Protein AF-A0A2H3I3V7-F1 (afdb_monomer_lite)

Sequence (535 aa):
MTSTDTYDDGWFGPVVASVLTIAPTVWFLLMVPIRIFQLSRRSPKVQSSSAIRVAILVIAAFLAAVHIVLLALVAAEHTAGRLVSLAGTILELVAALSVARCNQNRKNALLLAVVNCLQWEIVGIAFPRLCVVGFSIAQPFLVGRIVNVLQQTDMLSLDIGYGWIGATIIVFIGIAVSRSSSQHLGYRATTMPRGGLMVLVYQHMMNLPLGSTEESSAMPLMGSNIEMLAEYFQLTVCETWANIIQLGLATWLLKTQVGAVCITPVVVIVFAVISFGMGNAVTTRQKTWVQATEKRINFTTTVLGFIRNVKLLGLTEAMTTIINALRVDELNISKKFRQVQTSSPTGNLVAIVGPVGSGKSTFLKGLAGETPVLQGELFIKYRDLAFCEQTPWLASRTIRDNIIGETSLSEFDAKWYSTVVTACELDLDLKRMPAGHKTLVGSNGAKAIARAVYARKYIACFDDVLSGLDNATARLVFNNVFGPAGLLRRLGCTIFLATHGSMYIAHRTAPIILKLKVRVNEIIHPSIQMGQYNK

Secondary structure (DSSP, 8-state):
----------THHHHHHHHHHHHHHHHHHHHHHHHHHHHHTPPPSS---HHHHHHHHHHHHHHHHHHHHHHHHHHHHHHHHHHHHHHHHHHHHHHHHHHHTS-TTSTTHHHHHHHHHHHHHHHHHHHHHHHHHHHHHHHHHHHHHHHHHHH--S---HHHHHHHHHHHHHHHHHHHHHHHHHHHHHHHHHHHHHHHHHHHHHHHHHTSPTTSS-HHHHHHIIIIIHHHHHHHHHIIIIIHHHHHHHHHHHHHHHHHHHGGGGHHHHHHHHHHHHHHHHHHHHHHHHHHHHHHHHHHHHHHHHHHHTHHHHHHTTTHHHHHHHHHHHHHHHHHHHHHHHHHH--PPTT-EEEEE--TTSSHHHHHHHHHT-S--SSS----S-S--EEE-SS----SSBHHHHHH-GGGTT---HHHHHHHHHHTT-HHHHHHSTTGGG-B----THHHHHHHHHTT-SEEEEESTTTTS-HHHHHHHIIIIISTTSHHHHTT-EEEEEES-TTTTSSS---EEEEPPP-TTS-------------

Radius of gyration: 33.6 Å; chains: 1; bounding box: 72×88×80 Å

Foldseek 3Di:
DDDDDDPDPDPCPVVVVVCVVCVVVVVCLVCLVVVLVVLVPDDDPDCDDPVVNVVVSVVSVVVSVVSVVVVVVVVVCVVVVVVVVVVLVVLLVVLLVQLVPFDPPDPCRNVVSLCVSCVVLLVVLQVLLVLLLVLVLCVVVLVVVVVVVVPDPDDDDPVVVVVSVVSVVCSVVSNVVSVVSSVVSLVSQLVSQLSSVLVVLVVVVVVDPPPPDDPVVSVCVNPPVSSVVSNVCSCVRRPPVSVVVSLVSVLVVCCVPPNPCSVVVVVVVVVVVVVVVVVVVLVVLVVVLVVLVVVLVVLVVVCVVCVVVCVVVVVPVVSVVVSVVSVVVSVVSCVSNVVVVPPDQFLFEAEEEEDPPLCLQVVVCVVLVNHDDPDDDDDDPDNDAQEADPFGDADQFFLLCRQCDPVRPVPDDPVLLVLLCVLLVVVVVQVPDPNRRRDGDDTDLSSSSSNRLNVLDQEYEEAQSLVRDDPVSSQSNCCQDVNCVHSSSVSSHYYYYYHHDPVNVPDHDQHQYQYRDDDPDDDDDRDRDRDRPDD

Structure (mmCIF, N/CA/C/O backbone):
data_AF-A0A2H3I3V7-F1
#
_entry.id   AF-A0A2H3I3V7-F1
#
loop_
_atom_site.group_PDB
_atom_site.id
_atom_site.type_symbol
_atom_site.label_atom_id
_atom_site.label_alt_id
_atom_site.label_comp_id
_atom_site.label_asym_id
_atom_site.label_entity_id
_atom_site.label_seq_id
_atom_site.pdbx_PDB_ins_code
_atom_site.Cartn_x
_atom_site.Cartn_y
_atom_site.Cartn_z
_atom_site.occupancy
_atom_site.B_iso_or_equiv
_atom_site.auth_seq_id
_atom_site.auth_comp_id
_atom_site.auth_asym_id
_atom_site.auth_atom_id
_atom_site.pdbx_PDB_model_num
ATOM 1 N N . MET A 1 1 ? 13.898 36.096 28.375 1.00 33.56 1 MET A N 1
ATOM 2 C CA . MET A 1 1 ? 14.414 35.509 29.634 1.00 33.56 1 MET A CA 1
ATOM 3 C C . MET A 1 1 ? 13.402 34.449 30.027 1.00 33.56 1 MET A C 1
ATOM 5 O O . MET A 1 1 ? 12.279 34.837 30.291 1.00 33.56 1 MET A O 1
ATOM 9 N N . THR A 1 2 ? 13.610 33.143 29.884 1.00 26.86 2 THR A N 1
ATOM 10 C CA . THR A 1 2 ? 14.765 32.250 30.129 1.00 26.86 2 THR A CA 1
ATOM 11 C C . THR A 1 2 ? 14.703 31.079 29.123 1.00 26.86 2 THR A C 1
ATOM 13 O O . THR A 1 2 ? 13.635 30.506 28.945 1.00 26.86 2 THR A O 1
ATOM 16 N N . SER A 1 3 ? 15.699 30.932 28.239 1.00 27.38 3 SER A N 1
ATOM 17 C CA . SER A 1 3 ? 16.717 29.850 28.213 1.00 27.38 3 SER A CA 1
ATOM 18 C C . SER A 1 3 ? 16.139 28.427 28.112 1.00 27.38 3 SER A C 1
ATOM 20 O O . SER A 1 3 ? 15.554 27.926 29.064 1.00 27.38 3 SER A O 1
ATOM 22 N N . THR A 1 4 ? 16.203 27.840 26.911 1.00 33.09 4 THR A N 1
ATOM 23 C CA . THR A 1 4 ? 17.111 26.734 26.502 1.00 33.09 4 THR A CA 1
ATOM 24 C C . THR A 1 4 ? 16.412 25.381 26.552 1.00 33.09 4 THR A C 1
ATOM 26 O O . THR A 1 4 ? 16.177 24.874 27.636 1.00 33.09 4 THR A O 1
ATOM 29 N N . ASP A 1 5 ? 16.091 24.844 25.372 1.00 27.30 5 ASP A N 1
ATOM 30 C CA . ASP A 1 5 ? 16.396 23.457 24.993 1.00 27.30 5 ASP A CA 1
ATOM 31 C C . ASP A 1 5 ? 16.259 23.319 23.470 1.00 27.30 5 ASP A C 1
ATOM 33 O O . ASP A 1 5 ? 15.230 22.963 22.898 1.00 27.30 5 ASP A O 1
ATOM 37 N N . THR A 1 6 ? 17.348 23.694 22.808 1.00 30.72 6 THR A N 1
ATOM 38 C CA . THR A 1 6 ? 17.714 23.273 21.461 1.00 30.72 6 THR A CA 1
ATOM 39 C C . THR A 1 6 ? 18.119 21.804 21.527 1.00 30.72 6 THR A C 1
ATOM 41 O O . THR A 1 6 ? 19.217 21.492 21.986 1.00 30.72 6 THR A O 1
ATOM 44 N N . TYR A 1 7 ? 17.259 20.896 21.068 1.00 29.94 7 TYR A N 1
ATOM 45 C CA . TYR A 1 7 ? 17.743 19.594 20.623 1.00 29.94 7 TYR A CA 1
ATOM 46 C C . TYR A 1 7 ? 18.325 19.774 19.225 1.00 29.94 7 TYR A C 1
ATOM 48 O O . TYR A 1 7 ? 17.606 19.924 18.240 1.00 29.94 7 TYR A O 1
ATOM 56 N N . ASP A 1 8 ? 19.654 19.824 19.199 1.00 33.12 8 ASP A N 1
ATOM 57 C CA . ASP A 1 8 ? 20.486 19.683 18.017 1.00 33.12 8 ASP A CA 1
ATOM 58 C C . ASP A 1 8 ? 20.090 18.414 17.246 1.00 33.12 8 ASP A C 1
ATOM 60 O O . ASP A 1 8 ? 20.496 17.302 17.600 1.00 33.12 8 ASP A O 1
ATOM 64 N N . ASP A 1 9 ? 19.385 18.579 16.126 1.00 35.75 9 ASP A N 1
ATOM 65 C CA . ASP A 1 9 ? 19.526 17.675 14.985 1.00 35.75 9 ASP A CA 1
ATOM 66 C C . ASP A 1 9 ? 20.927 17.902 14.412 1.00 35.75 9 ASP A C 1
ATOM 68 O O . ASP A 1 9 ? 21.155 18.620 13.435 1.00 35.75 9 ASP A O 1
ATOM 72 N N . GLY A 1 10 ? 21.902 17.335 15.122 1.00 34.62 10 GLY A N 1
ATOM 73 C CA . GLY A 1 10 ? 23.305 17.418 14.788 1.00 34.62 10 GLY A CA 1
ATOM 74 C C . GLY A 1 10 ? 23.558 16.930 13.366 1.00 34.62 10 GLY A C 1
ATOM 75 O O . GLY A 1 10 ? 22.830 16.099 12.821 1.00 34.62 10 GLY A O 1
ATOM 76 N N . TRP A 1 11 ? 24.657 17.435 12.812 1.00 42.91 11 TRP A N 1
ATOM 77 C CA . TRP A 1 11 ? 25.394 17.098 11.585 1.00 42.91 11 TRP A CA 1
ATOM 78 C C . TRP A 1 11 ? 25.288 15.671 10.991 1.00 42.91 11 TRP A C 1
ATOM 80 O O . TRP A 1 11 ? 25.743 15.437 9.875 1.00 42.91 11 TRP A O 1
ATOM 90 N N . PHE A 1 12 ? 24.710 14.705 11.694 1.00 37.38 12 PHE A N 1
ATOM 91 C CA . PHE A 1 12 ? 24.532 13.324 11.284 1.00 37.38 12 PHE A CA 1
ATOM 92 C C . PHE A 1 12 ? 23.396 13.088 10.283 1.00 37.38 12 PHE A C 1
ATOM 94 O O . PHE A 1 12 ? 23.532 12.175 9.484 1.00 37.38 12 PHE A O 1
ATOM 101 N N . GLY A 1 13 ? 22.317 13.873 10.230 1.00 41.06 13 GLY A N 1
ATOM 102 C CA . GLY A 1 13 ? 21.197 13.612 9.298 1.00 41.06 13 GLY A CA 1
ATOM 103 C C . GLY A 1 13 ? 21.597 13.484 7.808 1.00 41.06 13 GLY A C 1
ATOM 104 O O . GLY A 1 13 ? 21.380 12.432 7.195 1.00 41.06 13 GLY A O 1
ATOM 105 N N . PRO A 1 14 ? 22.238 14.507 7.210 1.00 41.19 14 PRO A N 1
ATOM 106 C CA . PRO A 1 14 ? 22.688 14.458 5.815 1.00 41.19 14 PRO A CA 1
ATOM 107 C C . PRO A 1 14 ? 23.919 13.560 5.610 1.00 41.19 14 PRO A C 1
ATOM 109 O O . PRO A 1 14 ? 24.068 12.943 4.552 1.00 41.19 14 PRO A O 1
ATOM 112 N N . VAL A 1 15 ? 24.777 13.419 6.627 1.00 45.50 15 VAL A N 1
ATOM 113 C CA . VAL A 1 15 ? 25.949 12.531 6.579 1.00 45.50 15 VAL A CA 1
ATOM 114 C C . VAL A 1 15 ? 25.517 11.066 6.596 1.00 45.50 15 VAL A C 1
ATOM 116 O O . VAL A 1 15 ? 26.047 10.276 5.830 1.00 45.50 15 VAL A O 1
ATOM 119 N N . VAL A 1 16 ? 24.507 10.693 7.382 1.00 41.03 16 VAL A N 1
ATOM 120 C CA . VAL A 1 16 ? 23.983 9.321 7.465 1.00 41.03 16 VAL A CA 1
ATOM 121 C C . VAL A 1 16 ? 23.252 8.937 6.178 1.00 41.03 16 VAL A C 1
ATOM 123 O O . VAL A 1 16 ? 23.441 7.822 5.697 1.00 41.03 16 VAL A O 1
ATOM 126 N N . ALA A 1 17 ? 22.509 9.859 5.554 1.00 40.91 17 ALA A N 1
ATOM 127 C CA . ALA A 1 17 ? 21.919 9.642 4.229 1.00 40.91 17 ALA A CA 1
ATOM 128 C C . ALA A 1 17 ? 22.988 9.465 3.128 1.00 40.91 17 ALA A C 1
ATOM 130 O O . ALA A 1 17 ? 22.852 8.599 2.258 1.00 40.91 17 ALA A O 1
ATOM 131 N N . SER A 1 18 ? 24.088 10.222 3.207 1.00 45.38 18 SER A N 1
ATOM 132 C CA . SER A 1 18 ? 25.248 10.085 2.310 1.00 45.38 18 SER A CA 1
ATOM 133 C C . SER A 1 18 ? 26.016 8.781 2.565 1.00 45.38 18 SER A C 1
ATOM 135 O O . SER A 1 18 ? 26.400 8.079 1.636 1.00 45.38 18 SER A O 1
ATOM 137 N N . VAL A 1 19 ? 26.179 8.381 3.827 1.00 47.50 19 VAL A N 1
ATOM 138 C CA . VAL A 1 19 ? 26.823 7.120 4.212 1.00 47.50 19 VAL A CA 1
ATOM 139 C C . VAL A 1 19 ? 25.981 5.923 3.773 1.00 47.50 19 VAL A C 1
ATOM 141 O O . VAL A 1 19 ? 26.542 4.968 3.261 1.00 47.50 19 VAL A O 1
ATOM 144 N N . LEU A 1 20 ? 24.650 5.960 3.873 1.00 44.81 20 LEU A N 1
ATOM 145 C CA . LEU A 1 20 ? 23.778 4.868 3.412 1.00 44.81 20 LEU A CA 1
ATOM 146 C C . LEU A 1 20 ? 23.713 4.726 1.883 1.00 44.81 20 LEU A C 1
ATOM 148 O O . LEU A 1 20 ? 23.475 3.624 1.391 1.00 44.81 20 LEU A O 1
ATOM 152 N N . THR A 1 21 ? 23.949 5.803 1.132 1.00 49.19 21 THR A N 1
ATOM 153 C CA . THR A 1 21 ? 24.014 5.778 -0.341 1.00 49.19 21 THR A CA 1
ATOM 154 C C . THR A 1 21 ? 25.406 5.417 -0.866 1.00 49.19 21 THR A C 1
ATOM 156 O O . THR A 1 21 ? 25.510 4.734 -1.884 1.00 49.19 21 THR A O 1
ATOM 159 N N . ILE A 1 22 ? 26.472 5.802 -0.154 1.00 52.31 22 ILE A N 1
ATOM 160 C CA . ILE A 1 22 ? 27.874 5.547 -0.528 1.00 52.31 22 ILE A CA 1
ATOM 161 C C . ILE A 1 22 ? 28.401 4.217 0.051 1.00 52.31 22 ILE A C 1
ATOM 163 O O . ILE A 1 22 ? 29.274 3.579 -0.534 1.00 52.31 22 ILE A O 1
ATOM 167 N N . ALA A 1 23 ? 27.870 3.731 1.176 1.00 48.84 23 ALA A N 1
ATOM 168 C CA . ALA A 1 23 ? 28.322 2.481 1.796 1.00 48.84 23 ALA A CA 1
ATOM 169 C C . ALA A 1 23 ? 28.159 1.245 0.893 1.00 48.84 23 ALA A C 1
ATOM 171 O O . ALA A 1 23 ? 29.089 0.436 0.859 1.00 48.84 23 ALA A O 1
ATOM 172 N N . PRO A 1 24 ? 27.066 1.069 0.121 1.00 50.72 24 PRO A N 1
ATOM 173 C CA . PRO A 1 24 ? 26.947 -0.060 -0.798 1.00 50.72 24 PRO A CA 1
ATOM 174 C C . PRO A 1 24 ? 28.003 -0.022 -1.908 1.00 50.72 24 PRO A C 1
ATOM 176 O O . PRO A 1 24 ? 28.585 -1.057 -2.224 1.00 50.72 24 PRO A O 1
ATOM 179 N N . THR A 1 25 ? 28.295 1.157 -2.469 1.00 52.03 25 THR A N 1
ATOM 180 C CA . THR A 1 25 ? 29.304 1.346 -3.525 1.00 52.03 25 THR A CA 1
ATOM 181 C C . THR A 1 25 ? 30.728 1.182 -2.997 1.00 52.03 25 THR A C 1
ATOM 183 O O . THR A 1 25 ? 31.537 0.521 -3.647 1.00 52.03 25 THR A O 1
ATOM 186 N N . VAL A 1 26 ? 31.025 1.680 -1.794 1.00 57.41 26 VAL A N 1
ATOM 187 C CA . VAL A 1 26 ? 32.318 1.485 -1.110 1.00 57.41 26 VAL A CA 1
ATOM 188 C C . VAL A 1 26 ? 32.536 0.021 -0.728 1.00 57.41 26 VAL A C 1
ATOM 190 O O . VAL A 1 26 ? 33.619 -0.516 -0.956 1.00 57.41 26 VAL A O 1
ATOM 193 N N . TRP A 1 27 ? 31.509 -0.663 -0.217 1.00 59.66 27 TRP A N 1
ATOM 194 C CA . TRP A 1 27 ? 31.583 -2.092 0.097 1.00 59.66 27 TRP A CA 1
ATOM 195 C C . TRP A 1 27 ? 31.801 -2.939 -1.161 1.00 59.66 27 TRP A C 1
ATOM 197 O O . TRP A 1 27 ? 32.593 -3.882 -1.151 1.00 59.66 27 TRP A O 1
ATOM 207 N N . PHE A 1 28 ? 31.152 -2.583 -2.274 1.00 56.22 28 PHE A N 1
ATOM 208 C CA . PHE A 1 28 ? 31.364 -3.249 -3.559 1.00 56.22 28 PHE A CA 1
ATOM 209 C C . PHE A 1 28 ? 32.788 -3.017 -4.085 1.00 56.22 28 PHE A C 1
ATOM 211 O O . PHE A 1 28 ? 33.451 -3.977 -4.473 1.00 56.22 28 PHE A O 1
ATOM 218 N N . LEU A 1 29 ? 33.297 -1.781 -4.025 1.00 57.12 29 LEU A N 1
ATOM 219 C CA . LEU A 1 29 ? 34.674 -1.435 -4.405 1.00 57.12 29 LEU A CA 1
ATOM 220 C C . LEU A 1 29 ? 35.729 -2.146 -3.546 1.00 57.12 29 LEU A C 1
ATOM 222 O O . LEU A 1 29 ? 36.747 -2.570 -4.081 1.00 57.12 29 LEU A O 1
ATOM 226 N N . LEU A 1 30 ? 35.474 -2.343 -2.250 1.00 65.12 30 LEU A N 1
ATOM 227 C CA . LEU A 1 30 ? 36.340 -3.125 -1.358 1.00 65.12 30 LEU A CA 1
ATOM 228 C C . LEU A 1 30 ? 36.307 -4.629 -1.667 1.00 65.12 30 LEU A C 1
ATOM 230 O O . LEU A 1 30 ? 37.327 -5.312 -1.576 1.00 65.12 30 LEU A O 1
ATOM 234 N N . MET A 1 31 ? 35.146 -5.157 -2.058 1.00 56.56 31 MET A N 1
ATOM 235 C CA . MET A 1 31 ? 34.959 -6.584 -2.338 1.00 56.56 31 MET A CA 1
ATOM 236 C C . MET A 1 31 ? 35.422 -6.998 -3.742 1.00 56.56 31 MET A C 1
ATOM 238 O O . MET A 1 31 ? 35.760 -8.164 -3.950 1.00 56.56 31 MET A O 1
ATOM 242 N N . VAL A 1 32 ? 35.465 -6.080 -4.713 1.00 59.50 32 VAL A N 1
ATOM 243 C CA . VAL A 1 32 ? 35.863 -6.364 -6.105 1.00 59.50 32 VAL A CA 1
ATOM 244 C C . VAL A 1 32 ? 37.314 -6.868 -6.229 1.00 59.50 32 VAL A C 1
ATOM 246 O O . VAL A 1 32 ? 37.492 -7.928 -6.832 1.00 59.50 32 VAL A O 1
ATOM 249 N N . PRO A 1 33 ? 38.342 -6.235 -5.629 1.00 58.38 33 PRO A N 1
ATOM 250 C CA . PRO A 1 33 ? 39.719 -6.735 -5.652 1.00 58.38 33 PRO A CA 1
ATOM 251 C C . PRO A 1 33 ? 39.844 -8.116 -5.007 1.00 58.38 33 PRO A C 1
ATOM 253 O O . PRO A 1 33 ? 40.516 -8.996 -5.541 1.00 58.38 33 PRO A O 1
ATOM 256 N N . ILE A 1 34 ? 39.132 -8.337 -3.896 1.00 64.25 34 ILE A N 1
ATOM 257 C CA . ILE A 1 34 ? 39.113 -9.614 -3.171 1.00 64.25 34 ILE A CA 1
ATOM 258 C C . ILE A 1 34 ? 38.491 -10.707 -4.047 1.00 64.25 34 ILE A C 1
ATOM 260 O O . ILE A 1 34 ? 39.027 -11.810 -4.149 1.00 64.25 34 ILE A O 1
ATOM 264 N N . ARG A 1 35 ? 37.390 -10.402 -4.738 1.00 57.78 35 ARG A N 1
ATOM 265 C CA . ARG A 1 35 ? 36.691 -11.340 -5.622 1.00 57.78 35 ARG A CA 1
ATOM 266 C C . ARG A 1 35 ? 37.479 -11.626 -6.905 1.00 57.78 35 ARG A C 1
ATOM 268 O O . ARG A 1 35 ? 37.522 -12.777 -7.329 1.00 57.78 35 ARG A O 1
ATOM 275 N N . ILE A 1 36 ? 38.147 -10.621 -7.476 1.00 57.12 36 ILE A N 1
ATOM 276 C CA . ILE A 1 36 ? 39.080 -10.744 -8.612 1.00 57.12 36 ILE A CA 1
ATOM 277 C C . ILE A 1 36 ? 40.278 -11.628 -8.234 1.00 57.12 36 ILE A C 1
ATOM 279 O O . ILE A 1 36 ? 40.632 -12.547 -8.973 1.00 57.12 36 ILE A O 1
ATOM 283 N N . PHE A 1 37 ? 40.848 -11.421 -7.047 1.00 62.66 37 PHE A N 1
ATOM 284 C CA . PHE A 1 37 ? 41.945 -12.230 -6.518 1.00 62.66 37 PHE A CA 1
ATOM 285 C C . PHE A 1 37 ? 41.515 -13.680 -6.231 1.00 62.66 37 PHE A C 1
ATOM 287 O O . PHE A 1 37 ? 42.233 -14.627 -6.559 1.00 62.66 37 PHE A O 1
ATOM 294 N N . GLN A 1 38 ? 40.308 -13.883 -5.694 1.00 61.00 38 GLN A N 1
ATOM 295 C CA . GLN A 1 38 ? 39.732 -15.216 -5.477 1.00 61.00 38 GLN A CA 1
ATOM 296 C C . GLN A 1 38 ? 39.412 -15.950 -6.789 1.00 61.00 38 GLN A C 1
ATOM 298 O O . GLN A 1 38 ? 39.605 -17.163 -6.870 1.00 61.00 38 GLN A O 1
ATOM 303 N N . LEU A 1 39 ? 38.944 -15.238 -7.819 1.00 55.91 39 LEU A N 1
ATOM 304 C CA . LEU A 1 39 ? 38.689 -15.790 -9.155 1.00 55.91 39 LEU A CA 1
ATOM 305 C C . LEU A 1 39 ? 39.990 -16.136 -9.896 1.00 55.91 39 LEU A C 1
ATOM 307 O O . LEU A 1 39 ? 40.026 -17.142 -10.600 1.00 55.91 39 LEU A O 1
ATOM 311 N N . SER A 1 40 ? 41.057 -15.359 -9.686 1.00 57.47 40 SER A N 1
ATOM 312 C CA . SER A 1 40 ? 42.403 -15.611 -10.222 1.00 57.47 40 SER A CA 1
ATOM 313 C C . SER A 1 40 ? 43.047 -16.889 -9.653 1.00 57.47 40 SER A C 1
ATOM 315 O O . SER A 1 40 ? 43.735 -17.612 -10.370 1.00 57.47 40 SER A O 1
ATOM 317 N N . ARG A 1 41 ? 42.769 -17.235 -8.385 1.00 58.81 41 ARG A N 1
ATOM 318 C CA . ARG A 1 41 ? 43.361 -18.406 -7.703 1.00 58.81 41 ARG A CA 1
ATOM 319 C C . ARG A 1 41 ? 42.579 -19.722 -7.814 1.00 58.81 41 ARG A C 1
ATOM 321 O O . ARG A 1 41 ? 43.065 -20.742 -7.331 1.00 58.81 41 ARG A O 1
ATOM 328 N N . ARG A 1 42 ? 41.380 -19.750 -8.407 1.00 53.91 42 ARG A N 1
ATOM 329 C CA . ARG A 1 42 ? 40.599 -20.998 -8.530 1.00 53.91 42 ARG A CA 1
ATOM 330 C C . ARG A 1 42 ? 41.003 -21.800 -9.770 1.00 53.91 42 ARG A C 1
ATOM 332 O O . ARG A 1 42 ? 40.798 -21.365 -10.903 1.00 53.91 42 ARG A O 1
ATOM 339 N N . SER A 1 43 ? 41.501 -23.015 -9.547 1.00 50.91 43 SER A N 1
ATOM 340 C CA . SER A 1 43 ? 41.785 -23.998 -10.597 1.00 50.91 43 SER A CA 1
ATOM 341 C C . SER A 1 43 ? 40.498 -24.371 -11.359 1.00 50.91 43 SER A C 1
ATOM 343 O O . SER A 1 43 ? 39.452 -24.562 -10.728 1.00 50.91 43 SER A O 1
ATOM 345 N N . PRO A 1 44 ? 40.531 -24.479 -12.702 1.00 50.72 44 PRO A N 1
ATOM 346 C CA . PRO A 1 44 ? 39.351 -24.807 -13.499 1.00 50.72 44 PRO A CA 1
ATOM 347 C C . PRO A 1 44 ? 38.768 -26.166 -13.120 1.00 50.72 44 PRO A C 1
ATOM 349 O O . PRO A 1 44 ? 39.487 -27.158 -13.142 1.00 50.72 44 PRO A O 1
ATOM 352 N N . LYS A 1 45 ? 37.457 -26.235 -12.864 1.00 47.56 45 LYS A N 1
ATOM 353 C CA . LYS A 1 45 ? 36.735 -27.520 -12.822 1.00 47.56 45 LYS A CA 1
ATOM 354 C C . LYS A 1 45 ? 36.128 -27.928 -14.169 1.00 47.56 45 LYS A C 1
ATOM 356 O O . LYS A 1 45 ? 35.718 -29.069 -14.311 1.00 47.56 45 LYS A O 1
ATOM 361 N N . VAL A 1 46 ? 36.102 -27.031 -15.159 1.00 48.38 46 VAL A N 1
ATOM 362 C CA . VAL A 1 46 ? 35.652 -27.308 -16.534 1.00 48.38 46 VAL A CA 1
ATOM 363 C C . VAL A 1 46 ? 36.529 -26.510 -17.501 1.00 48.38 46 VAL A C 1
ATOM 365 O O . VAL A 1 46 ? 36.954 -25.397 -17.173 1.00 48.38 46 VAL A O 1
ATOM 368 N N . GLN A 1 47 ? 36.818 -27.090 -18.666 1.00 47.75 47 GLN A N 1
ATOM 369 C CA . GLN A 1 47 ? 37.650 -26.576 -19.761 1.00 47.75 47 GLN A CA 1
ATOM 370 C C . GLN A 1 47 ? 37.022 -25.328 -20.433 1.00 47.75 47 GLN A C 1
ATOM 372 O O . GLN A 1 47 ? 36.765 -25.296 -21.626 1.00 47.75 47 GLN A O 1
ATOM 377 N N . SER A 1 48 ? 36.724 -24.281 -19.660 1.00 46.72 48 SER A N 1
ATOM 378 C CA . SER A 1 48 ? 36.308 -22.976 -20.180 1.00 46.72 48 SER A CA 1
ATOM 379 C C . SER A 1 48 ? 37.549 -22.237 -20.667 1.00 46.72 48 SER A C 1
ATOM 381 O O . SER A 1 48 ? 38.483 -22.032 -19.876 1.00 46.72 48 SER A O 1
ATOM 383 N N . SER A 1 49 ? 37.536 -21.844 -21.947 1.00 56.75 49 SER A N 1
ATOM 384 C CA . SER A 1 49 ? 38.638 -21.173 -22.641 1.00 56.75 49 SER A CA 1
ATOM 385 C C . SER A 1 49 ? 39.207 -20.018 -21.810 1.00 56.75 49 SER A C 1
ATOM 387 O O . SER A 1 49 ? 38.478 -19.275 -21.142 1.00 56.75 49 SER A O 1
ATOM 389 N N . SER A 1 50 ? 40.532 -19.878 -21.829 1.00 57.12 50 SER A N 1
ATOM 390 C CA . SER A 1 50 ? 41.266 -18.786 -21.173 1.00 57.12 50 SER A CA 1
ATOM 391 C C . SER A 1 50 ? 40.702 -17.404 -21.537 1.00 57.12 50 SER A C 1
ATOM 393 O O . SER A 1 50 ? 40.697 -16.508 -20.695 1.00 57.12 50 SER A O 1
ATOM 395 N N . ALA A 1 51 ? 40.124 -17.267 -22.734 1.00 54.84 51 ALA A N 1
ATOM 396 C CA . ALA A 1 51 ? 39.487 -16.053 -23.235 1.00 54.84 51 ALA A CA 1
ATOM 397 C C . ALA A 1 51 ? 38.290 -15.577 -22.390 1.00 54.84 51 ALA A C 1
ATOM 399 O O . ALA A 1 51 ? 38.184 -14.387 -22.110 1.00 54.84 51 ALA A O 1
ATOM 400 N N . ILE A 1 52 ? 37.418 -16.478 -21.918 1.00 56.12 52 ILE A N 1
ATOM 401 C CA . ILE A 1 52 ? 36.216 -16.091 -21.152 1.00 56.12 52 ILE A CA 1
ATOM 402 C C . ILE A 1 52 ? 36.600 -15.547 -19.769 1.00 56.12 52 ILE A C 1
ATOM 404 O O . ILE A 1 52 ? 36.002 -14.591 -19.279 1.00 56.12 52 ILE A O 1
ATOM 408 N N . ARG A 1 53 ? 37.642 -16.110 -19.143 1.00 54.94 53 ARG A N 1
ATOM 409 C CA . ARG A 1 53 ? 38.150 -15.620 -17.850 1.00 54.94 53 ARG A CA 1
ATOM 410 C C . ARG A 1 53 ? 38.811 -14.258 -17.970 1.00 54.94 53 ARG A C 1
ATOM 412 O O . ARG A 1 53 ? 38.556 -13.395 -17.134 1.00 54.94 53 ARG A O 1
ATOM 419 N N . VAL A 1 54 ? 39.616 -14.065 -19.014 1.00 62.84 54 VAL A N 1
ATOM 420 C CA . VAL A 1 54 ? 40.227 -12.765 -19.313 1.00 62.84 54 VAL A CA 1
ATOM 421 C C . VAL A 1 54 ? 39.136 -11.732 -19.605 1.00 62.84 54 VAL A C 1
ATOM 423 O O . VAL A 1 54 ? 39.169 -10.656 -19.020 1.00 62.84 54 VAL A O 1
ATOM 426 N N . ALA A 1 55 ? 38.108 -12.076 -20.385 1.00 56.62 55 ALA A N 1
ATOM 427 C CA . ALA A 1 55 ? 36.985 -11.182 -20.668 1.00 56.62 55 ALA A CA 1
ATOM 428 C C . ALA A 1 55 ? 36.211 -10.773 -19.400 1.00 56.62 55 ALA A C 1
ATOM 430 O O . ALA A 1 55 ? 35.951 -9.590 -19.203 1.00 56.62 55 ALA A O 1
ATOM 431 N N . ILE A 1 56 ? 35.893 -11.711 -18.499 1.00 57.72 56 ILE A N 1
ATOM 432 C CA . ILE A 1 56 ? 35.190 -11.403 -17.238 1.00 57.72 56 ILE A CA 1
ATOM 433 C C . ILE A 1 56 ? 36.042 -10.507 -16.325 1.00 57.72 56 ILE A C 1
ATOM 435 O O . ILE A 1 56 ? 35.512 -9.581 -15.712 1.00 57.72 56 ILE A O 1
ATOM 439 N N . LEU A 1 57 ? 37.354 -10.750 -16.247 1.00 60.06 57 LEU A N 1
ATOM 440 C CA . LEU A 1 57 ? 38.285 -9.921 -15.475 1.00 60.06 57 LEU A CA 1
ATOM 441 C C . LEU A 1 57 ? 38.412 -8.508 -16.054 1.00 60.06 57 LEU A C 1
ATOM 443 O O . LEU A 1 57 ? 38.382 -7.540 -15.298 1.00 60.06 57 LEU A O 1
ATOM 447 N N . VAL A 1 58 ? 38.490 -8.385 -17.381 1.00 65.69 58 VAL A N 1
ATOM 448 C CA . VAL A 1 58 ? 38.535 -7.096 -18.085 1.00 65.69 58 VAL A CA 1
ATOM 449 C C . VAL A 1 58 ? 37.229 -6.324 -17.890 1.00 65.69 58 VAL A C 1
ATOM 451 O O . VAL A 1 58 ? 37.271 -5.141 -17.566 1.00 65.69 58 VAL A O 1
ATOM 454 N N . ILE A 1 59 ? 36.072 -6.985 -17.992 1.00 60.25 59 ILE A N 1
ATOM 455 C CA . ILE A 1 59 ? 34.758 -6.363 -17.763 1.00 60.25 59 ILE A CA 1
ATOM 456 C C . ILE A 1 59 ? 34.609 -5.911 -16.303 1.00 60.25 59 ILE A C 1
ATOM 458 O O . ILE A 1 59 ? 34.137 -4.805 -16.050 1.00 60.25 59 ILE A O 1
ATOM 462 N N . ALA A 1 60 ? 35.041 -6.724 -15.334 1.00 55.62 60 ALA A N 1
ATOM 463 C CA . ALA A 1 60 ? 34.999 -6.362 -13.918 1.00 55.62 60 ALA A CA 1
ATOM 464 C C . ALA A 1 60 ? 35.936 -5.185 -13.587 1.00 55.62 60 ALA A C 1
ATOM 466 O O . ALA A 1 60 ? 35.545 -4.286 -12.844 1.00 55.62 60 ALA A O 1
ATOM 467 N N . ALA A 1 61 ? 37.141 -5.161 -14.166 1.00 60.28 61 ALA A N 1
ATOM 468 C CA . ALA A 1 61 ? 38.087 -4.056 -14.021 1.00 60.28 61 ALA A CA 1
ATOM 469 C C . ALA A 1 61 ? 37.568 -2.767 -14.679 1.00 60.28 61 ALA A C 1
ATOM 471 O O . ALA A 1 61 ? 37.667 -1.693 -14.090 1.00 60.28 61 ALA A O 1
ATOM 472 N N . PHE A 1 62 ? 36.948 -2.877 -15.856 1.00 66.56 62 PHE A N 1
ATOM 473 C CA . PHE A 1 62 ? 36.317 -1.757 -16.550 1.00 66.56 62 PHE A CA 1
ATOM 474 C C . PHE A 1 62 ? 35.145 -1.176 -15.748 1.00 66.56 62 PHE A C 1
ATOM 476 O O . PHE A 1 62 ? 35.085 0.031 -15.537 1.00 66.56 62 PHE A O 1
ATOM 483 N N . LEU A 1 63 ? 34.251 -2.020 -15.223 1.00 54.03 63 LEU A N 1
ATOM 484 C CA . LEU A 1 63 ? 33.131 -1.581 -14.381 1.00 54.03 63 LEU A CA 1
ATOM 485 C C . LEU A 1 63 ? 33.605 -0.913 -13.083 1.00 54.03 63 LEU A C 1
ATOM 487 O O . LEU A 1 63 ? 33.023 0.090 -12.668 1.00 54.03 63 LEU A O 1
ATOM 491 N N . ALA A 1 64 ? 34.676 -1.424 -12.467 1.00 55.81 64 ALA A N 1
ATOM 492 C CA . ALA A 1 64 ? 35.293 -0.809 -11.295 1.00 55.81 64 ALA A CA 1
ATOM 493 C C . ALA A 1 64 ? 35.916 0.557 -11.624 1.00 55.81 64 ALA A C 1
ATOM 495 O O . ALA A 1 64 ? 35.704 1.514 -10.883 1.00 55.81 64 ALA A O 1
ATOM 496 N N . ALA A 1 65 ? 36.615 0.675 -12.756 1.00 59.66 65 ALA A N 1
ATOM 497 C CA . ALA A 1 65 ? 37.174 1.940 -13.227 1.00 59.66 65 ALA A CA 1
ATOM 498 C C . ALA A 1 65 ? 36.076 2.973 -13.526 1.00 59.66 65 ALA A C 1
ATOM 500 O O . ALA A 1 65 ? 36.176 4.114 -13.083 1.00 59.66 65 ALA A O 1
ATOM 501 N N . VAL A 1 66 ? 34.988 2.567 -14.190 1.00 56.16 66 VAL A N 1
ATOM 502 C CA . VAL A 1 66 ? 33.821 3.428 -14.443 1.00 56.16 66 VAL A CA 1
ATOM 503 C C . VAL A 1 66 ? 33.179 3.889 -13.134 1.00 56.16 66 VAL A C 1
ATOM 505 O O . VAL A 1 66 ? 32.836 5.060 -13.019 1.00 56.16 66 VAL A O 1
ATOM 508 N N . HIS A 1 67 ? 33.058 3.019 -12.125 1.00 56.56 67 HIS A N 1
ATOM 509 C CA . HIS A 1 67 ? 32.547 3.404 -10.804 1.00 56.56 67 HIS A CA 1
ATOM 510 C C . HIS A 1 67 ? 33.471 4.371 -10.058 1.00 56.56 67 HIS A C 1
ATOM 512 O O . HIS A 1 67 ? 32.974 5.296 -9.427 1.00 56.56 67 HIS A O 1
ATOM 518 N N . ILE A 1 68 ? 34.792 4.199 -10.148 1.00 58.94 68 ILE A N 1
ATOM 519 C CA . ILE A 1 68 ? 35.771 5.128 -9.559 1.00 58.94 68 ILE A CA 1
ATOM 520 C C . ILE A 1 68 ? 35.695 6.492 -10.249 1.00 58.94 68 ILE A C 1
ATOM 522 O O . ILE A 1 68 ? 35.701 7.516 -9.573 1.00 58.94 68 ILE A O 1
ATOM 526 N N . VAL A 1 69 ? 35.558 6.515 -11.578 1.00 60.03 69 VAL A N 1
ATOM 527 C CA . VAL A 1 69 ? 35.366 7.750 -12.351 1.00 60.03 69 VAL A CA 1
ATOM 528 C C . VAL A 1 69 ? 34.032 8.414 -12.004 1.00 60.03 69 VAL A C 1
ATOM 530 O O . VAL A 1 69 ? 34.003 9.624 -11.822 1.00 60.03 69 VAL A O 1
ATOM 533 N N . LEU A 1 70 ? 32.946 7.653 -11.834 1.00 49.41 70 LEU A N 1
ATOM 534 C CA . LEU A 1 70 ? 31.655 8.181 -11.376 1.00 49.41 70 LEU A CA 1
ATOM 535 C C . LEU A 1 70 ? 31.740 8.749 -9.955 1.00 49.41 70 LEU A C 1
ATOM 537 O O . LEU A 1 70 ? 31.204 9.820 -9.701 1.00 49.41 70 LEU A O 1
ATOM 541 N N . LEU A 1 71 ? 32.443 8.075 -9.042 1.00 52.38 71 LEU A N 1
ATOM 542 C CA . LEU A 1 71 ? 32.656 8.548 -7.673 1.00 52.38 71 LEU A CA 1
ATOM 543 C C . LEU A 1 71 ? 33.515 9.823 -7.649 1.00 52.38 71 LEU A C 1
ATOM 545 O O . LEU A 1 71 ? 33.235 10.739 -6.883 1.00 52.38 71 LEU A O 1
ATOM 549 N N . ALA A 1 72 ? 34.533 9.897 -8.512 1.00 54.41 72 ALA A N 1
ATOM 550 C CA . ALA A 1 72 ? 35.379 11.073 -8.688 1.00 54.41 72 ALA A CA 1
ATOM 551 C C . ALA A 1 72 ? 34.620 12.238 -9.341 1.00 54.41 72 ALA A C 1
ATOM 553 O O . ALA A 1 72 ? 34.812 13.381 -8.938 1.00 54.41 72 ALA A O 1
ATOM 554 N N . LEU A 1 73 ? 33.726 11.959 -10.295 1.00 51.25 73 LEU A N 1
ATOM 555 C CA . LEU A 1 73 ? 32.830 12.949 -10.894 1.00 51.25 73 LEU A CA 1
ATOM 556 C C . LEU A 1 73 ? 31.830 13.482 -9.867 1.00 51.25 73 LEU A C 1
ATOM 558 O O . LEU A 1 73 ? 31.724 14.691 -9.743 1.00 51.25 73 LEU A O 1
ATOM 562 N N . VAL A 1 74 ? 31.190 12.620 -9.071 1.00 50.91 74 VAL A N 1
ATOM 563 C CA . VAL A 1 74 ? 30.279 13.018 -7.978 1.00 50.91 74 VAL A CA 1
ATOM 564 C C . VAL A 1 74 ? 31.019 13.801 -6.882 1.00 50.91 74 VAL A C 1
ATOM 566 O O . VAL A 1 74 ? 30.496 14.774 -6.343 1.00 50.91 74 VAL A O 1
ATOM 569 N N . ALA A 1 75 ? 32.268 13.438 -6.576 1.00 51.31 75 ALA A N 1
ATOM 570 C CA . ALA A 1 75 ? 33.111 14.190 -5.647 1.00 51.31 75 ALA A CA 1
ATOM 571 C C . ALA A 1 75 ? 33.560 15.551 -6.219 1.00 51.31 75 ALA A C 1
ATOM 573 O O . ALA A 1 75 ? 33.636 16.529 -5.477 1.00 51.31 75 ALA A O 1
ATOM 574 N N . ALA A 1 76 ? 33.814 15.648 -7.528 1.00 50.53 76 ALA A N 1
ATOM 575 C CA . ALA A 1 76 ? 34.093 16.909 -8.225 1.00 50.53 76 ALA A CA 1
ATOM 576 C C . ALA A 1 76 ? 32.827 17.772 -8.422 1.00 50.53 76 ALA A C 1
ATOM 578 O O . ALA A 1 76 ? 32.892 19.001 -8.488 1.00 50.53 76 ALA A O 1
ATOM 579 N N . GLU A 1 77 ? 31.652 17.145 -8.449 1.00 47.78 77 GLU A N 1
ATOM 580 C CA . GLU A 1 77 ? 30.345 17.797 -8.507 1.00 47.78 77 GLU A CA 1
ATOM 581 C C . GLU A 1 77 ? 30.015 18.538 -7.201 1.00 47.78 77 GLU A C 1
ATOM 583 O O . GLU A 1 77 ? 29.177 19.428 -7.210 1.00 47.78 77 GLU A O 1
ATOM 588 N N . HIS A 1 78 ? 30.730 18.304 -6.093 1.00 50.34 78 HIS A N 1
ATOM 589 C CA . HIS A 1 78 ? 30.610 19.142 -4.891 1.00 50.34 78 HIS A CA 1
ATOM 590 C C . HIS A 1 78 ? 31.176 20.566 -5.078 1.00 50.34 78 HIS A C 1
ATOM 592 O O . HIS A 1 78 ? 30.706 21.507 -4.432 1.00 50.34 78 HIS A O 1
ATOM 598 N N . THR A 1 79 ? 32.148 20.762 -5.977 1.00 41.94 79 THR A N 1
ATOM 599 C CA . THR A 1 79 ? 32.711 22.081 -6.326 1.00 41.94 79 THR A CA 1
ATOM 600 C C . THR A 1 79 ? 31.974 22.728 -7.501 1.00 41.94 79 THR A C 1
ATOM 602 O O . THR A 1 79 ? 31.694 23.925 -7.447 1.00 41.94 79 THR A O 1
ATOM 605 N N . ALA A 1 80 ? 31.568 21.953 -8.515 1.00 42.94 80 ALA A N 1
ATOM 606 C CA . ALA A 1 80 ? 30.694 22.437 -9.594 1.00 42.94 80 ALA A CA 1
ATOM 607 C C . ALA A 1 80 ? 29.247 22.682 -9.114 1.00 42.94 80 ALA A C 1
ATOM 609 O O . ALA A 1 80 ? 28.596 23.629 -9.546 1.00 42.94 80 ALA A O 1
ATOM 610 N N . GLY A 1 81 ? 28.772 21.903 -8.144 1.00 46.41 81 GLY A N 1
ATOM 611 C CA . GLY A 1 81 ? 27.471 22.027 -7.491 1.00 46.41 81 GLY A CA 1
ATOM 612 C C . GLY A 1 81 ? 27.307 23.329 -6.714 1.00 46.41 81 GLY A C 1
ATOM 613 O O . GLY A 1 81 ? 26.193 23.829 -6.631 1.00 46.41 81 GLY A O 1
ATOM 614 N N . ARG A 1 82 ? 28.393 23.963 -6.239 1.00 41.06 82 ARG A N 1
ATOM 615 C CA . ARG A 1 82 ? 28.343 25.342 -5.707 1.00 41.06 82 ARG A CA 1
ATOM 616 C C . ARG A 1 82 ? 28.035 26.378 -6.791 1.00 41.06 82 ARG A C 1
ATOM 618 O O . ARG A 1 82 ? 27.279 27.308 -6.533 1.00 41.06 82 ARG A O 1
ATOM 625 N N . LEU A 1 83 ? 28.576 26.212 -8.000 1.00 38.12 83 LEU A N 1
ATOM 626 C CA . LEU A 1 83 ? 28.307 27.094 -9.146 1.00 38.12 83 LEU A CA 1
ATOM 627 C C . LEU A 1 83 ? 26.925 26.825 -9.765 1.00 38.12 83 LEU A C 1
ATOM 629 O O . LEU A 1 83 ? 26.219 27.768 -10.111 1.00 38.12 83 LEU A O 1
ATOM 633 N N . VAL A 1 84 ? 26.496 25.559 -9.835 1.00 49.75 84 VAL A N 1
ATOM 634 C CA . VAL A 1 84 ? 25.147 25.158 -10.283 1.00 49.75 84 VAL A CA 1
ATOM 635 C C . VAL A 1 84 ? 24.074 25.536 -9.253 1.00 49.75 84 VAL A C 1
ATOM 637 O O . VAL A 1 84 ? 22.976 25.919 -9.642 1.00 49.75 84 VAL A O 1
ATOM 640 N N . SER A 1 85 ? 24.391 25.514 -7.954 1.00 47.03 85 SER A N 1
ATOM 641 C CA . SER A 1 85 ? 23.529 26.017 -6.874 1.00 47.03 85 SER A CA 1
ATOM 642 C C . SER A 1 85 ? 23.397 27.544 -6.912 1.00 47.03 85 SER A C 1
ATOM 644 O O . SER A 1 85 ? 22.289 28.056 -6.772 1.00 47.03 85 SER A O 1
ATOM 646 N N . LEU A 1 86 ? 24.479 28.283 -7.191 1.00 40.59 86 LEU A N 1
ATOM 647 C CA . LEU A 1 86 ? 24.434 29.735 -7.426 1.00 40.59 86 LEU A CA 1
ATOM 648 C C . LEU A 1 86 ? 23.629 30.099 -8.683 1.00 40.59 86 LEU A C 1
ATOM 650 O O . LEU A 1 86 ? 22.790 30.990 -8.644 1.00 40.59 86 LEU A O 1
ATOM 654 N N . ALA A 1 87 ? 23.823 29.386 -9.792 1.00 46.59 87 ALA A N 1
ATOM 655 C CA . ALA A 1 87 ? 23.015 29.583 -10.994 1.00 46.59 87 ALA A CA 1
ATOM 656 C C . ALA A 1 87 ? 21.541 29.192 -10.773 1.00 46.59 87 ALA A C 1
ATOM 658 O O . ALA A 1 87 ? 20.651 29.889 -11.248 1.00 46.59 87 ALA A O 1
ATOM 659 N N . GLY A 1 88 ? 21.276 28.118 -10.021 1.00 48.59 88 GLY A N 1
ATOM 660 C CA . GLY A 1 88 ? 19.932 27.659 -9.657 1.00 48.59 88 GLY A CA 1
ATOM 661 C C . GLY A 1 88 ? 19.188 28.656 -8.770 1.00 48.59 88 GLY A C 1
ATOM 662 O O . GLY A 1 88 ? 18.051 28.992 -9.069 1.00 48.59 88 GLY A O 1
ATOM 663 N N . THR A 1 89 ? 19.856 29.210 -7.758 1.00 49.53 89 THR A N 1
ATOM 664 C CA . THR A 1 89 ? 19.310 30.272 -6.891 1.00 49.53 89 THR A CA 1
ATOM 665 C C . THR A 1 89 ? 19.089 31.591 -7.637 1.00 49.53 89 THR A C 1
ATOM 667 O O . THR A 1 89 ? 18.090 32.267 -7.403 1.00 49.53 89 THR A O 1
ATOM 670 N N . ILE A 1 90 ? 19.957 31.944 -8.593 1.00 48.97 90 ILE A N 1
ATOM 671 C CA . ILE A 1 90 ? 19.736 33.084 -9.500 1.00 48.97 90 ILE A CA 1
ATOM 672 C C . ILE A 1 90 ? 18.531 32.823 -10.416 1.00 48.97 90 ILE A C 1
ATOM 674 O O . ILE A 1 90 ? 17.726 33.727 -10.635 1.00 48.97 90 ILE A O 1
ATOM 678 N N . LEU A 1 91 ? 18.360 31.600 -10.925 1.00 52.19 91 LEU A N 1
ATOM 679 C CA . LEU A 1 91 ? 17.217 31.236 -11.763 1.00 52.19 91 LEU A CA 1
ATOM 680 C C . LEU A 1 91 ? 15.905 31.198 -10.962 1.00 52.19 91 LEU A C 1
ATOM 682 O O . LEU A 1 91 ? 14.881 31.645 -11.465 1.00 52.19 91 LEU A O 1
ATOM 686 N N . GLU A 1 92 ? 15.937 30.738 -9.710 1.00 52.34 92 GLU A N 1
ATOM 687 C CA . GLU A 1 92 ? 14.818 30.797 -8.757 1.00 52.34 92 GLU A CA 1
ATOM 688 C C . GLU A 1 92 ? 14.425 32.246 -8.440 1.00 52.34 92 GLU A C 1
ATOM 690 O O . GLU A 1 92 ? 13.238 32.579 -8.422 1.00 52.34 92 GLU A O 1
ATOM 695 N N . LEU A 1 93 ? 15.410 33.135 -8.275 1.00 51.28 93 LEU A N 1
ATOM 696 C CA . LEU A 1 93 ? 15.198 34.570 -8.078 1.00 51.28 93 LEU A CA 1
ATOM 697 C C . LEU A 1 93 ? 14.600 35.239 -9.329 1.00 51.28 93 LEU A C 1
ATOM 699 O O . LEU A 1 93 ? 13.662 36.029 -9.224 1.00 51.28 93 LEU A O 1
ATOM 703 N N . VAL A 1 94 ? 15.096 34.901 -10.524 1.00 51.81 94 VAL A N 1
ATOM 704 C CA . VAL A 1 94 ? 14.557 35.379 -11.812 1.00 51.81 94 VAL A CA 1
ATOM 705 C C . VAL A 1 94 ? 13.147 34.830 -12.060 1.00 51.81 94 VAL A C 1
ATOM 707 O O . VAL A 1 94 ? 12.274 35.565 -12.530 1.00 51.81 94 VAL A O 1
ATOM 710 N N . ALA A 1 95 ? 12.880 33.578 -11.687 1.00 50.34 95 ALA A N 1
ATOM 711 C CA . ALA A 1 95 ? 11.556 32.973 -11.756 1.00 50.34 95 ALA A CA 1
ATOM 712 C C . ALA A 1 95 ? 10.565 33.680 -10.824 1.00 50.34 95 ALA A C 1
ATOM 714 O O . ALA A 1 95 ? 9.490 34.080 -11.269 1.00 50.34 95 ALA A O 1
ATOM 715 N N . ALA A 1 96 ? 10.956 33.948 -9.576 1.00 51.94 96 ALA A N 1
ATOM 716 C CA . ALA A 1 96 ? 10.154 34.725 -8.635 1.00 51.94 96 ALA A CA 1
ATOM 717 C C . ALA A 1 96 ? 9.864 36.152 -9.153 1.00 51.94 96 ALA A C 1
ATOM 719 O O . ALA A 1 96 ? 8.718 36.606 -9.116 1.00 51.94 96 ALA A O 1
ATOM 720 N N . LEU A 1 97 ? 10.869 36.838 -9.717 1.00 51.28 97 LEU A N 1
ATOM 721 C CA . LEU A 1 97 ? 10.737 38.188 -10.291 1.00 51.28 97 LEU A CA 1
ATOM 722 C C . LEU A 1 97 ? 9.870 38.231 -11.563 1.00 51.28 97 LEU A C 1
ATOM 724 O O . LEU A 1 97 ? 9.154 39.207 -11.793 1.00 51.28 97 LEU A O 1
ATOM 728 N N . SER A 1 98 ? 9.925 37.195 -12.403 1.00 51.03 98 SER A N 1
ATOM 729 C CA . SER A 1 98 ? 9.144 37.116 -13.646 1.00 51.03 98 SER A CA 1
ATOM 730 C C . SER A 1 98 ? 7.667 36.793 -13.397 1.00 51.03 98 SER A C 1
ATOM 732 O O . SER A 1 98 ? 6.793 37.386 -14.035 1.00 51.03 98 SER A O 1
ATOM 734 N N . VAL A 1 99 ? 7.369 35.934 -12.415 1.00 54.00 99 VAL A N 1
ATOM 735 C CA . VAL A 1 99 ? 5.994 35.641 -11.984 1.00 54.00 99 VAL A CA 1
ATOM 736 C C . VAL A 1 99 ? 5.368 36.863 -11.302 1.00 54.00 99 VAL A C 1
ATOM 738 O O . VAL A 1 99 ? 4.202 37.165 -11.557 1.00 54.00 99 VAL A O 1
ATOM 741 N N . ALA A 1 100 ? 6.146 37.639 -10.537 1.00 50.16 100 ALA A N 1
ATOM 742 C CA . ALA A 1 100 ? 5.690 38.893 -9.930 1.00 50.16 100 ALA A CA 1
ATOM 743 C C . ALA A 1 100 ? 5.320 39.989 -10.956 1.00 50.16 100 ALA A C 1
ATOM 745 O O . ALA A 1 100 ? 4.494 40.850 -10.663 1.00 50.16 100 ALA A O 1
ATOM 746 N N . ARG A 1 101 ? 5.893 39.958 -12.170 1.00 52.00 101 ARG A N 1
ATOM 747 C CA . ARG A 1 101 ? 5.598 40.912 -13.262 1.00 52.00 101 ARG A CA 1
ATOM 748 C C . ARG A 1 101 ? 4.423 40.500 -14.160 1.00 52.00 101 ARG A C 1
ATOM 750 O O . ARG A 1 101 ? 4.078 41.242 -15.080 1.00 52.00 101 ARG A O 1
ATOM 757 N N . CYS A 1 102 ? 3.811 39.335 -13.941 1.00 56.06 102 CYS A N 1
ATOM 758 C CA . CYS A 1 102 ? 2.728 38.846 -14.793 1.00 56.06 102 CYS A CA 1
ATOM 759 C C . CYS A 1 102 ? 1.374 39.495 -14.467 1.00 56.06 102 CYS A C 1
ATOM 761 O O . CYS A 1 102 ? 0.991 39.666 -13.313 1.00 56.06 102 CYS A O 1
ATOM 763 N N . ASN A 1 103 ? 0.622 39.822 -15.519 1.00 56.19 103 ASN A N 1
ATOM 764 C CA . ASN A 1 103 ? -0.684 40.470 -15.433 1.00 56.19 103 ASN A CA 1
ATOM 765 C C . ASN A 1 103 ? -1.717 39.532 -14.769 1.00 56.19 103 ASN A C 1
ATOM 767 O O . ASN A 1 103 ? -2.112 38.520 -15.352 1.00 56.19 103 ASN A O 1
ATOM 771 N N . GLN A 1 104 ? -2.148 39.862 -13.547 1.00 63.34 104 GLN A N 1
ATOM 772 C CA . GLN A 1 104 ? -2.972 39.000 -12.682 1.00 63.34 104 GLN A CA 1
ATOM 773 C C . GLN A 1 104 ? -4.454 38.913 -13.102 1.00 63.34 104 GLN A C 1
ATOM 775 O O . GLN A 1 104 ? -5.215 38.129 -12.546 1.00 63.34 104 GLN A O 1
ATOM 780 N N . ASN A 1 105 ? -4.870 39.655 -14.133 1.00 63.59 105 ASN A N 1
ATOM 781 C CA . ASN A 1 105 ? -6.274 39.764 -14.548 1.00 63.59 105 ASN A CA 1
ATOM 782 C C . ASN A 1 105 ? -6.839 38.533 -15.293 1.00 63.59 105 ASN A C 1
ATOM 784 O O . ASN A 1 105 ? -8.001 38.540 -15.699 1.00 63.59 105 ASN A O 1
ATOM 788 N N . ARG A 1 106 ? -6.052 37.468 -15.515 1.00 71.12 106 ARG A N 1
ATOM 789 C CA . ARG A 1 106 ? -6.508 36.240 -16.200 1.00 71.12 106 ARG A CA 1
ATOM 790 C C . ARG A 1 106 ? -6.677 35.081 -15.218 1.00 71.12 106 ARG A C 1
ATOM 792 O O . ARG A 1 106 ? -5.795 34.823 -14.410 1.00 71.12 106 ARG A O 1
ATOM 799 N N . LYS A 1 107 ? -7.747 34.290 -15.393 1.00 71.81 107 LYS A N 1
ATOM 800 C CA . LYS A 1 107 ? -8.070 33.109 -14.558 1.00 71.81 107 LYS A CA 1
ATOM 801 C C . LYS A 1 107 ? -6.918 32.097 -14.407 1.00 71.81 107 LYS A C 1
ATOM 803 O O . LYS A 1 107 ? -6.823 31.455 -13.372 1.00 71.81 107 LYS A O 1
ATOM 808 N N . ASN A 1 108 ? -6.025 31.996 -15.399 1.00 77.00 108 ASN A N 1
ATOM 809 C CA . ASN A 1 108 ? -4.893 31.055 -15.410 1.00 77.00 108 ASN A CA 1
ATOM 810 C C . ASN A 1 108 ? -3.521 31.763 -15.423 1.00 77.00 108 ASN A C 1
ATOM 812 O O . ASN A 1 108 ? -2.544 31.203 -15.920 1.00 77.00 108 ASN A O 1
ATOM 816 N N . ALA A 1 109 ? -3.442 33.006 -14.935 1.00 75.00 109 ALA A N 1
ATOM 817 C CA . ALA A 1 109 ? -2.232 33.829 -15.027 1.00 75.00 109 ALA A CA 1
ATOM 818 C C . ALA A 1 109 ? -1.001 33.176 -14.373 1.00 75.00 109 ALA A C 1
ATOM 820 O O . ALA A 1 109 ? 0.072 33.185 -14.970 1.00 75.00 109 ALA A O 1
ATOM 821 N N . LEU A 1 110 ? -1.166 32.550 -13.200 1.00 75.62 110 LEU A N 1
ATOM 822 C CA . LEU A 1 110 ? -0.072 31.894 -12.474 1.00 75.62 110 LEU A CA 1
ATOM 823 C C . LEU A 1 110 ? 0.522 30.716 -13.261 1.00 75.62 110 LEU A C 1
ATOM 825 O O . LEU A 1 110 ? 1.735 30.617 -13.407 1.00 75.62 110 LEU A O 1
ATOM 829 N N . LEU A 1 111 ? -0.333 29.851 -13.814 1.00 76.44 111 LEU A N 1
ATOM 830 C CA . LEU A 1 111 ? 0.109 28.692 -14.592 1.00 76.44 111 LEU A CA 1
ATOM 831 C C . LEU A 1 111 ? 0.837 29.126 -15.869 1.00 76.44 111 LEU A C 1
ATOM 833 O O . LEU A 1 111 ? 1.885 28.577 -16.197 1.00 76.44 111 LEU A O 1
ATOM 837 N N . LEU A 1 112 ? 0.323 30.149 -16.557 1.00 75.94 112 LEU A N 1
ATOM 838 C CA . LEU A 1 112 ? 0.970 30.688 -17.753 1.00 75.94 112 LEU A CA 1
ATOM 839 C C . LEU A 1 112 ? 2.327 31.337 -17.428 1.00 75.94 112 LEU A C 1
ATOM 841 O O . LEU A 1 112 ? 3.278 31.186 -18.190 1.00 75.94 112 LEU A O 1
ATOM 845 N N . ALA A 1 113 ? 2.428 32.031 -16.292 1.00 73.25 113 ALA A N 1
ATOM 846 C CA . ALA A 1 113 ? 3.667 32.650 -15.829 1.00 73.25 113 ALA A CA 1
ATOM 847 C C . ALA A 1 113 ? 4.748 31.602 -15.516 1.00 73.25 113 ALA A C 1
ATOM 849 O O . ALA A 1 113 ? 5.885 31.743 -15.962 1.00 73.25 113 ALA A O 1
ATOM 850 N N . VAL A 1 114 ? 4.377 30.521 -14.820 1.00 74.69 114 VAL A N 1
ATOM 851 C CA . VAL A 1 114 ? 5.286 29.407 -14.501 1.00 74.69 114 VAL A CA 1
ATOM 852 C C . VAL A 1 114 ? 5.763 28.701 -15.775 1.00 74.69 114 VAL A C 1
ATOM 854 O O . VAL A 1 114 ? 6.958 28.462 -15.930 1.00 74.69 114 VAL A O 1
ATOM 857 N N . VAL A 1 115 ? 4.862 28.432 -16.729 1.00 77.31 115 VAL A N 1
ATOM 858 C CA . VAL A 1 115 ? 5.224 27.799 -18.012 1.00 77.31 115 VAL A CA 1
ATOM 859 C C . VAL A 1 115 ? 6.150 28.692 -18.842 1.00 77.31 115 VAL A C 1
ATOM 861 O O . VAL A 1 115 ? 7.161 28.212 -19.348 1.00 77.31 115 VAL A O 1
ATOM 864 N N . ASN A 1 116 ? 5.862 29.992 -18.949 1.00 75.38 116 ASN A N 1
ATOM 865 C CA . ASN A 1 116 ? 6.703 30.922 -19.708 1.00 75.38 116 ASN A CA 1
ATOM 866 C C . ASN A 1 116 ? 8.094 31.098 -19.085 1.00 75.38 116 ASN A C 1
ATOM 868 O O . ASN A 1 116 ? 9.073 31.279 -19.809 1.00 75.38 116 ASN A O 1
ATOM 872 N N . CYS A 1 117 ? 8.196 31.024 -17.757 1.00 71.69 117 CYS A N 1
ATOM 873 C CA . CYS A 1 117 ? 9.477 31.064 -17.065 1.00 71.69 117 CYS A CA 1
ATOM 874 C C . CYS A 1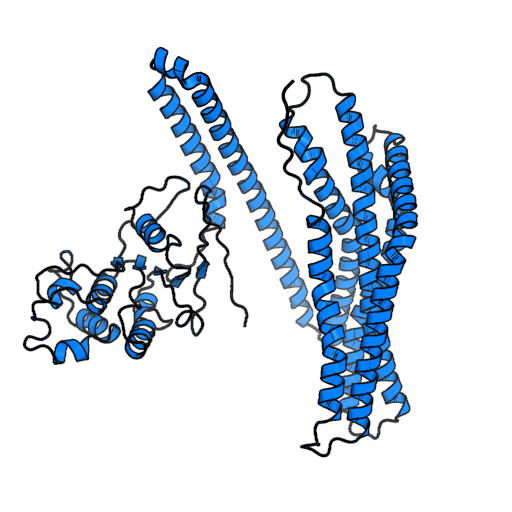 117 ? 10.313 29.798 -17.317 1.00 71.69 117 CYS A C 1
ATOM 876 O O . CYS A 1 117 ? 11.529 29.884 -17.467 1.00 71.69 117 CYS A O 1
ATOM 878 N N . LEU A 1 118 ? 9.670 28.628 -17.379 1.00 73.38 118 LEU A N 1
ATOM 879 C CA . LEU A 1 118 ? 10.343 27.327 -17.478 1.00 73.38 118 LEU A CA 1
ATOM 880 C C . LEU A 1 118 ? 10.450 26.788 -18.911 1.00 73.38 118 LEU A C 1
ATOM 882 O O . LEU A 1 118 ? 10.958 25.689 -19.107 1.00 73.38 118 LEU A O 1
ATOM 886 N N . GLN A 1 119 ? 10.002 27.531 -19.926 1.00 79.62 119 GLN A N 1
ATOM 887 C CA . GLN A 1 119 ? 9.902 27.036 -21.306 1.00 79.62 119 GLN A CA 1
ATOM 888 C C . GLN A 1 119 ? 11.214 26.448 -21.856 1.00 79.62 119 GLN A C 1
ATOM 890 O O . GLN A 1 119 ? 11.194 25.398 -22.492 1.00 79.62 119 GLN A O 1
ATOM 895 N N . TRP A 1 120 ? 12.362 27.065 -21.563 1.00 79.25 120 TRP A N 1
ATOM 896 C CA . TRP A 1 120 ? 13.664 26.591 -22.044 1.00 79.25 120 TRP A CA 1
ATOM 897 C C . TRP A 1 120 ? 14.149 25.341 -21.309 1.00 79.25 120 TRP A C 1
ATOM 899 O O . TRP A 1 120 ? 14.736 24.455 -21.927 1.00 79.25 120 TRP A O 1
ATOM 909 N N . GLU A 1 121 ? 13.831 25.223 -20.021 1.00 76.31 121 GLU A N 1
ATOM 910 C CA . GLU A 1 121 ? 14.108 24.021 -19.229 1.00 76.31 121 GLU A CA 1
ATOM 911 C C . GLU A 1 121 ? 13.215 22.854 -19.683 1.00 76.31 121 GLU A C 1
ATOM 913 O O . GLU A 1 121 ? 13.691 21.734 -19.862 1.00 76.31 121 GLU A O 1
ATOM 918 N N . ILE A 1 122 ? 11.935 23.119 -19.979 1.00 80.38 122 ILE A N 1
ATOM 919 C CA . ILE A 1 122 ? 10.992 22.126 -20.523 1.00 80.38 122 ILE A CA 1
ATOM 920 C C . ILE A 1 122 ? 11.475 21.611 -21.887 1.00 80.38 122 ILE A C 1
ATOM 922 O O . ILE A 1 122 ? 11.480 20.402 -22.130 1.00 80.38 122 ILE A O 1
ATOM 926 N N . VAL A 1 123 ? 11.928 22.508 -22.769 1.00 84.00 123 VAL A N 1
ATOM 927 C CA . VAL A 1 123 ? 12.506 22.131 -24.069 1.00 84.00 123 VAL A CA 1
ATOM 928 C C . VAL A 1 123 ? 13.794 21.319 -23.884 1.00 84.00 123 VAL A C 1
ATOM 930 O O . VAL A 1 123 ? 13.979 20.309 -24.566 1.00 84.00 123 VAL A O 1
ATOM 933 N N . GLY A 1 124 ? 14.643 21.689 -22.919 1.00 82.50 124 GLY A N 1
ATOM 934 C CA . GLY A 1 124 ? 15.847 20.936 -22.558 1.00 82.50 124 GLY A CA 1
ATOM 935 C C . GLY A 1 124 ? 15.562 19.509 -22.073 1.00 82.50 124 GLY A C 1
ATOM 936 O O . GLY A 1 124 ? 16.322 18.595 -22.384 1.00 82.50 124 GLY A O 1
ATOM 937 N N . ILE A 1 125 ? 14.439 19.287 -21.381 1.00 84.88 125 ILE A N 1
ATOM 938 C CA . ILE A 1 125 ? 13.982 17.958 -20.931 1.00 84.88 125 ILE A CA 1
ATOM 939 C C . ILE A 1 125 ? 13.406 17.125 -22.085 1.00 84.88 125 ILE A C 1
ATOM 941 O O . ILE A 1 125 ? 13.529 15.896 -22.092 1.00 84.88 125 ILE A O 1
ATOM 945 N N . ALA A 1 126 ? 12.789 17.767 -23.079 1.00 88.38 126 ALA A N 1
ATOM 946 C CA . ALA A 1 126 ? 12.109 17.064 -24.162 1.00 88.38 126 ALA A CA 1
ATOM 947 C C . ALA A 1 126 ? 13.060 16.219 -25.023 1.00 88.38 126 ALA A C 1
ATOM 949 O O . ALA A 1 126 ? 12.721 15.090 -25.384 1.00 88.38 126 ALA A O 1
ATOM 950 N N . PHE A 1 127 ? 14.263 16.724 -25.305 1.00 90.00 127 PHE A N 1
ATOM 951 C CA . PHE A 1 127 ? 15.264 16.019 -26.109 1.00 90.00 127 PHE A CA 1
ATOM 952 C C . PHE A 1 127 ? 15.700 14.665 -25.509 1.00 90.00 127 PHE A C 1
ATOM 954 O O . PHE A 1 127 ? 15.477 13.635 -26.153 1.00 90.00 127 PHE A O 1
ATOM 961 N N . PRO A 1 128 ? 16.256 14.594 -24.280 1.00 88.44 128 PRO A N 1
ATOM 962 C CA . PRO A 1 128 ? 16.658 13.320 -23.694 1.00 88.44 128 PRO A CA 1
ATOM 963 C C . PRO A 1 128 ? 15.455 12.392 -23.478 1.00 88.44 128 PRO A C 1
ATOM 965 O O . PRO A 1 128 ? 15.599 11.173 -23.601 1.00 88.44 128 PRO A O 1
ATOM 968 N N . ARG A 1 129 ? 14.249 12.934 -23.251 1.00 90.44 129 ARG A N 1
ATOM 969 C CA . ARG A 1 129 ? 13.037 12.121 -23.116 1.00 90.44 129 ARG A CA 1
ATOM 970 C C . ARG A 1 129 ? 12.648 11.440 -24.429 1.00 90.44 129 ARG A C 1
ATOM 972 O O . ARG A 1 129 ? 12.339 10.248 -24.416 1.00 90.44 129 ARG A O 1
ATOM 979 N N . LEU A 1 130 ? 12.718 12.147 -25.556 1.00 91.50 130 LEU A N 1
ATOM 980 C CA . LEU A 1 130 ? 12.506 11.562 -26.884 1.00 91.50 130 LEU A CA 1
ATOM 981 C C . LEU A 1 130 ? 13.541 10.480 -27.200 1.00 91.50 130 LEU A C 1
ATOM 983 O O . LEU A 1 130 ? 13.173 9.427 -27.722 1.00 91.50 130 LEU A O 1
ATOM 987 N N . CYS A 1 131 ? 14.806 10.681 -26.817 1.00 90.81 131 CYS A N 1
ATOM 988 C CA . CYS A 1 131 ? 15.839 9.652 -26.951 1.00 90.81 131 CYS A CA 1
ATOM 989 C C . CYS A 1 131 ? 15.483 8.382 -26.162 1.00 90.81 131 CYS A C 1
ATOM 991 O O . CYS A 1 131 ? 15.608 7.280 -26.695 1.00 90.81 131 CYS A O 1
ATOM 993 N N . VAL A 1 132 ? 14.971 8.507 -24.927 1.00 91.25 132 VAL A N 1
ATOM 994 C CA . VAL A 1 132 ? 14.500 7.345 -24.146 1.00 91.25 132 VAL A CA 1
ATOM 995 C C . VAL A 1 132 ? 13.383 6.604 -24.876 1.00 91.25 132 VAL A C 1
ATOM 997 O O . VAL A 1 132 ? 13.415 5.373 -24.926 1.00 91.25 132 VAL A O 1
ATOM 1000 N N . VAL A 1 133 ? 12.411 7.321 -25.448 1.00 92.06 133 VAL A N 1
ATOM 1001 C CA . VAL A 1 133 ? 11.322 6.708 -26.226 1.00 92.06 133 VAL A CA 1
ATOM 1002 C C . VAL A 1 133 ? 11.890 5.956 -27.432 1.00 92.06 133 VAL A C 1
ATOM 1004 O O . VAL A 1 133 ? 11.579 4.778 -27.611 1.00 92.06 133 VAL A O 1
ATOM 1007 N N . GLY A 1 134 ? 12.786 6.585 -28.198 1.00 92.06 134 GLY A N 1
ATOM 1008 C CA . GLY A 1 134 ? 13.432 5.978 -29.363 1.00 92.06 134 GLY A CA 1
ATOM 1009 C C . GLY A 1 134 ? 14.212 4.704 -29.027 1.00 92.06 134 GLY A C 1
ATOM 1010 O O . GLY A 1 134 ? 13.981 3.659 -29.636 1.00 92.06 134 GLY A O 1
ATOM 1011 N N . PHE A 1 135 ? 15.086 4.743 -28.017 1.00 91.94 135 PHE A N 1
ATOM 1012 C CA . PHE A 1 135 ? 15.862 3.562 -27.633 1.00 91.94 135 PHE A CA 1
ATOM 1013 C C . PHE A 1 135 ? 15.001 2.451 -27.019 1.00 91.94 135 PHE A C 1
ATOM 1015 O O . PHE A 1 135 ? 15.252 1.276 -27.275 1.00 91.94 135 PHE A O 1
ATOM 1022 N N . SER A 1 136 ? 13.962 2.796 -26.250 1.00 88.44 136 SER A N 1
ATOM 1023 C CA . SER A 1 136 ? 13.036 1.799 -25.684 1.00 88.44 136 SER A CA 1
ATOM 1024 C C . SER A 1 136 ? 12.277 1.055 -26.784 1.00 88.44 136 SER A C 1
ATOM 1026 O O . SER A 1 136 ? 12.047 -0.146 -26.684 1.00 88.44 136 SER A O 1
ATOM 1028 N N . ILE A 1 137 ? 11.929 1.758 -27.863 1.00 89.94 137 ILE A N 1
ATOM 1029 C CA . ILE A 1 137 ? 11.288 1.174 -29.041 1.00 89.94 137 ILE A CA 1
ATOM 1030 C C . ILE A 1 137 ? 12.261 0.295 -29.838 1.00 89.94 137 ILE A C 1
ATOM 1032 O O . ILE A 1 137 ? 11.847 -0.716 -30.400 1.00 89.94 137 ILE A O 1
ATOM 1036 N N . ALA A 1 138 ? 13.552 0.630 -29.869 1.00 89.56 138 ALA A N 1
ATOM 1037 C CA . ALA A 1 138 ? 14.565 -0.151 -30.578 1.00 89.56 138 ALA A CA 1
ATOM 1038 C C . ALA A 1 138 ? 14.835 -1.533 -29.942 1.00 89.56 138 ALA A C 1
ATOM 1040 O O . ALA A 1 138 ? 15.227 -2.462 -30.650 1.00 89.56 138 ALA A O 1
ATOM 1041 N N . GLN A 1 139 ? 14.596 -1.700 -28.634 1.00 88.88 139 GLN A N 1
ATOM 1042 C CA . GLN A 1 139 ? 14.825 -2.962 -27.911 1.00 88.88 139 GLN A CA 1
ATOM 1043 C C . GLN A 1 139 ? 14.118 -4.185 -28.530 1.00 88.88 139 GLN A C 1
ATOM 1045 O O . GLN A 1 139 ? 14.808 -5.158 -28.843 1.00 88.88 139 GLN A O 1
ATOM 1050 N N . PRO A 1 140 ? 12.784 -4.192 -28.743 1.00 86.38 140 PRO A N 1
ATOM 1051 C CA . PRO A 1 140 ? 12.096 -5.345 -29.328 1.00 86.38 140 PRO A CA 1
ATOM 1052 C C . PRO A 1 140 ? 12.563 -5.670 -30.753 1.00 86.38 140 PRO A C 1
ATOM 1054 O O . PRO A 1 140 ? 12.622 -6.843 -31.114 1.00 86.38 140 PRO A O 1
ATOM 1057 N N . PHE A 1 141 ? 12.952 -4.670 -31.552 1.00 86.81 141 PHE A N 1
ATOM 1058 C CA . PHE A 1 141 ? 13.506 -4.902 -32.890 1.00 86.81 141 PHE A CA 1
ATOM 1059 C C . PHE A 1 141 ? 14.873 -5.576 -32.844 1.00 86.81 141 PHE A C 1
ATOM 1061 O O . PHE A 1 141 ? 15.117 -6.523 -33.591 1.00 86.81 141 PHE A O 1
ATOM 1068 N N . LEU A 1 142 ? 15.749 -5.100 -31.959 1.00 87.44 142 LEU A N 1
ATOM 1069 C CA . LEU A 1 142 ? 17.075 -5.667 -31.756 1.00 87.44 142 LEU A CA 1
ATOM 1070 C C . LEU A 1 142 ? 16.971 -7.131 -31.313 1.00 87.44 142 LEU A C 1
ATOM 1072 O O . LEU A 1 142 ? 17.582 -8.004 -31.922 1.00 87.44 142 LEU A O 1
ATOM 1076 N N . VAL A 1 143 ? 16.136 -7.409 -30.309 1.00 86.00 143 VAL A N 1
ATOM 1077 C CA . VAL A 1 143 ? 15.912 -8.776 -29.818 1.00 86.00 143 VAL A CA 1
ATOM 1078 C C . VAL A 1 143 ? 15.293 -9.651 -30.907 1.00 86.00 143 VAL A C 1
ATOM 1080 O O . VAL A 1 143 ? 15.783 -10.749 -31.147 1.00 86.00 143 VAL A O 1
ATOM 1083 N N . GLY A 1 144 ? 14.267 -9.168 -31.615 1.00 83.81 144 GLY A N 1
ATOM 1084 C CA . GLY A 1 144 ? 13.618 -9.927 -32.687 1.00 83.81 144 GLY A CA 1
ATOM 1085 C C . GLY A 1 144 ? 14.570 -10.295 -33.829 1.00 83.81 144 GLY A C 1
ATOM 1086 O O . GLY A 1 144 ? 14.527 -11.417 -34.332 1.00 83.81 144 GLY A O 1
ATOM 1087 N N . ARG A 1 145 ? 15.473 -9.384 -34.216 1.00 83.75 145 ARG A N 1
ATOM 1088 C CA . ARG A 1 145 ? 16.503 -9.658 -35.230 1.00 83.75 145 ARG A CA 1
ATOM 1089 C C . ARG A 1 145 ? 17.570 -10.625 -34.725 1.00 83.75 145 ARG A C 1
ATOM 1091 O O . ARG A 1 145 ? 17.894 -11.552 -35.455 1.00 83.75 145 ARG A O 1
ATOM 1098 N N . ILE A 1 146 ? 18.052 -10.467 -33.489 1.00 85.06 146 ILE A N 1
ATOM 1099 C CA . ILE A 1 146 ? 19.017 -11.397 -32.879 1.00 85.06 146 ILE A CA 1
ATOM 1100 C C . ILE A 1 146 ? 18.431 -12.812 -32.803 1.00 85.06 146 ILE A C 1
ATOM 1102 O O . ILE A 1 146 ? 19.104 -13.766 -33.176 1.00 85.06 146 ILE A O 1
ATOM 1106 N N . VAL A 1 147 ? 17.174 -12.962 -32.375 1.00 85.25 147 VAL A N 1
ATOM 1107 C CA . VAL A 1 147 ? 16.512 -14.275 -32.291 1.00 85.25 147 VAL A CA 1
ATOM 1108 C C . VAL A 1 147 ? 16.375 -14.924 -33.669 1.00 85.25 147 VAL A C 1
ATOM 1110 O O . VAL A 1 147 ? 16.653 -16.110 -33.799 1.00 85.25 147 VAL A O 1
ATOM 1113 N N . ASN A 1 148 ? 16.003 -14.160 -34.700 1.00 82.75 148 ASN A N 1
ATOM 1114 C CA . ASN A 1 148 ? 15.898 -14.676 -36.068 1.00 82.75 148 ASN A CA 1
ATOM 1115 C C . ASN A 1 148 ? 17.271 -15.118 -36.616 1.00 82.75 148 ASN A C 1
ATOM 1117 O O . ASN A 1 148 ? 17.408 -16.217 -37.144 1.00 82.75 148 ASN A O 1
ATOM 1121 N N . VAL A 1 149 ? 18.313 -14.313 -36.388 1.00 80.94 149 VAL A N 1
ATOM 1122 C CA . VAL A 1 149 ? 19.695 -14.642 -36.773 1.00 80.94 149 VAL A CA 1
ATOM 1123 C C . VAL A 1 149 ? 20.209 -15.893 -36.050 1.00 80.94 149 VAL A C 1
ATOM 1125 O O . VAL A 1 149 ? 20.874 -16.716 -36.665 1.00 80.94 149 VAL A O 1
ATOM 1128 N N . LEU A 1 150 ? 19.873 -16.079 -34.769 1.00 79.75 150 LEU A N 1
ATOM 1129 C CA . LEU A 1 150 ? 20.248 -17.274 -34.000 1.00 79.75 150 LEU A CA 1
ATOM 1130 C C . LEU A 1 150 ? 19.491 -18.544 -34.426 1.00 79.75 150 LEU A C 1
ATOM 1132 O O . LEU A 1 150 ? 19.932 -19.644 -34.103 1.00 79.75 150 LEU A O 1
ATOM 1136 N N . GLN A 1 151 ? 18.347 -18.407 -35.102 1.00 80.94 151 GLN A N 1
ATOM 1137 C CA . GLN A 1 151 ? 17.572 -19.536 -35.626 1.00 80.94 151 GLN A CA 1
ATOM 1138 C C . GLN A 1 151 ? 18.070 -20.011 -36.998 1.00 80.94 151 GLN A C 1
ATOM 1140 O O . GLN A 1 151 ? 17.832 -21.164 -37.358 1.00 80.94 151 GLN A O 1
ATOM 1145 N N . GLN A 1 152 ? 18.765 -19.159 -37.758 1.00 78.69 152 GLN A N 1
ATOM 1146 C CA . GLN A 1 152 ? 19.369 -19.538 -39.035 1.00 78.69 152 GLN A CA 1
ATOM 1147 C C . GLN A 1 152 ? 20.657 -20.345 -38.804 1.00 78.69 152 GLN A C 1
ATOM 1149 O O . GLN A 1 152 ? 21.500 -19.980 -37.991 1.00 78.69 152 GLN A O 1
ATOM 1154 N N . THR A 1 153 ? 20.802 -21.470 -39.510 1.00 59.53 153 THR A N 1
ATOM 1155 C CA . THR A 1 153 ? 21.900 -22.445 -39.327 1.00 59.53 153 THR A CA 1
ATOM 1156 C C . THR A 1 153 ? 23.154 -22.119 -40.157 1.00 59.53 153 THR A C 1
ATOM 1158 O O . THR A 1 153 ? 24.103 -22.901 -40.172 1.00 59.53 153 THR A O 1
ATOM 1161 N N . ASP A 1 154 ? 23.169 -20.978 -40.848 1.00 68.25 154 ASP A N 1
ATOM 1162 C CA . ASP A 1 154 ? 24.248 -20.579 -41.754 1.00 68.25 154 ASP A CA 1
ATOM 1163 C C . ASP A 1 154 ? 25.436 -19.935 -41.017 1.00 68.25 154 ASP A C 1
ATOM 1165 O O . ASP A 1 154 ? 25.286 -19.294 -39.975 1.00 68.25 154 ASP A O 1
ATOM 1169 N N . MET A 1 155 ? 26.639 -20.078 -41.587 1.00 58.75 155 MET A N 1
ATOM 1170 C CA . MET A 1 155 ? 27.863 -19.427 -41.102 1.00 58.75 155 MET A CA 1
ATOM 1171 C C . MET A 1 155 ? 27.729 -17.901 -41.208 1.00 58.75 155 MET A C 1
ATOM 1173 O O . MET A 1 155 ? 27.977 -17.309 -42.259 1.00 58.75 155 MET A O 1
ATOM 1177 N N . LEU A 1 156 ? 27.331 -17.257 -40.112 1.00 67.44 156 LEU A N 1
ATOM 1178 C CA . LEU A 1 156 ? 27.258 -15.802 -40.022 1.00 67.44 156 LEU A CA 1
ATOM 1179 C C . LEU A 1 156 ? 28.663 -15.194 -40.153 1.00 67.44 156 LEU A C 1
ATOM 1181 O O . LEU A 1 156 ? 29.603 -15.649 -39.497 1.00 67.44 156 LEU A O 1
ATOM 1185 N N . SER A 1 157 ? 28.814 -14.133 -40.950 1.00 72.69 157 SER A N 1
ATOM 1186 C CA . SER A 1 157 ? 30.072 -13.387 -40.978 1.00 72.69 157 SER A CA 1
ATOM 1187 C C . SER A 1 157 ? 30.328 -12.735 -39.615 1.00 72.69 157 SER A C 1
ATOM 1189 O O . SER A 1 157 ? 29.443 -12.120 -39.010 1.00 72.69 157 SER A O 1
ATOM 1191 N N . LEU A 1 158 ? 31.560 -12.889 -39.120 1.00 74.50 158 LEU A N 1
ATOM 1192 C CA . LEU A 1 158 ? 31.984 -12.424 -37.796 1.00 74.50 158 LEU A CA 1
ATOM 1193 C C . LEU A 1 158 ? 31.698 -10.920 -37.594 1.00 74.50 158 LEU A C 1
ATOM 1195 O O . LEU A 1 158 ? 31.309 -10.494 -36.507 1.00 74.50 158 LEU A O 1
ATOM 1199 N N . ASP A 1 159 ? 31.814 -10.137 -38.669 1.00 79.25 159 ASP A N 1
ATOM 1200 C CA . ASP A 1 159 ? 31.615 -8.685 -38.684 1.00 79.25 159 ASP A CA 1
ATOM 1201 C C . ASP A 1 159 ? 30.157 -8.276 -38.425 1.00 79.25 159 ASP A C 1
ATOM 1203 O O . ASP A 1 159 ? 29.893 -7.305 -37.712 1.00 79.25 159 ASP A O 1
ATOM 1207 N N . ILE A 1 160 ? 29.188 -9.052 -38.929 1.00 81.06 160 ILE A N 1
ATOM 1208 C CA . ILE A 1 160 ? 27.761 -8.814 -38.667 1.00 81.06 160 ILE A CA 1
ATOM 1209 C C . ILE A 1 160 ? 27.446 -9.118 -37.195 1.00 81.06 160 ILE A C 1
ATOM 1211 O O . ILE A 1 160 ? 26.694 -8.378 -36.557 1.00 81.06 160 ILE A O 1
ATOM 1215 N N . GLY A 1 161 ? 28.068 -10.156 -36.625 1.00 79.31 161 GLY A N 1
ATOM 1216 C CA . GLY A 1 161 ? 27.935 -10.508 -35.209 1.00 79.31 161 GLY A CA 1
ATOM 1217 C C . GLY A 1 161 ? 28.414 -9.398 -34.267 1.00 79.31 161 GLY A C 1
ATOM 1218 O O . GLY A 1 161 ? 27.684 -9.003 -33.354 1.00 79.31 161 GLY A O 1
ATOM 1219 N N . TYR A 1 162 ? 29.601 -8.833 -34.518 1.00 83.50 162 TYR A N 1
ATOM 1220 C CA . TYR A 1 162 ? 30.104 -7.694 -33.741 1.00 83.50 162 TYR A CA 1
ATOM 1221 C C . TYR A 1 162 ? 29.236 -6.439 -33.900 1.00 83.50 162 TYR A C 1
ATOM 1223 O O . TYR A 1 162 ? 29.051 -5.706 -32.926 1.00 83.50 162 TYR A O 1
ATOM 1231 N N . GLY A 1 163 ? 28.633 -6.229 -35.076 1.00 85.94 163 GLY A N 1
ATOM 1232 C CA . GLY A 1 163 ? 27.661 -5.158 -35.309 1.00 85.94 163 GLY A CA 1
ATOM 1233 C C . GLY A 1 163 ? 26.441 -5.236 -34.382 1.00 85.94 163 GLY A C 1
ATOM 1234 O O . GLY A 1 163 ? 26.066 -4.236 -33.768 1.00 85.94 163 GLY A O 1
ATOM 1235 N N . TRP A 1 164 ? 25.856 -6.425 -34.196 1.00 85.62 164 TRP A N 1
ATOM 1236 C CA . TRP A 1 164 ? 24.715 -6.619 -33.288 1.00 85.62 164 TRP A CA 1
ATOM 1237 C C . TRP A 1 164 ? 25.086 -6.451 -31.810 1.00 85.62 164 TRP A C 1
ATOM 1239 O O . TRP A 1 164 ? 24.310 -5.880 -31.036 1.00 85.62 164 TRP A O 1
ATOM 1249 N N . ILE A 1 165 ? 26.283 -6.894 -31.413 1.00 85.12 165 ILE A N 1
ATOM 1250 C CA . ILE A 1 165 ? 26.808 -6.676 -30.056 1.00 85.12 165 ILE A CA 1
ATOM 1251 C C . ILE A 1 165 ? 27.005 -5.173 -29.806 1.00 85.12 165 ILE A C 1
ATOM 1253 O O . ILE A 1 165 ? 26.556 -4.658 -28.780 1.00 85.12 165 ILE A O 1
ATOM 1257 N N . GLY A 1 166 ? 27.587 -4.449 -30.768 1.00 87.38 166 GLY A N 1
ATOM 1258 C CA . GLY A 1 166 ? 27.743 -2.994 -30.710 1.00 87.38 166 GLY A CA 1
ATOM 1259 C C . GLY A 1 166 ? 26.402 -2.261 -30.612 1.00 87.38 166 GLY A C 1
ATOM 1260 O O . GLY A 1 166 ? 26.223 -1.417 -29.735 1.00 87.38 166 GLY A O 1
ATOM 1261 N N . ALA A 1 167 ? 25.422 -2.639 -31.437 1.00 89.12 167 ALA A N 1
ATOM 1262 C CA . ALA A 1 167 ? 24.073 -2.074 -31.393 1.00 89.12 167 ALA A CA 1
ATOM 1263 C C . ALA A 1 167 ? 23.386 -2.310 -30.036 1.00 89.12 167 ALA A C 1
ATOM 1265 O O . ALA A 1 167 ? 22.738 -1.410 -29.502 1.00 89.12 167 ALA A O 1
ATOM 1266 N N . THR A 1 168 ? 23.580 -3.489 -29.438 1.00 87.69 168 THR A N 1
ATOM 1267 C CA . THR A 1 168 ? 23.067 -3.812 -28.100 1.00 87.69 168 THR A CA 1
ATOM 1268 C C . THR A 1 168 ? 23.661 -2.889 -27.042 1.00 87.69 168 THR A C 1
ATOM 1270 O O . THR A 1 168 ? 22.924 -2.284 -26.263 1.00 87.69 168 THR A O 1
ATOM 1273 N N . ILE A 1 169 ? 24.983 -2.716 -27.046 1.00 88.75 169 ILE A N 1
ATOM 1274 C CA . ILE A 1 169 ? 25.678 -1.828 -26.108 1.00 88.75 169 ILE A CA 1
ATOM 1275 C C . ILE A 1 169 ? 25.161 -0.389 -26.246 1.00 88.75 169 ILE A C 1
ATOM 1277 O O . ILE A 1 169 ? 24.813 0.233 -25.242 1.00 88.75 169 ILE A O 1
ATOM 1281 N N . ILE A 1 170 ? 25.035 0.117 -27.475 1.00 90.19 170 ILE A N 1
ATOM 1282 C CA . ILE A 1 170 ? 24.563 1.482 -27.746 1.00 90.19 170 ILE A CA 1
ATOM 1283 C C . ILE A 1 170 ? 23.125 1.687 -27.259 1.00 90.19 170 ILE A C 1
ATOM 1285 O O . ILE A 1 170 ? 22.852 2.684 -26.596 1.00 90.19 170 ILE A O 1
ATOM 1289 N N . VAL A 1 171 ? 22.207 0.757 -27.542 1.00 91.12 171 VAL A N 1
ATOM 1290 C CA . VAL A 1 171 ? 20.796 0.895 -27.144 1.00 91.12 171 VAL A CA 1
ATOM 1291 C C . VAL A 1 171 ? 20.649 0.884 -25.621 1.00 91.12 171 VAL A C 1
ATOM 1293 O O . VAL A 1 171 ? 19.968 1.746 -25.068 1.00 91.12 171 VAL A O 1
ATOM 1296 N N . PHE A 1 172 ? 21.297 -0.046 -24.913 1.00 87.25 172 PHE A N 1
ATOM 1297 C CA . PHE A 1 172 ? 21.163 -0.132 -23.454 1.00 87.25 172 PHE A CA 1
ATOM 1298 C C . PHE A 1 172 ? 21.875 1.012 -22.717 1.00 87.25 172 PHE A C 1
ATOM 1300 O O . PHE A 1 172 ? 21.299 1.572 -21.781 1.00 87.25 172 PHE A O 1
ATOM 1307 N N . ILE A 1 173 ? 23.080 1.405 -23.152 1.00 86.94 173 ILE A N 1
ATOM 1308 C CA . ILE A 1 173 ? 23.774 2.578 -22.595 1.00 86.94 173 ILE A CA 1
ATOM 1309 C C . ILE A 1 173 ? 22.994 3.855 -22.919 1.00 86.94 173 ILE A C 1
ATOM 1311 O O . ILE A 1 173 ? 22.806 4.690 -22.037 1.00 86.94 173 ILE A O 1
ATOM 1315 N N . GLY A 1 174 ? 22.469 3.981 -24.140 1.00 84.69 174 GLY A N 1
ATOM 1316 C CA . GLY A 1 174 ? 21.620 5.095 -24.557 1.00 84.69 174 GLY A CA 1
ATOM 1317 C C . GLY A 1 174 ? 20.392 5.256 -23.661 1.00 84.69 174 GLY A C 1
ATOM 1318 O O . GLY A 1 174 ? 20.129 6.353 -23.177 1.00 84.69 174 GLY A O 1
ATOM 1319 N N . ILE A 1 175 ? 19.691 4.163 -23.332 1.00 85.38 175 ILE A N 1
ATOM 1320 C CA . ILE A 1 175 ? 18.562 4.200 -22.383 1.00 85.38 175 ILE A CA 1
ATOM 1321 C C . ILE A 1 175 ? 19.013 4.683 -21.008 1.00 85.38 175 ILE A C 1
ATOM 1323 O O . ILE A 1 175 ? 18.340 5.529 -20.422 1.00 85.38 175 ILE A O 1
ATOM 1327 N N . ALA A 1 176 ? 20.121 4.156 -20.484 1.00 83.50 176 ALA A N 1
ATOM 1328 C CA . ALA A 1 176 ? 20.613 4.519 -19.158 1.00 83.50 176 ALA A CA 1
ATOM 1329 C C . ALA A 1 176 ? 20.995 6.007 -19.081 1.00 83.50 176 ALA A C 1
ATOM 1331 O O . ALA A 1 176 ? 20.522 6.718 -18.193 1.00 83.50 176 ALA A O 1
ATOM 1332 N N . VAL A 1 177 ? 21.779 6.494 -20.047 1.00 85.31 177 VAL A N 1
ATOM 1333 C CA . VAL A 1 177 ? 22.247 7.887 -20.104 1.00 85.31 177 VAL A CA 1
ATOM 1334 C C . VAL A 1 177 ? 21.081 8.845 -20.334 1.00 85.31 177 VAL A C 1
ATOM 1336 O O . VAL A 1 177 ? 20.917 9.804 -19.581 1.00 85.31 177 VAL A O 1
ATOM 1339 N N . SER A 1 178 ? 20.223 8.578 -21.323 1.00 86.88 178 SER A N 1
ATOM 1340 C CA . SER A 1 178 ? 19.085 9.452 -21.619 1.00 86.88 178 SER A CA 1
ATOM 1341 C C . SER A 1 178 ? 18.054 9.461 -20.487 1.00 86.88 178 SER A C 1
ATOM 1343 O O . SER A 1 178 ? 17.478 10.513 -20.204 1.00 86.88 178 SER A O 1
ATOM 1345 N N . ARG A 1 179 ? 17.840 8.335 -19.787 1.00 84.94 179 ARG A N 1
ATOM 1346 C CA . ARG A 1 179 ? 16.949 8.275 -18.615 1.00 84.94 179 ARG A CA 1
ATOM 1347 C C . ARG A 1 179 ? 17.530 9.050 -17.439 1.00 84.94 179 ARG A C 1
ATOM 1349 O O . ARG A 1 179 ? 16.814 9.861 -16.865 1.00 84.94 179 ARG A O 1
ATOM 1356 N N . SER A 1 180 ? 18.813 8.856 -17.136 1.00 81.19 180 SER A N 1
ATOM 1357 C CA . SER A 1 180 ? 19.502 9.584 -16.067 1.00 81.19 180 SER A CA 1
ATOM 1358 C C . SER A 1 180 ? 19.507 11.092 -16.324 1.00 81.19 180 SER A C 1
ATOM 1360 O O . SER A 1 180 ? 19.204 11.871 -15.426 1.00 81.19 180 SER A O 1
ATOM 1362 N N . SER A 1 181 ? 19.791 11.510 -17.561 1.00 82.38 181 SER A N 1
ATOM 1363 C CA . SER A 1 181 ? 19.749 12.918 -17.964 1.00 82.38 181 SER A CA 1
ATOM 1364 C C . SER A 1 181 ? 18.332 13.493 -17.839 1.00 82.38 181 SER A C 1
ATOM 1366 O O . SER A 1 181 ? 18.149 14.515 -17.184 1.00 82.38 181 SER A O 1
ATOM 1368 N N . SER A 1 182 ? 17.313 12.796 -18.359 1.00 84.75 182 SER A N 1
ATOM 1369 C CA . SER A 1 182 ? 15.911 13.234 -18.242 1.00 84.75 182 SER A CA 1
ATOM 1370 C C . SER A 1 182 ? 15.461 13.373 -16.784 1.00 84.75 182 SER A C 1
ATOM 1372 O O . SER A 1 182 ? 14.772 14.330 -16.446 1.00 84.75 182 SER A O 1
ATOM 1374 N N . GLN A 1 183 ? 15.856 12.439 -15.912 1.00 81.88 183 GLN A N 1
ATOM 1375 C CA . GLN A 1 183 ? 15.528 12.485 -14.484 1.00 81.88 183 GLN A CA 1
ATOM 1376 C C . GLN A 1 183 ? 16.237 13.641 -13.777 1.00 81.88 183 GLN A C 1
ATOM 1378 O O . GLN A 1 183 ? 15.600 14.369 -13.024 1.00 81.88 183 GLN A O 1
ATOM 1383 N N . HIS A 1 184 ? 17.524 13.857 -14.054 1.00 80.00 184 HIS A N 1
ATOM 1384 C CA . HIS A 1 184 ? 18.283 14.956 -13.461 1.00 80.00 184 HIS A CA 1
ATOM 1385 C C . HIS A 1 184 ? 17.705 16.329 -13.838 1.00 80.00 184 HIS A C 1
ATOM 1387 O O . HIS A 1 184 ? 17.446 17.149 -12.956 1.00 80.00 184 HIS A O 1
ATOM 1393 N N . LEU A 1 185 ? 17.446 16.575 -15.130 1.00 79.75 185 LEU A N 1
ATOM 1394 C CA . LEU A 1 185 ? 16.812 17.824 -15.564 1.00 79.75 185 LEU A CA 1
ATOM 1395 C C . LEU A 1 185 ? 15.374 17.945 -15.029 1.00 79.75 185 LEU A C 1
ATOM 1397 O O . LEU A 1 185 ? 14.950 19.036 -14.658 1.00 79.75 185 LEU A O 1
ATOM 1401 N N . GLY A 1 186 ? 14.645 16.831 -14.925 1.00 81.50 186 GLY A N 1
ATOM 1402 C CA . GLY A 1 186 ? 13.306 16.791 -14.340 1.00 81.50 186 GLY A CA 1
ATOM 1403 C C . GLY A 1 186 ? 13.274 17.236 -12.876 1.00 81.50 186 GLY A C 1
ATOM 1404 O O . GLY A 1 186 ? 12.480 18.103 -12.522 1.00 81.50 186 GLY A O 1
ATOM 1405 N N . TYR A 1 187 ? 14.176 16.718 -12.037 1.00 79.25 187 TYR A N 1
ATOM 1406 C CA . TYR A 1 187 ? 14.263 17.132 -10.633 1.00 79.25 187 TYR A CA 1
ATOM 1407 C C . TYR A 1 187 ? 14.633 18.611 -10.484 1.00 79.25 187 TYR A C 1
ATOM 1409 O O . TYR A 1 187 ? 14.042 19.301 -9.653 1.00 79.25 187 TYR A O 1
ATOM 1417 N N . ARG A 1 188 ? 15.536 19.126 -11.331 1.00 75.81 188 ARG A N 1
ATOM 1418 C CA . ARG A 1 188 ? 15.854 20.564 -11.377 1.00 75.81 188 ARG A CA 1
ATOM 1419 C C . ARG A 1 188 ? 14.628 21.411 -11.741 1.00 75.81 188 ARG A C 1
ATOM 1421 O O . ARG A 1 188 ? 14.387 22.438 -11.112 1.00 75.81 188 ARG A O 1
ATOM 1428 N N . ALA A 1 189 ? 13.823 20.961 -12.703 1.00 75.69 189 ALA A N 1
ATOM 1429 C CA . ALA A 1 189 ? 12.591 21.642 -13.095 1.00 75.69 189 ALA A CA 1
ATOM 1430 C C . ALA A 1 189 ? 11.481 21.590 -12.028 1.00 75.69 189 ALA A C 1
ATOM 1432 O O . ALA A 1 189 ? 10.564 22.404 -12.087 1.00 75.69 189 ALA A O 1
ATOM 1433 N N . THR A 1 190 ? 11.567 20.693 -11.042 1.00 79.12 190 THR A N 1
ATOM 1434 C CA . THR A 1 190 ? 10.645 20.641 -9.890 1.00 79.12 190 THR A CA 1
ATOM 1435 C C . THR A 1 190 ? 11.074 21.556 -8.754 1.00 79.12 190 THR A C 1
ATOM 1437 O O . THR A 1 190 ? 10.233 22.191 -8.117 1.00 79.12 190 THR A O 1
ATOM 1440 N N . THR A 1 191 ? 12.377 21.692 -8.503 1.00 76.06 191 THR A N 1
ATOM 1441 C CA . THR A 1 191 ? 12.877 22.561 -7.427 1.00 76.06 191 THR A CA 1
ATOM 1442 C C . THR A 1 191 ? 12.725 24.050 -7.750 1.00 76.06 191 THR A C 1
ATOM 1444 O O . THR A 1 191 ? 12.361 24.825 -6.869 1.00 76.06 191 THR A O 1
ATOM 1447 N N . MET A 1 192 ? 12.894 24.450 -9.015 1.00 73.12 192 MET A N 1
ATOM 1448 C CA . MET A 1 192 ? 12.791 25.853 -9.450 1.00 73.12 192 MET A CA 1
ATOM 1449 C C . MET A 1 192 ? 11.423 26.518 -9.167 1.00 73.12 192 MET A C 1
ATOM 1451 O O . MET A 1 192 ? 11.390 27.563 -8.510 1.00 73.12 192 MET A O 1
ATOM 1455 N N . PRO A 1 193 ? 10.271 25.962 -9.607 1.00 73.38 193 PRO A N 1
ATOM 1456 C CA . PRO A 1 193 ? 8.966 26.543 -9.298 1.00 73.38 193 PRO A CA 1
ATOM 1457 C C . PRO A 1 193 ? 8.634 26.446 -7.808 1.00 73.38 193 PRO A C 1
ATOM 1459 O O . PRO A 1 193 ? 7.971 27.341 -7.291 1.00 73.38 193 PRO A O 1
ATOM 1462 N N . ARG A 1 194 ? 9.116 25.414 -7.096 1.00 75.62 194 ARG A N 1
ATOM 1463 C CA . ARG A 1 194 ? 8.943 25.287 -5.640 1.00 75.62 194 ARG A CA 1
ATOM 1464 C C . ARG A 1 194 ? 9.552 26.486 -4.908 1.00 75.62 194 ARG A C 1
ATOM 1466 O O . ARG A 1 194 ? 8.845 27.127 -4.133 1.00 75.62 194 ARG A O 1
ATOM 1473 N N . GLY A 1 195 ? 10.813 26.823 -5.191 1.00 72.56 195 GLY A N 1
ATOM 1474 C CA . GLY A 1 195 ? 11.491 27.978 -4.592 1.00 72.56 195 GLY A CA 1
ATOM 1475 C C . GLY A 1 195 ? 10.798 29.305 -4.923 1.00 72.56 195 GLY A C 1
ATOM 1476 O O . GLY A 1 195 ? 10.503 30.096 -4.027 1.00 72.56 195 GLY A O 1
ATOM 1477 N N . GLY A 1 196 ? 10.440 29.516 -6.195 1.00 72.62 196 GLY A N 1
ATOM 1478 C CA . GLY A 1 196 ? 9.765 30.743 -6.633 1.00 72.62 196 GLY A CA 1
ATOM 1479 C C . GLY A 1 196 ? 8.370 30.936 -6.024 1.00 72.62 196 GLY A C 1
ATOM 1480 O O . GLY A 1 196 ? 8.037 32.027 -5.559 1.00 72.62 196 GLY A O 1
ATOM 1481 N N . LEU A 1 197 ? 7.554 29.877 -5.979 1.00 75.31 197 LEU A N 1
ATOM 1482 C CA . LEU A 1 197 ? 6.208 29.923 -5.399 1.00 75.31 197 LEU A CA 1
ATOM 1483 C C . LEU A 1 197 ? 6.242 30.112 -3.878 1.00 75.31 197 LEU A C 1
ATOM 1485 O O . LEU A 1 197 ? 5.423 30.865 -3.354 1.00 75.31 197 LEU A O 1
ATOM 1489 N N . MET A 1 198 ? 7.195 29.491 -3.173 1.00 75.19 198 MET A N 1
ATOM 1490 C CA . MET A 1 198 ? 7.373 29.686 -1.728 1.00 75.19 198 MET A CA 1
ATOM 1491 C C . MET A 1 198 ? 7.655 31.153 -1.385 1.00 75.19 198 MET A C 1
ATOM 1493 O O . MET A 1 198 ? 7.027 31.700 -0.480 1.00 75.19 198 MET A O 1
ATOM 1497 N N . VAL A 1 199 ? 8.539 31.815 -2.140 1.00 73.56 199 VAL A N 1
ATOM 1498 C CA . VAL A 1 199 ? 8.866 33.236 -1.929 1.00 73.56 199 VAL A CA 1
ATOM 1499 C C . VAL A 1 199 ? 7.656 34.136 -2.194 1.00 73.56 199 VAL A C 1
ATOM 1501 O O . VAL A 1 199 ? 7.391 35.044 -1.409 1.00 73.56 199 VAL A O 1
ATOM 1504 N N . LEU A 1 200 ? 6.882 33.873 -3.252 1.00 73.00 200 LEU A N 1
ATOM 1505 C CA . LEU A 1 200 ? 5.669 34.644 -3.559 1.00 73.00 200 LEU A CA 1
ATOM 1506 C C . LEU A 1 200 ? 4.597 34.496 -2.476 1.00 73.00 200 LEU A C 1
ATOM 1508 O O . LEU A 1 200 ? 3.985 35.485 -2.074 1.00 73.00 200 LEU A O 1
ATOM 1512 N N . VAL A 1 201 ? 4.386 33.275 -1.980 1.00 76.56 201 VAL A N 1
ATOM 1513 C CA . VAL A 1 201 ? 3.438 33.017 -0.889 1.00 76.56 201 VAL A CA 1
ATOM 1514 C C . VAL A 1 201 ? 3.914 33.682 0.404 1.00 76.56 201 VAL A C 1
ATOM 1516 O O . VAL A 1 201 ? 3.099 34.271 1.109 1.00 76.56 201 VAL A O 1
ATOM 1519 N N . TYR A 1 202 ? 5.220 33.684 0.682 1.00 76.12 202 TYR A N 1
ATOM 1520 C CA . TYR A 1 202 ? 5.801 34.391 1.826 1.00 76.12 202 TYR A CA 1
ATOM 1521 C C . TYR A 1 202 ? 5.623 35.909 1.741 1.00 76.12 202 TYR A C 1
ATOM 1523 O O . TYR A 1 202 ? 5.158 36.531 2.694 1.00 76.12 202 TYR A O 1
ATOM 1531 N N . GLN A 1 203 ? 5.907 36.511 0.585 1.00 72.12 203 GLN A N 1
ATOM 1532 C CA . GLN A 1 203 ? 5.680 37.940 0.361 1.00 72.12 203 GLN A CA 1
ATOM 1533 C C . GLN A 1 203 ? 4.201 38.314 0.474 1.00 72.12 203 GLN A C 1
ATOM 1535 O O . GLN A 1 203 ? 3.871 39.360 1.027 1.00 72.12 203 GLN A O 1
ATOM 1540 N N . HIS A 1 204 ? 3.302 37.466 -0.027 1.00 76.62 204 HIS A N 1
ATOM 1541 C CA . HIS A 1 204 ? 1.869 37.698 0.108 1.00 76.62 204 HIS A CA 1
ATOM 1542 C C . HIS A 1 204 ? 1.426 37.621 1.574 1.00 76.62 204 HIS A C 1
ATOM 1544 O O . HIS A 1 204 ? 0.700 38.499 2.032 1.00 76.62 204 HIS A O 1
ATOM 1550 N N . MET A 1 205 ? 1.928 36.636 2.324 1.00 75.06 205 MET A N 1
ATOM 1551 C CA . MET A 1 205 ? 1.656 36.461 3.754 1.00 75.06 205 MET A CA 1
ATOM 1552 C C . MET A 1 205 ? 2.104 37.660 4.594 1.00 75.06 205 MET A C 1
ATOM 1554 O O . MET A 1 205 ? 1.380 38.072 5.492 1.00 75.06 205 MET A O 1
ATOM 1558 N N . MET A 1 206 ? 3.249 38.265 4.266 1.00 77.00 206 MET A N 1
ATOM 1559 C CA . MET A 1 206 ? 3.747 39.472 4.943 1.00 77.00 206 MET A CA 1
ATOM 1560 C C . MET A 1 206 ? 2.918 40.735 4.650 1.00 77.00 206 MET A C 1
ATOM 1562 O O . MET A 1 206 ? 3.001 41.702 5.401 1.00 77.00 206 MET A O 1
ATOM 1566 N N . ASN A 1 207 ? 2.114 40.734 3.582 1.00 77.75 207 ASN A N 1
ATOM 1567 C CA . ASN A 1 207 ? 1.279 41.868 3.170 1.00 77.75 207 ASN A CA 1
ATOM 1568 C C . ASN A 1 207 ? -0.210 41.695 3.530 1.00 77.75 207 ASN A C 1
ATOM 1570 O O . ASN A 1 207 ? -1.022 42.567 3.218 1.00 77.75 207 ASN A O 1
ATOM 1574 N N . LEU A 1 208 ? -0.589 40.571 4.147 1.00 77.44 208 LEU A N 1
ATOM 1575 C CA . LEU A 1 208 ? -1.973 40.272 4.511 1.00 77.44 208 LEU A CA 1
ATOM 1576 C C . LEU A 1 208 ? -2.390 41.031 5.790 1.00 77.44 208 LEU A C 1
ATOM 1578 O O . LEU A 1 208 ? -1.645 41.033 6.772 1.00 77.44 208 LEU A O 1
ATOM 1582 N N . PRO A 1 209 ? -3.588 41.653 5.826 1.00 77.50 209 PRO A N 1
ATOM 1583 C CA . PRO A 1 209 ? -4.113 42.272 7.039 1.00 77.50 209 PRO A CA 1
ATOM 1584 C C . PRO A 1 209 ? -4.284 41.246 8.167 1.00 77.50 209 PRO A C 1
ATOM 1586 O O . PRO A 1 209 ? -4.800 40.145 7.942 1.00 77.50 209 PRO A O 1
ATOM 1589 N N . LEU A 1 210 ? -3.901 41.627 9.389 1.00 66.62 210 LEU A N 1
ATOM 1590 C CA . LEU A 1 210 ? -4.073 40.823 10.605 1.00 66.62 210 LEU A CA 1
ATOM 1591 C C . LEU A 1 210 ? -5.524 40.315 10.732 1.00 66.62 210 LEU A C 1
ATOM 1593 O O . LEU A 1 210 ? -6.467 41.101 10.689 1.00 66.62 210 LEU A O 1
ATOM 1597 N N . GLY A 1 211 ? -5.693 38.997 10.891 1.00 66.75 211 GLY A N 1
ATOM 1598 C CA . GLY A 1 211 ? -6.996 38.345 11.096 1.00 66.75 211 GLY A CA 1
ATOM 1599 C C . GLY A 1 211 ? -7.732 37.873 9.833 1.00 66.75 211 GLY A C 1
ATOM 1600 O O . GLY A 1 211 ? -8.839 37.356 9.947 1.00 66.75 211 GLY A O 1
ATOM 1601 N N . SER A 1 212 ? -7.148 38.021 8.639 1.00 62.12 212 SER A N 1
ATOM 1602 C CA . SER A 1 212 ? -7.789 37.631 7.366 1.00 62.12 212 SER A CA 1
ATOM 1603 C 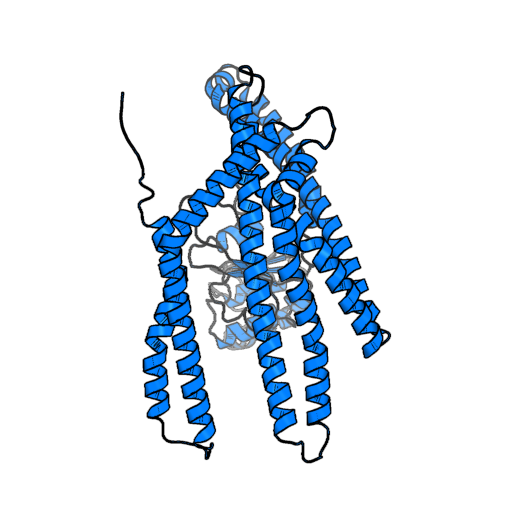C . SER A 1 212 ? -7.613 36.155 6.965 1.00 62.12 212 SER A C 1
ATOM 1605 O O . SER A 1 212 ? -8.370 35.656 6.133 1.00 62.12 212 SER A O 1
ATOM 1607 N N . THR A 1 213 ? -6.668 35.430 7.568 1.00 58.22 213 THR A N 1
ATOM 1608 C CA . THR A 1 213 ? -6.411 34.005 7.297 1.00 58.22 213 THR A CA 1
ATOM 1609 C C . THR A 1 213 ? -6.173 33.237 8.589 1.00 58.22 213 THR A C 1
ATOM 1611 O O . THR A 1 213 ? -5.383 33.671 9.426 1.00 58.22 213 THR A O 1
ATOM 1614 N N . GLU A 1 214 ? -6.810 32.073 8.737 1.00 60.16 214 GLU A N 1
ATOM 1615 C CA . GLU A 1 214 ? -6.484 31.124 9.805 1.00 60.16 214 GLU A CA 1
ATOM 1616 C C . GLU A 1 214 ? -5.019 30.682 9.648 1.00 60.16 214 GLU A C 1
ATOM 1618 O O . GLU A 1 214 ? -4.651 30.168 8.587 1.00 60.16 214 GLU A O 1
ATOM 1623 N N . GLU A 1 215 ? -4.188 30.834 10.688 1.00 59.31 215 GLU A N 1
ATOM 1624 C CA . GLU A 1 215 ? -2.775 30.392 10.701 1.00 59.31 215 GLU A CA 1
ATOM 1625 C C . GLU A 1 215 ? -2.616 28.919 10.265 1.00 59.31 215 GLU A C 1
ATOM 1627 O O . GLU A 1 215 ? -1.626 28.541 9.637 1.00 59.31 215 GLU A O 1
ATOM 1632 N N . SER A 1 216 ? -3.649 28.103 10.504 1.00 55.69 216 SER A N 1
ATOM 1633 C CA . SER A 1 216 ? -3.746 26.698 10.087 1.00 55.69 216 SER A CA 1
ATOM 1634 C C . SER A 1 216 ? -3.721 26.491 8.561 1.00 55.69 216 SER A C 1
ATOM 1636 O O . SER A 1 216 ? -3.248 25.464 8.083 1.00 55.69 216 SER A O 1
ATOM 1638 N N . SER A 1 217 ? -4.184 27.462 7.766 1.00 64.19 217 SER A N 1
ATOM 1639 C CA . SER A 1 217 ? -4.219 27.366 6.294 1.00 64.19 217 SER A CA 1
ATOM 1640 C C . SER A 1 217 ? -2.892 27.754 5.624 1.00 64.19 217 SER A C 1
ATOM 1642 O O . SER A 1 217 ? -2.580 27.287 4.526 1.00 64.19 217 SER A O 1
ATOM 1644 N N . ALA A 1 218 ? -2.090 28.567 6.312 1.00 68.56 218 ALA A N 1
ATOM 1645 C CA . ALA A 1 218 ? -0.833 29.135 5.840 1.00 68.56 218 ALA A CA 1
ATOM 1646 C C . ALA A 1 218 ? 0.323 28.119 5.840 1.00 68.56 218 ALA A C 1
ATOM 1648 O O . ALA A 1 218 ? 1.042 27.982 4.846 1.00 68.56 218 ALA A O 1
ATOM 1649 N N . MET A 1 219 ? 0.472 27.368 6.935 1.00 69.94 219 MET A N 1
ATOM 1650 C CA . MET A 1 219 ? 1.578 26.422 7.118 1.00 69.94 219 MET A CA 1
ATOM 1651 C C . MET A 1 219 ? 1.559 25.255 6.102 1.00 69.94 219 MET A C 1
ATOM 1653 O O . MET A 1 219 ? 2.595 24.977 5.491 1.00 69.94 219 MET A O 1
ATOM 1657 N N . PRO A 1 220 ? 0.410 24.601 5.816 1.00 78.19 220 PRO A N 1
ATOM 1658 C CA . PRO A 1 220 ? 0.337 23.555 4.792 1.00 78.19 220 PRO A CA 1
ATOM 1659 C C . PRO A 1 220 ? 0.525 24.098 3.373 1.00 78.19 220 PRO A C 1
ATOM 1661 O O . PRO A 1 220 ? 1.014 23.383 2.497 1.00 78.19 220 PRO A O 1
ATOM 1664 N N . LEU A 1 221 ? 0.147 25.361 3.131 1.00 74.50 221 LEU A N 1
ATOM 1665 C CA . LEU A 1 221 ? 0.311 25.995 1.828 1.00 74.50 221 LEU A CA 1
ATOM 1666 C C . LEU A 1 221 ? 1.793 26.160 1.476 1.00 74.50 221 LEU A C 1
ATOM 1668 O O . LEU A 1 221 ? 2.190 25.794 0.375 1.00 74.50 221 LEU A O 1
ATOM 1672 N N . MET A 1 222 ? 2.603 26.651 2.416 1.00 69.94 222 MET A N 1
ATOM 1673 C CA . MET A 1 222 ? 4.043 26.845 2.218 1.00 69.94 222 MET A CA 1
ATOM 1674 C C . MET A 1 222 ? 4.836 25.536 2.180 1.00 69.94 222 MET A C 1
ATOM 1676 O O . MET A 1 222 ? 5.831 25.463 1.469 1.00 69.94 222 MET A O 1
ATOM 1680 N N . GLY A 1 223 ? 4.408 24.513 2.925 1.00 74.94 223 GLY A N 1
ATOM 1681 C CA . GLY A 1 223 ? 5.096 23.223 2.999 1.00 74.94 223 GLY A CA 1
ATOM 1682 C C . GLY A 1 223 ? 4.655 22.235 1.918 1.00 74.94 223 GLY A C 1
ATOM 1683 O O . GLY A 1 223 ? 5.295 22.095 0.878 1.00 74.94 223 GLY A O 1
ATOM 1684 N N . SER A 1 224 ? 3.562 21.519 2.180 1.00 79.50 224 SER A N 1
ATOM 1685 C CA . SER A 1 224 ? 3.172 20.335 1.409 1.00 79.50 224 SER A CA 1
ATOM 1686 C C . SER A 1 224 ? 2.462 20.657 0.096 1.00 79.50 224 SER A C 1
ATOM 1688 O O . SER A 1 224 ? 2.658 19.950 -0.889 1.00 79.50 224 SER A O 1
ATOM 1690 N N . ASN A 1 225 ? 1.647 21.714 0.042 1.00 82.94 225 ASN A N 1
ATOM 1691 C CA . ASN A 1 225 ? 0.835 21.988 -1.147 1.00 82.94 225 ASN A CA 1
ATOM 1692 C C . ASN A 1 225 ? 1.671 22.501 -2.329 1.00 82.94 225 ASN A C 1
ATOM 1694 O O . ASN A 1 225 ? 1.425 22.086 -3.460 1.00 82.94 225 ASN A O 1
ATOM 1698 N N . ILE A 1 226 ? 2.652 23.382 -2.091 1.00 81.38 226 ILE A N 1
ATOM 1699 C CA . ILE A 1 226 ? 3.562 23.865 -3.148 1.00 81.38 226 ILE A CA 1
ATOM 1700 C C . ILE A 1 226 ? 4.478 22.740 -3.632 1.00 81.38 226 ILE A C 1
ATOM 1702 O O . ILE A 1 226 ? 4.701 22.615 -4.834 1.00 81.38 226 ILE A O 1
ATOM 1706 N N . GLU A 1 227 ? 4.977 21.905 -2.716 1.00 81.50 227 GLU A N 1
ATOM 1707 C CA . GLU A 1 227 ? 5.785 20.732 -3.062 1.00 81.50 227 GLU A CA 1
ATOM 1708 C C . GLU A 1 227 ? 5.001 19.769 -3.957 1.00 81.50 227 GLU A C 1
ATOM 1710 O O . GLU A 1 227 ? 5.458 19.421 -5.046 1.00 81.50 227 GLU A O 1
ATOM 1715 N N . MET A 1 228 ? 3.770 19.448 -3.559 1.00 82.75 228 MET A N 1
ATOM 1716 C CA . MET A 1 228 ? 2.871 18.605 -4.336 1.00 82.75 228 MET A CA 1
ATOM 1717 C C . MET A 1 228 ? 2.537 19.226 -5.706 1.00 82.75 228 MET A C 1
ATOM 1719 O O . MET A 1 228 ? 2.505 18.527 -6.718 1.00 82.75 228 MET A O 1
ATOM 1723 N N . LEU A 1 229 ? 2.305 20.542 -5.772 1.00 82.44 229 LEU A N 1
ATOM 1724 C CA . LEU A 1 229 ? 2.030 21.242 -7.029 1.00 82.44 229 LEU A CA 1
ATOM 1725 C C . LEU A 1 229 ? 3.222 21.188 -7.993 1.00 82.44 229 LEU A C 1
ATOM 1727 O O . LEU A 1 229 ? 3.022 20.958 -9.186 1.00 82.44 229 LEU A O 1
ATOM 1731 N N . ALA A 1 230 ? 4.440 21.402 -7.495 1.00 80.75 230 ALA A N 1
ATOM 1732 C CA . ALA A 1 230 ? 5.652 21.367 -8.307 1.00 80.75 230 ALA A CA 1
ATOM 1733 C C . ALA A 1 230 ? 5.909 19.961 -8.875 1.00 80.75 230 ALA A C 1
ATOM 1735 O O . ALA A 1 230 ? 6.188 19.819 -10.066 1.00 80.75 230 ALA A O 1
ATOM 1736 N N . GLU A 1 231 ? 5.726 18.923 -8.054 1.00 82.75 231 GLU A N 1
ATOM 1737 C CA . GLU A 1 231 ? 5.848 17.527 -8.482 1.00 82.75 231 GLU A CA 1
ATOM 1738 C C . GLU A 1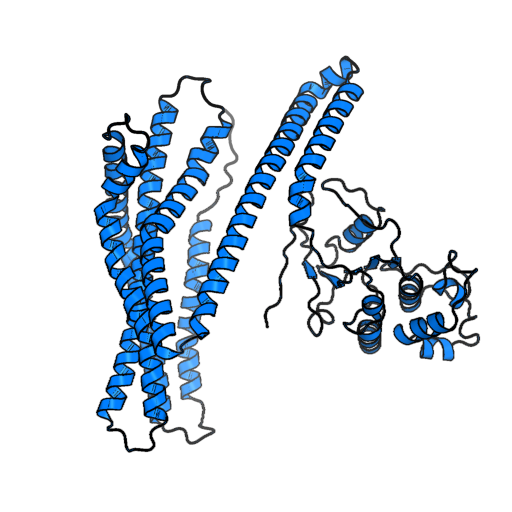 231 ? 4.801 17.170 -9.551 1.00 82.75 231 GLU A C 1
ATOM 1740 O O . GLU A 1 231 ? 5.130 16.617 -10.606 1.00 82.75 231 GLU A O 1
ATOM 1745 N N . TYR A 1 232 ? 3.538 17.564 -9.348 1.00 84.12 232 TYR A N 1
ATOM 1746 C CA . TYR A 1 232 ? 2.490 17.336 -10.346 1.00 84.12 232 TYR A CA 1
ATOM 1747 C C . TYR A 1 232 ? 2.701 18.120 -11.637 1.00 84.12 232 TYR A C 1
ATOM 1749 O O . TYR A 1 232 ? 2.380 17.610 -12.714 1.00 84.12 232 TYR A O 1
ATOM 1757 N N . PHE A 1 233 ? 3.237 19.338 -11.559 1.00 82.44 233 PHE A N 1
ATOM 1758 C CA . PHE A 1 233 ? 3.561 20.132 -12.737 1.00 82.44 233 PHE A CA 1
ATOM 1759 C C . PHE A 1 233 ? 4.595 19.413 -13.611 1.00 82.44 233 PHE A C 1
ATOM 1761 O O . PHE A 1 233 ? 4.366 19.259 -14.811 1.00 82.44 233 PHE A O 1
ATOM 1768 N N . GLN A 1 234 ? 5.671 18.888 -13.015 1.00 80.75 234 GLN A N 1
ATOM 1769 C CA . GLN A 1 234 ? 6.686 18.116 -13.738 1.00 80.75 234 GLN A CA 1
ATOM 1770 C C . GLN A 1 234 ? 6.090 16.863 -14.394 1.00 80.75 234 GLN A C 1
ATOM 1772 O O . GLN A 1 234 ? 6.277 16.647 -15.593 1.00 80.75 234 GLN A O 1
ATOM 1777 N N . LEU A 1 235 ? 5.346 16.051 -13.638 1.00 80.06 235 LEU A N 1
ATOM 1778 C CA . LEU A 1 235 ? 4.730 14.822 -14.158 1.00 80.06 235 LEU A CA 1
ATOM 1779 C C . LEU A 1 235 ? 3.770 15.119 -15.325 1.00 80.06 235 LEU A C 1
ATOM 1781 O O . LEU A 1 235 ? 3.787 14.451 -16.366 1.00 80.06 235 LEU A O 1
ATOM 1785 N N . THR A 1 236 ? 2.959 16.167 -15.184 1.00 81.69 236 THR A N 1
ATOM 1786 C CA . THR A 1 236 ? 1.952 16.535 -16.186 1.00 81.69 236 THR A CA 1
ATOM 1787 C C . THR A 1 236 ? 2.594 17.122 -17.442 1.00 81.69 236 THR A C 1
ATOM 1789 O O . THR A 1 236 ? 2.276 16.701 -18.551 1.00 81.69 236 THR A O 1
ATOM 1792 N N . VAL A 1 237 ? 3.512 18.080 -17.297 1.00 81.81 237 VAL A N 1
ATOM 1793 C CA . VAL A 1 237 ? 4.058 18.842 -18.430 1.00 81.81 237 VAL A CA 1
ATOM 1794 C C . VAL A 1 237 ? 5.224 18.125 -19.105 1.00 81.81 237 VAL A C 1
ATOM 1796 O O . VAL A 1 237 ? 5.318 18.156 -20.329 1.00 81.81 237 VAL A O 1
ATOM 1799 N N . CYS A 1 238 ? 6.097 17.452 -18.353 1.00 78.62 238 CYS A N 1
ATOM 1800 C CA . CYS A 1 238 ? 7.331 16.885 -18.904 1.00 78.62 238 CYS A CA 1
ATOM 1801 C C . CYS A 1 238 ? 7.219 15.394 -19.251 1.00 78.62 238 CYS A C 1
ATOM 1803 O O . CYS A 1 238 ? 7.827 14.958 -20.228 1.00 78.62 238 CYS A O 1
ATOM 1805 N N . GLU A 1 239 ? 6.451 14.599 -18.497 1.00 82.69 239 GLU A N 1
ATOM 1806 C CA . GLU A 1 239 ? 6.388 13.145 -18.724 1.00 82.69 239 GLU A CA 1
ATOM 1807 C C . GLU A 1 239 ? 5.186 12.698 -19.561 1.00 82.69 239 GLU A C 1
ATOM 1809 O O . GLU A 1 239 ? 5.305 11.778 -20.376 1.00 82.69 239 GLU A O 1
ATOM 1814 N N . THR A 1 240 ? 4.029 13.342 -19.389 1.00 85.12 240 THR A N 1
ATOM 1815 C CA . THR A 1 240 ? 2.752 12.837 -19.920 1.00 85.12 240 THR A CA 1
ATOM 1816 C C . THR A 1 240 ? 2.729 12.759 -21.448 1.00 85.12 240 THR A C 1
ATOM 1818 O O . THR A 1 240 ? 2.379 11.716 -21.997 1.00 85.12 240 THR A O 1
ATOM 1821 N N . TRP A 1 241 ? 3.151 13.807 -22.161 1.00 89.88 241 TRP A N 1
ATOM 1822 C CA . TRP A 1 241 ? 3.152 13.804 -23.632 1.00 89.88 241 TRP A CA 1
ATOM 1823 C C . TRP A 1 241 ? 4.100 12.742 -24.209 1.00 89.88 241 TRP A C 1
ATOM 1825 O O . TRP A 1 241 ? 3.743 12.045 -25.158 1.00 89.88 241 TRP A O 1
ATOM 1835 N N . ALA A 1 242 ? 5.278 12.551 -23.607 1.00 88.25 242 ALA A N 1
ATOM 1836 C CA . ALA A 1 242 ? 6.235 11.544 -24.050 1.00 88.25 242 ALA A CA 1
ATOM 1837 C C . ALA A 1 242 ? 5.713 10.125 -23.796 1.00 88.25 242 ALA A C 1
ATOM 1839 O O . ALA A 1 242 ? 5.882 9.247 -24.640 1.00 88.25 242 ALA A O 1
ATOM 1840 N N . ASN A 1 243 ? 5.028 9.911 -22.669 1.00 87.88 243 ASN A N 1
ATOM 1841 C CA . ASN A 1 243 ? 4.360 8.647 -22.365 1.00 87.88 243 ASN A CA 1
ATOM 1842 C C . ASN A 1 243 ? 3.214 8.360 -23.346 1.00 87.88 243 ASN A C 1
ATOM 1844 O O . ASN A 1 243 ? 3.055 7.216 -23.764 1.00 87.88 243 ASN A O 1
ATOM 1848 N N . ILE A 1 244 ? 2.457 9.381 -23.767 1.00 89.69 244 ILE A N 1
ATOM 1849 C CA . ILE A 1 244 ? 1.416 9.248 -24.801 1.00 89.69 244 ILE A CA 1
ATOM 1850 C C . ILE A 1 244 ? 2.038 8.835 -26.141 1.00 89.69 244 ILE A C 1
ATOM 1852 O O . ILE A 1 244 ? 1.557 7.894 -26.773 1.00 89.69 244 ILE A O 1
ATOM 1856 N N . ILE A 1 245 ? 3.132 9.483 -26.554 1.00 91.31 245 ILE A N 1
ATOM 1857 C CA . ILE A 1 245 ? 3.855 9.124 -27.784 1.00 91.31 245 ILE A CA 1
ATOM 1858 C C . ILE A 1 245 ? 4.391 7.691 -27.692 1.00 91.31 245 ILE A C 1
ATOM 1860 O O . ILE A 1 245 ? 4.180 6.894 -28.606 1.00 91.31 245 ILE A O 1
ATOM 1864 N N . GLN A 1 246 ? 5.044 7.338 -26.582 1.00 88.81 246 GLN A N 1
ATOM 1865 C CA . GLN A 1 246 ? 5.585 5.999 -26.358 1.00 88.81 246 GLN A CA 1
ATOM 1866 C C . GLN A 1 246 ? 4.485 4.935 -26.396 1.00 88.81 246 GLN A C 1
ATOM 1868 O O . GLN A 1 246 ? 4.664 3.897 -27.029 1.00 88.81 246 GLN A O 1
ATOM 1873 N N . LEU A 1 247 ? 3.344 5.195 -25.757 1.00 87.56 247 LEU A N 1
ATOM 1874 C CA . LEU A 1 247 ? 2.198 4.296 -25.752 1.00 87.56 247 LEU A CA 1
ATOM 1875 C C . LEU A 1 247 ? 1.606 4.127 -27.155 1.00 87.56 247 LEU A C 1
ATOM 1877 O O . LEU A 1 247 ? 1.321 3.000 -27.565 1.00 87.56 247 LEU A O 1
ATOM 1881 N N . GLY A 1 248 ? 1.446 5.222 -27.901 1.00 88.25 248 GLY A N 1
ATOM 1882 C CA . GLY A 1 248 ? 0.946 5.194 -29.273 1.00 88.25 248 GLY A CA 1
ATOM 1883 C C . GLY A 1 248 ? 1.850 4.375 -30.192 1.00 88.25 248 GLY A C 1
ATOM 1884 O O . GLY A 1 248 ? 1.378 3.465 -30.873 1.00 88.25 248 GLY A O 1
ATOM 1885 N N . LEU A 1 249 ? 3.160 4.630 -30.147 1.00 87.88 249 LEU A N 1
ATOM 1886 C CA . LEU A 1 249 ? 4.150 3.897 -30.937 1.00 87.88 249 LEU A CA 1
ATOM 1887 C C . LEU A 1 249 ? 4.241 2.422 -30.526 1.00 87.88 249 LEU A C 1
ATOM 1889 O O . LEU A 1 249 ? 4.257 1.551 -31.392 1.00 87.88 249 LEU A O 1
ATOM 1893 N N . ALA A 1 250 ? 4.238 2.116 -29.226 1.00 85.06 250 ALA A N 1
ATOM 1894 C CA . ALA A 1 250 ? 4.260 0.739 -28.735 1.00 85.06 250 ALA A CA 1
ATOM 1895 C C . ALA A 1 250 ? 3.005 -0.040 -29.157 1.00 85.06 250 ALA A C 1
ATOM 1897 O O . ALA A 1 250 ? 3.104 -1.187 -29.587 1.00 85.06 250 ALA A O 1
ATOM 1898 N N . THR A 1 251 ? 1.830 0.592 -29.096 1.00 85.06 251 THR A N 1
ATOM 1899 C CA . THR A 1 251 ? 0.564 -0.021 -29.527 1.00 85.06 251 THR A CA 1
ATOM 1900 C C . THR A 1 251 ? 0.543 -0.236 -31.041 1.00 85.06 251 THR A C 1
ATOM 1902 O O . THR A 1 251 ? 0.124 -1.294 -31.511 1.00 85.06 251 THR A O 1
ATOM 1905 N N . TRP A 1 252 ? 1.047 0.728 -31.818 1.00 86.19 252 TRP A N 1
ATOM 1906 C CA . TRP A 1 252 ? 1.195 0.588 -33.267 1.00 86.19 252 TRP A CA 1
ATOM 1907 C C . TRP A 1 252 ? 2.149 -0.556 -33.643 1.00 86.19 252 TRP A C 1
ATOM 1909 O O . TRP A 1 252 ? 1.836 -1.348 -34.531 1.00 86.19 252 TRP A O 1
ATOM 1919 N N . LEU A 1 253 ? 3.269 -0.703 -32.930 1.00 82.69 253 LEU A N 1
ATOM 1920 C CA . LEU A 1 253 ? 4.210 -1.807 -33.136 1.00 82.69 253 LEU A CA 1
ATOM 1921 C C . LEU A 1 253 ? 3.639 -3.168 -32.763 1.00 82.69 253 LEU A C 1
ATOM 1923 O O . LEU A 1 253 ? 3.858 -4.150 -33.470 1.00 82.69 253 LEU A O 1
ATOM 1927 N N . LEU A 1 254 ? 2.879 -3.239 -31.673 1.00 83.56 254 LEU A N 1
ATOM 1928 C CA . LEU A 1 254 ? 2.215 -4.480 -31.299 1.00 83.56 254 LEU A CA 1
ATOM 1929 C C . LEU A 1 254 ? 1.227 -4.918 -32.396 1.00 83.56 254 LEU A C 1
ATOM 1931 O O . LEU A 1 254 ? 1.112 -6.112 -32.683 1.00 83.56 254 LEU A O 1
ATOM 1935 N N . LYS A 1 255 ? 0.574 -3.947 -33.058 1.00 84.00 255 LYS A N 1
ATOM 1936 C CA . LYS A 1 255 ? -0.380 -4.190 -34.154 1.00 84.00 255 LYS A CA 1
ATOM 1937 C C . LYS A 1 255 ? 0.294 -4.770 -35.374 1.00 84.00 255 LYS A C 1
ATOM 1939 O O . LYS A 1 255 ? -0.253 -5.688 -35.978 1.00 84.00 255 LYS A O 1
ATOM 1944 N N . THR A 1 256 ? 1.462 -4.251 -35.728 1.00 80.38 256 THR A N 1
ATOM 1945 C CA . THR A 1 256 ? 2.190 -4.702 -36.913 1.00 80.38 256 THR A CA 1
ATOM 1946 C C . THR A 1 256 ? 2.874 -6.053 -36.710 1.00 80.38 256 THR A C 1
ATOM 1948 O O . THR A 1 256 ? 2.965 -6.807 -37.671 1.00 80.38 256 THR A O 1
ATOM 1951 N N . GLN A 1 257 ? 3.304 -6.395 -35.490 1.00 75.06 257 GLN A N 1
ATOM 1952 C CA . GLN A 1 257 ? 4.073 -7.623 -35.228 1.00 75.06 257 GLN A CA 1
ATOM 1953 C C . GLN A 1 257 ? 3.228 -8.833 -34.789 1.00 75.06 257 GLN A C 1
ATOM 1955 O O . GLN A 1 257 ? 3.572 -9.963 -35.120 1.00 75.06 257 GLN A O 1
ATOM 1960 N N . VAL A 1 258 ? 2.150 -8.628 -34.019 1.00 73.94 258 VAL A N 1
ATOM 1961 C CA . VAL A 1 258 ? 1.424 -9.728 -33.338 1.00 73.94 258 VAL A CA 1
ATOM 1962 C C . VAL A 1 258 ? -0.073 -9.767 -33.699 1.00 73.94 258 VAL A C 1
ATOM 1964 O O . VAL A 1 258 ? -0.772 -10.732 -33.393 1.00 73.94 258 VAL A O 1
ATOM 1967 N N . GLY A 1 259 ? -0.603 -8.745 -34.380 1.00 75.88 259 GLY A N 1
ATOM 1968 C CA . GLY A 1 259 ? -2.007 -8.703 -34.804 1.00 75.88 259 GLY A CA 1
ATOM 1969 C C . GLY A 1 259 ? -2.987 -8.411 -33.656 1.00 75.88 259 GLY A C 1
ATOM 1970 O O . GLY A 1 259 ? -2.889 -7.378 -32.993 1.00 75.88 259 GLY A O 1
ATOM 1971 N N . ALA A 1 260 ? -3.968 -9.294 -33.420 1.00 73.69 260 ALA A N 1
ATOM 1972 C CA . ALA A 1 260 ? -5.123 -9.051 -32.533 1.00 73.69 260 ALA A CA 1
ATOM 1973 C C . ALA A 1 260 ? -4.792 -8.892 -31.029 1.00 73.69 260 ALA A C 1
ATOM 1975 O O . ALA A 1 260 ? -5.631 -8.431 -30.254 1.00 73.69 260 ALA A O 1
ATOM 1976 N N . VAL A 1 261 ? -3.561 -9.198 -30.603 1.00 76.44 261 VAL A N 1
ATOM 1977 C CA . VAL A 1 261 ? -3.099 -9.073 -29.201 1.00 76.44 261 VAL A CA 1
ATOM 1978 C C . VAL A 1 261 ? -3.001 -7.604 -28.731 1.00 76.44 261 VAL A C 1
ATOM 1980 O O . VAL A 1 261 ? -2.837 -7.325 -27.545 1.00 76.44 261 VAL A O 1
ATOM 1983 N N . CYS A 1 262 ? -3.213 -6.637 -29.630 1.00 69.31 262 CYS A N 1
ATOM 1984 C CA . CYS A 1 262 ? -3.300 -5.196 -29.329 1.00 69.31 262 CYS A CA 1
ATOM 1985 C C . CYS A 1 262 ? -4.419 -4.787 -28.384 1.00 69.31 262 CYS A C 1
ATOM 1987 O O . CYS A 1 262 ? -4.418 -3.663 -27.887 1.00 69.31 262 CYS A O 1
ATOM 1989 N N . ILE A 1 263 ? -5.368 -5.681 -28.131 1.00 80.62 263 ILE A N 1
ATOM 1990 C CA . ILE A 1 263 ? -6.451 -5.442 -27.184 1.00 80.62 263 ILE A CA 1
ATOM 1991 C C . ILE A 1 263 ? -5.907 -5.423 -25.743 1.00 80.62 263 ILE A C 1
ATOM 1993 O O . ILE A 1 263 ? -6.429 -4.690 -24.906 1.00 80.62 263 ILE A O 1
ATOM 1997 N N . THR A 1 264 ? -4.815 -6.141 -25.448 1.00 79.31 264 THR A N 1
ATOM 1998 C CA . THR A 1 264 ? -4.289 -6.291 -24.079 1.00 79.31 264 THR A CA 1
ATOM 1999 C C . THR A 1 264 ? -3.877 -4.959 -23.429 1.00 79.31 264 THR A C 1
ATOM 2001 O O . THR A 1 264 ? -4.374 -4.677 -22.337 1.00 79.31 264 THR A O 1
ATOM 2004 N N . PRO A 1 265 ? -3.059 -4.081 -24.052 1.00 81.00 265 PRO A N 1
ATOM 2005 C CA . PRO A 1 265 ? -2.742 -2.774 -23.466 1.00 81.00 265 PRO A CA 1
ATOM 2006 C C . PRO A 1 265 ? -3.972 -1.872 -23.312 1.00 81.00 265 PRO A C 1
ATOM 2008 O O . PRO A 1 265 ? -4.088 -1.164 -22.316 1.00 81.00 265 PRO A O 1
ATOM 2011 N N . VAL A 1 266 ? -4.921 -1.932 -24.254 1.00 82.44 266 VAL A N 1
ATOM 2012 C CA . VAL A 1 266 ? -6.163 -1.141 -24.206 1.00 82.44 266 VAL A CA 1
ATOM 2013 C C . VAL A 1 266 ? -7.027 -1.556 -23.014 1.00 82.44 266 VAL A C 1
ATOM 2015 O O . VAL A 1 266 ? -7.500 -0.697 -22.273 1.00 82.44 266 VAL A O 1
ATOM 2018 N N . VAL A 1 267 ? -7.175 -2.860 -22.763 1.00 85.38 267 VAL A N 1
ATOM 2019 C CA . VAL A 1 267 ? -7.901 -3.385 -21.594 1.00 85.38 267 VAL A CA 1
ATOM 2020 C C . VAL A 1 267 ? -7.225 -2.969 -20.286 1.00 85.38 267 VAL A C 1
ATOM 2022 O O . VAL A 1 267 ? -7.908 -2.555 -19.349 1.00 85.38 267 VAL A O 1
ATOM 2025 N N . VAL A 1 268 ? -5.890 -3.011 -20.224 1.00 85.94 268 VAL A N 1
ATOM 2026 C CA . VAL A 1 268 ? -5.131 -2.560 -19.044 1.00 85.94 268 VAL A CA 1
ATOM 2027 C C . VAL A 1 268 ? -5.325 -1.061 -18.795 1.00 85.94 268 VAL A C 1
ATOM 2029 O O . VAL A 1 268 ? -5.512 -0.663 -17.647 1.00 85.94 268 VAL A O 1
ATOM 2032 N N . ILE A 1 269 ? -5.355 -0.230 -19.842 1.00 85.62 269 ILE A N 1
ATOM 2033 C CA . ILE A 1 269 ? -5.632 1.212 -19.719 1.00 85.62 269 ILE A CA 1
ATOM 2034 C C . ILE A 1 269 ? -7.049 1.449 -19.196 1.00 85.62 269 ILE A C 1
ATOM 2036 O O . ILE A 1 269 ? -7.227 2.237 -18.271 1.00 85.62 269 ILE A O 1
ATOM 2040 N N . VAL A 1 270 ? -8.053 0.748 -19.730 1.00 87.06 270 VAL A N 1
ATOM 2041 C CA . VAL A 1 270 ? -9.441 0.856 -19.249 1.00 87.06 270 VAL A CA 1
ATOM 2042 C C . VAL A 1 270 ? -9.527 0.482 -17.767 1.00 87.06 270 VAL A C 1
ATOM 2044 O O . VAL A 1 270 ? -10.121 1.215 -16.978 1.00 87.06 270 VAL A O 1
ATOM 2047 N N . PHE A 1 271 ? -8.870 -0.606 -17.359 1.00 84.38 271 PHE A N 1
ATOM 2048 C CA . PHE A 1 271 ? -8.819 -1.016 -15.956 1.00 84.38 271 PHE A CA 1
ATOM 2049 C C . PHE A 1 271 ? -8.100 0.013 -15.067 1.00 84.38 271 PHE A C 1
ATOM 2051 O O . PHE A 1 271 ? -8.552 0.302 -13.955 1.00 84.38 271 PHE A O 1
ATOM 2058 N N . ALA A 1 272 ? -7.015 0.616 -15.556 1.00 82.50 272 ALA A N 1
ATOM 2059 C CA . ALA A 1 272 ? -6.293 1.670 -14.850 1.00 82.50 272 ALA A CA 1
ATOM 2060 C C . ALA A 1 272 ? -7.141 2.943 -14.681 1.00 82.50 272 ALA A C 1
ATOM 2062 O O . ALA A 1 272 ? -7.154 3.523 -13.597 1.00 82.50 272 ALA A O 1
ATOM 2063 N N . VAL A 1 273 ? -7.908 3.345 -15.700 1.00 86.44 273 VAL A N 1
ATOM 2064 C CA . VAL A 1 273 ? -8.828 4.495 -15.630 1.00 86.44 273 VAL A CA 1
ATOM 2065 C C . VAL A 1 273 ? -9.951 4.246 -14.620 1.00 86.44 273 VAL A C 1
ATOM 2067 O O . VAL A 1 273 ? -10.260 5.123 -13.812 1.00 86.44 273 VAL A O 1
ATOM 2070 N N . ILE A 1 274 ? -10.519 3.036 -14.604 1.00 79.75 274 ILE A N 1
ATOM 2071 C CA . ILE A 1 274 ? -11.525 2.638 -13.606 1.00 79.75 274 ILE A CA 1
ATOM 2072 C C . ILE A 1 274 ? -10.921 2.687 -12.193 1.00 79.75 274 ILE A C 1
ATOM 2074 O O . ILE A 1 274 ? -11.532 3.235 -11.272 1.00 79.75 274 ILE A O 1
ATOM 2078 N N . SER A 1 275 ? -9.694 2.182 -12.033 1.00 75.12 275 SER A N 1
ATOM 2079 C CA . SER A 1 275 ? -8.961 2.195 -10.759 1.00 75.12 275 SER A CA 1
ATOM 2080 C C . SER A 1 275 ? -8.667 3.621 -10.276 1.00 75.12 275 SER A C 1
ATOM 2082 O O . SER A 1 275 ? -8.832 3.923 -9.094 1.00 75.12 275 SER A O 1
ATOM 2084 N N . PHE A 1 276 ? -8.302 4.524 -11.188 1.00 75.31 276 PHE A N 1
ATOM 2085 C CA . PHE A 1 276 ? -8.079 5.939 -10.896 1.00 75.31 276 PHE A CA 1
ATOM 2086 C C . PHE A 1 276 ? -9.368 6.654 -10.458 1.00 75.31 276 PHE A C 1
ATOM 2088 O O . PHE A 1 276 ? -9.371 7.381 -9.463 1.00 75.31 276 PHE A O 1
ATOM 2095 N N . GLY A 1 277 ? -10.493 6.393 -11.135 1.00 72.06 277 GLY A N 1
ATOM 2096 C CA . GLY A 1 277 ? -11.804 6.923 -10.742 1.00 72.06 277 GLY A CA 1
ATOM 2097 C C . GLY A 1 277 ? -12.229 6.473 -9.340 1.00 72.06 277 GLY A C 1
ATOM 2098 O O . GLY A 1 277 ? -12.696 7.284 -8.535 1.00 72.06 277 GLY A O 1
ATOM 2099 N N . MET A 1 278 ? -11.995 5.199 -9.006 1.00 68.50 278 MET A N 1
ATOM 2100 C CA . MET A 1 278 ? -12.185 4.684 -7.646 1.00 68.50 278 MET A CA 1
ATOM 2101 C C . MET A 1 278 ? -11.272 5.379 -6.629 1.00 68.50 278 MET A C 1
ATOM 2103 O O . MET A 1 278 ? -11.743 5.740 -5.549 1.00 68.50 278 MET A O 1
ATOM 2107 N N . GLY A 1 279 ? -10.003 5.621 -6.971 1.00 68.94 279 GLY A N 1
ATOM 2108 C CA . GLY A 1 279 ? -9.053 6.351 -6.126 1.00 68.94 279 GLY A CA 1
ATOM 2109 C C . GLY A 1 279 ? -9.555 7.744 -5.730 1.00 68.94 279 GLY A C 1
ATOM 2110 O O . GLY A 1 279 ? -9.580 8.074 -4.545 1.00 68.94 279 GLY A O 1
ATOM 2111 N N . ASN A 1 280 ? -10.063 8.520 -6.692 1.00 70.81 280 ASN A N 1
ATOM 2112 C CA . ASN A 1 280 ? -10.601 9.866 -6.442 1.00 70.81 280 ASN A CA 1
ATOM 2113 C C . ASN A 1 280 ? -11.859 9.860 -5.560 1.00 70.81 280 ASN A C 1
ATOM 2115 O O . ASN A 1 280 ? -12.075 10.759 -4.741 1.00 70.81 280 ASN A O 1
ATOM 2119 N N . ALA A 1 281 ? -12.695 8.828 -5.686 1.00 71.19 281 ALA A N 1
ATOM 2120 C CA . ALA A 1 281 ? -13.845 8.655 -4.808 1.00 71.19 281 ALA A CA 1
ATOM 2121 C C . ALA A 1 281 ? -13.408 8.335 -3.366 1.00 71.19 281 ALA A C 1
ATOM 2123 O O . ALA A 1 281 ? -14.014 8.831 -2.413 1.00 71.19 281 ALA A O 1
ATOM 2124 N N . VAL A 1 282 ? -12.349 7.536 -3.194 1.00 71.50 282 VAL A N 1
ATOM 2125 C CA . VAL A 1 282 ? -11.782 7.200 -1.879 1.00 71.50 282 VAL A CA 1
ATOM 2126 C C . VAL A 1 282 ? -11.172 8.428 -1.213 1.00 71.50 282 VAL A C 1
ATOM 2128 O O . VAL A 1 282 ? -11.502 8.695 -0.059 1.00 71.50 282 VAL A O 1
ATOM 2131 N N . THR A 1 283 ? -10.361 9.212 -1.927 1.00 69.81 283 THR A N 1
ATOM 2132 C CA . THR A 1 283 ? -9.728 10.427 -1.382 1.00 69.81 283 THR A CA 1
ATOM 2133 C C . THR A 1 283 ? -10.760 11.490 -1.005 1.00 69.81 283 THR A C 1
ATOM 2135 O O . THR A 1 283 ? -10.657 12.101 0.058 1.00 69.81 283 THR A O 1
ATOM 2138 N N . THR A 1 284 ? -11.823 11.651 -1.800 1.00 76.06 284 THR A N 1
ATOM 2139 C CA . THR A 1 284 ? -12.936 12.562 -1.475 1.00 76.06 284 THR A CA 1
ATOM 2140 C C . THR A 1 284 ? -13.643 12.143 -0.183 1.00 76.06 284 THR A C 1
ATOM 2142 O O . THR A 1 284 ? -13.871 12.965 0.706 1.00 76.06 284 THR A O 1
ATOM 2145 N N . ARG A 1 285 ? -13.949 10.847 -0.036 1.00 77.50 285 ARG A N 1
ATOM 2146 C CA . ARG A 1 285 ? -14.584 10.307 1.178 1.00 77.50 285 ARG A CA 1
ATOM 2147 C C . ARG A 1 285 ? -13.658 10.392 2.394 1.00 77.50 285 ARG A C 1
ATOM 2149 O O . ARG A 1 285 ? -14.122 10.697 3.493 1.00 77.50 285 ARG A O 1
ATOM 2156 N N . GLN A 1 286 ? -12.359 10.175 2.198 1.00 72.12 286 GLN A N 1
ATOM 2157 C CA . GLN A 1 286 ? -11.339 10.327 3.234 1.00 72.12 286 GLN A CA 1
ATOM 2158 C C . GLN A 1 286 ? -11.292 11.766 3.746 1.00 72.12 286 GLN A C 1
ATOM 2160 O O . GLN A 1 286 ? -11.347 11.979 4.954 1.00 72.12 286 GLN A O 1
ATOM 2165 N N . LYS A 1 287 ? -11.287 12.751 2.841 1.00 75.88 287 LYS A N 1
ATOM 2166 C CA . LYS A 1 287 ? -11.308 14.173 3.197 1.00 75.88 287 LYS A CA 1
ATOM 2167 C C . LYS A 1 287 ? -12.517 14.527 4.063 1.00 75.88 287 LYS A C 1
ATOM 2169 O O . LYS A 1 287 ? -12.351 15.136 5.114 1.00 75.88 287 LYS A O 1
ATOM 2174 N N . THR A 1 288 ? -13.720 14.099 3.671 1.00 79.38 288 THR A N 1
ATOM 2175 C CA . THR A 1 288 ? -14.939 14.381 4.453 1.00 79.38 288 THR A CA 1
ATOM 2176 C C . THR A 1 288 ? -14.916 13.753 5.849 1.00 79.38 288 THR A C 1
ATOM 2178 O O . THR A 1 288 ? -15.413 14.348 6.802 1.00 79.38 288 THR A O 1
ATOM 2181 N N . TRP A 1 289 ? -14.315 12.569 6.001 1.00 80.69 289 TRP A N 1
ATOM 2182 C CA . TRP A 1 289 ? -14.167 11.931 7.310 1.00 80.69 289 TRP A CA 1
ATOM 2183 C C . TRP A 1 289 ? -13.137 12.650 8.191 1.00 80.69 289 TRP A C 1
ATOM 2185 O O . TRP A 1 289 ? -13.398 12.869 9.376 1.00 80.69 289 TRP A O 1
ATOM 2195 N N . VAL A 1 290 ? -12.001 13.061 7.620 1.00 75.44 290 VAL A N 1
ATOM 2196 C CA . VAL A 1 290 ? -10.979 13.835 8.343 1.00 75.44 290 VAL A CA 1
ATOM 2197 C C . VAL A 1 290 ? -11.565 15.155 8.851 1.00 75.44 290 VAL A C 1
ATOM 2199 O O . VAL A 1 290 ? -11.417 15.455 10.029 1.00 75.44 290 VAL A O 1
ATOM 2202 N N . GLN A 1 291 ? -12.352 15.861 8.034 1.00 82.50 291 GLN A N 1
ATOM 2203 C CA . GLN A 1 291 ? -13.042 17.092 8.450 1.00 82.50 291 GLN A CA 1
ATOM 2204 C C . GLN A 1 291 ? -14.020 16.873 9.617 1.00 82.50 291 GLN A C 1
ATOM 2206 O O . GLN A 1 291 ? -14.063 17.663 10.559 1.00 82.50 291 GLN A O 1
ATOM 2211 N N . ALA A 1 292 ? -14.800 15.787 9.597 1.00 79.38 292 ALA A N 1
ATOM 2212 C CA . ALA A 1 292 ? -15.690 15.446 10.711 1.00 79.38 292 ALA A CA 1
ATOM 2213 C C . ALA A 1 292 ? -14.909 15.100 11.994 1.00 79.38 292 ALA A C 1
ATOM 2215 O O . ALA A 1 292 ? -15.329 15.445 13.100 1.00 79.38 292 ALA A O 1
ATOM 2216 N N . THR A 1 293 ? -13.750 14.458 11.839 1.00 81.88 293 THR A N 1
ATOM 2217 C CA . THR A 1 293 ? -12.848 14.118 12.946 1.00 81.88 293 THR A CA 1
ATOM 2218 C C . THR A 1 293 ? -12.239 15.376 13.565 1.00 81.88 293 THR A C 1
ATOM 2220 O O . THR A 1 293 ? -12.278 15.526 14.786 1.00 81.88 293 THR A O 1
ATOM 2223 N N . GLU A 1 294 ? -11.747 16.306 12.743 1.00 79.44 294 GLU A N 1
ATOM 2224 C CA . GLU A 1 294 ? -11.246 17.615 13.183 1.00 79.44 294 GLU A CA 1
ATOM 2225 C C . GLU A 1 294 ? -12.325 18.408 13.920 1.00 79.44 294 GLU A C 1
ATOM 2227 O O . GLU A 1 294 ? -12.079 18.898 15.020 1.00 79.44 294 GLU A O 1
ATOM 2232 N N . LYS A 1 295 ? -13.556 18.452 13.389 1.00 85.31 295 LYS A N 1
ATOM 2233 C CA . LYS A 1 295 ? -14.692 19.119 14.044 1.00 85.31 295 LYS A CA 1
ATOM 2234 C C . LYS A 1 295 ? -14.929 18.595 15.464 1.00 85.31 295 LYS A C 1
ATOM 2236 O O . LYS A 1 295 ? -15.127 19.384 16.386 1.00 85.31 295 LYS A O 1
ATOM 2241 N N . ARG A 1 296 ? -14.890 17.272 15.657 1.00 89.44 296 ARG A N 1
ATOM 2242 C CA . ARG A 1 296 ? -15.035 16.653 16.983 1.00 89.44 296 ARG A CA 1
ATOM 2243 C C . ARG A 1 296 ? -13.846 16.980 17.885 1.00 89.44 296 ARG A C 1
ATOM 2245 O O . ARG A 1 296 ? -14.055 17.336 19.038 1.00 89.44 296 ARG A O 1
ATOM 2252 N N . ILE A 1 297 ? -12.617 16.852 17.382 1.00 82.81 297 ILE A N 1
ATOM 2253 C CA . ILE A 1 297 ? -11.398 17.121 18.160 1.00 82.81 297 ILE A CA 1
ATOM 2254 C C . ILE A 1 297 ? -11.384 18.574 18.640 1.00 82.81 297 ILE A C 1
ATOM 2256 O O . ILE A 1 297 ? -11.222 18.789 19.836 1.00 82.81 297 ILE A O 1
ATOM 2260 N N . ASN A 1 298 ? -11.653 19.536 17.756 1.00 84.19 298 ASN A N 1
ATOM 2261 C CA . ASN A 1 298 ? -11.693 20.963 18.085 1.00 84.19 298 ASN A CA 1
ATOM 2262 C C . ASN A 1 298 ? -12.773 21.291 19.125 1.00 84.19 298 ASN A C 1
ATOM 2264 O O . ASN A 1 298 ? -12.565 22.119 20.011 1.00 84.19 298 ASN A O 1
ATOM 2268 N N . PHE A 1 299 ? -13.927 20.623 19.061 1.00 89.44 299 PHE A N 1
ATOM 2269 C CA . PHE A 1 299 ? -14.965 20.788 20.075 1.00 89.44 299 PHE A CA 1
ATOM 2270 C C . PHE A 1 299 ? -14.521 20.223 21.432 1.00 89.44 299 PHE A C 1
ATOM 2272 O O . PHE A 1 299 ? -14.615 20.905 22.452 1.00 89.44 299 PHE A O 1
ATOM 2279 N N . THR A 1 300 ? -13.979 19.003 21.457 1.00 89.31 300 THR A N 1
ATOM 2280 C CA . THR A 1 300 ? -13.520 18.361 22.696 1.00 89.31 300 THR A CA 1
ATOM 2281 C C . THR A 1 300 ? -12.361 19.117 23.348 1.00 89.31 300 THR A C 1
ATOM 2283 O O . THR A 1 300 ? -12.357 19.269 24.568 1.00 89.31 300 THR A O 1
ATOM 2286 N N . THR A 1 301 ? -11.396 19.626 22.575 1.00 86.31 301 THR A N 1
ATOM 2287 C CA . THR A 1 301 ? -10.293 20.443 23.110 1.00 86.31 301 THR A CA 1
ATOM 2288 C C . THR A 1 301 ? -10.808 21.745 23.716 1.00 86.31 301 THR A C 1
ATOM 2290 O O . THR A 1 301 ? -10.368 22.118 24.802 1.00 86.31 301 THR A O 1
ATOM 2293 N N . THR A 1 302 ? -11.803 22.382 23.090 1.00 88.06 302 THR A N 1
ATOM 2294 C CA . THR A 1 302 ? -12.477 23.570 23.642 1.00 88.06 302 THR A CA 1
ATOM 2295 C C . THR A 1 302 ? -13.157 23.259 24.981 1.00 88.06 302 THR A C 1
ATOM 2297 O O . THR A 1 302 ? -12.964 23.977 25.962 1.00 88.06 302 THR A O 1
ATOM 2300 N N . VAL A 1 303 ? -13.904 22.151 25.065 1.00 88.50 303 VAL A N 1
ATOM 2301 C CA . VAL A 1 303 ? -14.575 21.713 26.305 1.00 88.50 303 VAL A CA 1
ATOM 2302 C C . VAL A 1 303 ? -13.565 21.387 27.411 1.00 88.50 303 VAL A C 1
ATOM 2304 O O . VAL A 1 303 ? -13.779 21.765 28.563 1.00 88.50 303 VAL A O 1
ATOM 2307 N N . LEU A 1 304 ? -12.453 20.726 27.074 1.00 87.44 304 LEU A N 1
ATOM 2308 C CA . LEU A 1 304 ? -11.370 20.431 28.017 1.00 87.44 304 LEU A CA 1
ATOM 2309 C C . LEU A 1 304 ? -10.678 21.707 28.511 1.00 87.44 304 LEU A C 1
ATOM 2311 O O . LEU A 1 304 ? -10.404 21.817 29.707 1.00 87.44 304 LEU A O 1
ATOM 2315 N N . GLY A 1 305 ? -10.471 22.692 27.631 1.00 87.12 305 GLY A N 1
ATOM 2316 C CA . GLY A 1 305 ? -9.937 24.007 27.994 1.00 87.12 305 GLY A CA 1
ATOM 2317 C C . GLY A 1 305 ? -10.793 24.737 29.035 1.00 87.12 305 GLY A C 1
ATOM 2318 O O . GLY A 1 305 ? -10.259 25.420 29.906 1.00 87.12 305 GLY A O 1
ATOM 2319 N N . PHE A 1 306 ? -12.113 24.522 29.020 1.00 91.75 306 PHE A N 1
ATOM 2320 C CA . PHE A 1 306 ? -13.063 25.114 29.970 1.00 91.75 306 PHE A CA 1
ATOM 2321 C C . PHE A 1 306 ? -13.635 24.120 30.994 1.00 91.75 306 PHE A C 1
ATOM 2323 O O . PHE A 1 306 ? -14.687 24.382 31.586 1.00 91.75 306 PHE A O 1
ATOM 2330 N N . ILE A 1 307 ? -12.954 23.000 31.268 1.00 91.12 307 ILE A N 1
ATOM 2331 C CA . ILE A 1 307 ? -13.506 21.896 32.079 1.00 91.12 307 ILE A CA 1
ATOM 2332 C C . ILE A 1 307 ? -13.990 22.331 33.471 1.00 91.12 307 ILE A C 1
ATOM 2334 O O . ILE A 1 307 ? -14.984 21.812 33.980 1.00 91.12 307 ILE A O 1
ATOM 2338 N N . ARG A 1 308 ? -13.325 23.318 34.086 1.00 88.00 308 ARG A N 1
ATOM 2339 C CA . ARG A 1 308 ? -13.717 23.866 35.393 1.00 88.00 308 ARG A CA 1
ATOM 2340 C C . ARG A 1 308 ? -15.075 24.573 35.328 1.00 88.00 308 ARG A C 1
ATOM 2342 O O . ARG A 1 308 ? -15.910 24.339 36.196 1.00 88.00 308 ARG A O 1
ATOM 2349 N N . ASN A 1 309 ? -15.315 25.369 34.285 1.00 92.75 309 ASN A N 1
ATOM 2350 C CA . ASN A 1 309 ? -16.575 26.092 34.079 1.00 92.75 309 ASN A CA 1
ATOM 2351 C C . ASN A 1 309 ? -17.713 25.123 33.746 1.00 92.75 309 ASN A C 1
ATOM 2353 O O . ASN A 1 309 ? -18.811 25.244 34.281 1.00 92.75 309 ASN A O 1
ATOM 2357 N N . VAL A 1 310 ? -17.425 24.109 32.926 1.00 91.31 310 VAL A N 1
ATOM 2358 C CA . VAL A 1 310 ? -18.381 23.046 32.580 1.00 91.31 310 VAL A CA 1
ATOM 2359 C C . VAL A 1 310 ? -18.823 22.267 33.826 1.00 91.31 310 VAL A C 1
ATOM 2361 O O . VAL A 1 310 ? -20.005 21.950 33.958 1.00 91.31 310 VAL A O 1
ATOM 2364 N N . LYS A 1 311 ? -17.906 22.001 34.770 1.00 90.00 311 LYS A N 1
ATOM 2365 C CA . LYS A 1 311 ? -18.224 21.349 36.052 1.00 90.00 311 LYS A CA 1
ATOM 2366 C C . LYS A 1 311 ? -19.003 22.256 37.007 1.00 90.00 311 LYS A C 1
ATOM 2368 O O . LYS A 1 311 ? -19.968 21.794 37.602 1.00 90.00 311 LYS A O 1
ATOM 2373 N N . LEU A 1 312 ? -18.622 23.530 37.123 1.00 92.44 312 LEU A N 1
ATOM 2374 C CA . LEU A 1 312 ? -19.311 24.520 37.968 1.00 92.44 312 LEU A CA 1
ATOM 2375 C C . LEU A 1 312 ? -20.767 24.752 37.546 1.00 92.44 312 LEU A C 1
ATOM 2377 O O . LEU A 1 312 ? -21.631 24.913 38.399 1.00 92.44 312 LEU A O 1
ATOM 2381 N N . LEU A 1 313 ? -21.037 24.741 36.239 1.00 93.00 313 LEU A N 1
ATOM 2382 C CA . LEU A 1 313 ? -22.377 24.923 35.675 1.00 93.00 313 LEU A CA 1
ATOM 2383 C C . LEU A 1 313 ? -23.191 23.618 35.599 1.00 93.00 313 LEU A C 1
ATOM 2385 O O . LEU A 1 313 ? -24.320 23.636 35.120 1.00 93.00 313 LEU A O 1
ATOM 2389 N N . GLY A 1 314 ? -22.622 22.474 36.001 1.00 91.25 314 GLY A N 1
ATOM 2390 C CA . GLY A 1 314 ? -23.288 21.170 35.892 1.00 91.25 314 GLY A CA 1
ATOM 2391 C C . GLY A 1 314 ? -23.525 20.690 34.451 1.00 91.25 314 GLY A C 1
ATOM 2392 O O . GLY A 1 314 ? -24.260 19.733 34.233 1.00 91.25 314 GLY A O 1
ATOM 2393 N N . LEU A 1 315 ? -22.880 21.294 33.446 1.00 92.69 315 LEU A N 1
ATOM 2394 C CA . LEU A 1 315 ? -23.110 21.026 32.015 1.00 92.69 315 LEU A CA 1
ATOM 2395 C C . LEU A 1 315 ? -22.378 19.782 31.487 1.00 92.69 315 LEU A C 1
ATOM 2397 O O . LEU A 1 315 ? -22.268 19.583 30.277 1.00 92.69 315 LEU A O 1
ATOM 2401 N N . THR A 1 316 ? -21.846 18.940 32.372 1.00 88.12 316 THR A N 1
ATOM 2402 C CA . THR A 1 316 ? -20.971 17.823 31.980 1.00 88.12 316 THR A CA 1
ATOM 2403 C C . THR A 1 316 ? -21.720 16.793 31.127 1.00 88.12 316 THR A C 1
ATOM 2405 O O . THR A 1 316 ? -21.202 16.353 30.099 1.00 88.12 316 THR A O 1
ATOM 2408 N N . GLU A 1 317 ? -22.966 16.465 31.480 1.00 91.31 317 GLU A N 1
ATOM 2409 C CA . GLU A 1 317 ? -23.794 15.546 30.686 1.00 91.31 317 GLU A CA 1
ATOM 2410 C C . GLU A 1 317 ? -24.196 16.134 29.328 1.00 91.31 317 GLU A C 1
ATOM 2412 O O . GLU A 1 317 ? -24.146 15.441 28.308 1.00 91.31 317 GLU A O 1
ATOM 2417 N N . ALA A 1 318 ? -24.516 17.430 29.281 1.00 90.50 318 ALA A N 1
ATOM 2418 C CA . ALA A 1 318 ? -24.857 18.119 28.039 1.00 90.50 318 ALA A CA 1
ATOM 2419 C C . ALA A 1 318 ? -23.672 18.120 27.057 1.00 90.50 318 ALA A C 1
ATOM 2421 O O . ALA A 1 318 ? -23.826 17.742 25.894 1.00 90.50 318 ALA A O 1
ATOM 2422 N N . MET A 1 319 ? -22.467 18.452 27.536 1.00 89.75 319 MET A N 1
ATOM 2423 C CA . MET A 1 319 ? -21.253 18.422 26.713 1.00 89.75 319 MET A CA 1
ATOM 2424 C C . MET A 1 319 ? -20.926 17.005 26.229 1.00 89.75 319 MET A C 1
ATOM 2426 O O . MET A 1 319 ? -20.591 16.817 25.060 1.00 89.75 319 MET A O 1
ATOM 2430 N N . THR A 1 320 ? -21.093 15.996 27.087 1.00 88.88 320 THR A N 1
ATOM 2431 C CA . THR A 1 320 ? -20.876 14.585 26.723 1.00 88.88 320 THR A CA 1
ATOM 2432 C C . THR A 1 320 ? -21.863 14.121 25.648 1.00 88.88 320 THR A C 1
ATOM 2434 O O . THR A 1 320 ? -21.476 13.437 24.701 1.00 88.88 320 THR A O 1
ATOM 2437 N N . THR A 1 321 ? -23.124 14.550 25.733 1.00 92.50 321 THR A N 1
ATOM 2438 C CA . THR A 1 321 ? -24.160 14.234 24.738 1.00 92.50 321 THR A CA 1
ATOM 2439 C C . THR A 1 321 ? -23.838 14.848 23.375 1.00 92.50 321 THR A C 1
ATOM 2441 O O . THR A 1 321 ? -23.940 14.167 22.355 1.00 92.50 321 THR A O 1
ATOM 2444 N N . ILE A 1 322 ? -23.370 16.100 23.342 1.00 92.38 322 ILE A N 1
ATOM 2445 C CA . ILE A 1 322 ? -22.957 16.769 22.098 1.00 92.38 322 ILE A CA 1
ATOM 2446 C C . ILE A 1 322 ? -21.718 16.091 21.492 1.00 92.38 322 ILE A C 1
ATOM 2448 O O . ILE A 1 322 ? -21.683 15.848 20.285 1.00 92.38 322 ILE A O 1
ATOM 2452 N N . ILE A 1 323 ? -20.726 15.717 22.311 1.00 90.81 323 ILE A N 1
ATOM 2453 C CA . ILE A 1 323 ? -19.539 14.972 21.854 1.00 90.81 323 ILE A CA 1
ATOM 2454 C C . ILE A 1 323 ? -19.948 13.621 21.254 1.00 90.81 323 ILE A C 1
ATOM 2456 O O . ILE A 1 323 ? -19.456 13.248 20.188 1.00 90.81 323 ILE A O 1
ATOM 2460 N N . ASN A 1 324 ? -20.879 12.909 21.893 1.00 89.81 324 ASN A N 1
ATOM 2461 C CA . ASN A 1 324 ? -21.407 11.646 21.381 1.00 89.81 324 ASN A CA 1
ATOM 2462 C C . ASN A 1 324 ? -22.203 11.831 20.081 1.00 89.81 324 ASN A C 1
ATOM 2464 O O . ASN A 1 324 ? -22.066 11.018 19.168 1.00 89.81 324 ASN A O 1
ATOM 2468 N N . ALA A 1 325 ? -22.977 12.909 19.941 1.00 92.06 325 ALA A N 1
ATOM 2469 C CA . ALA A 1 325 ? -23.677 13.224 18.697 1.00 92.06 325 ALA A CA 1
ATOM 2470 C C . ALA A 1 325 ? -22.693 13.510 17.545 1.00 92.06 325 ALA A C 1
ATOM 2472 O O . ALA A 1 325 ? -22.824 12.932 16.466 1.00 92.06 325 ALA A O 1
ATOM 2473 N N . LEU A 1 326 ? -21.653 14.319 17.792 1.00 87.56 326 LEU A N 1
ATOM 2474 C CA . LEU A 1 326 ? -20.570 14.565 16.828 1.00 87.56 326 LEU A CA 1
ATOM 2475 C C . LEU A 1 326 ? -19.817 13.279 16.474 1.00 87.56 326 LEU A C 1
ATOM 2477 O O . LEU A 1 326 ? -19.443 13.079 15.318 1.00 87.56 326 LEU A O 1
ATOM 2481 N N . ARG A 1 327 ? -19.627 12.385 17.454 1.00 87.69 327 ARG A N 1
ATOM 2482 C CA . ARG A 1 327 ? -19.048 11.062 17.228 1.00 87.69 327 ARG A CA 1
ATOM 2483 C C . ARG A 1 327 ? -19.923 10.262 16.273 1.00 87.69 327 ARG A C 1
ATOM 2485 O O . ARG A 1 327 ? -19.412 9.826 15.254 1.00 87.69 327 ARG A O 1
ATOM 2492 N N . VAL A 1 328 ? -21.221 10.105 16.535 1.00 89.69 328 VAL A N 1
ATOM 2493 C CA . VAL A 1 328 ? -22.137 9.346 15.658 1.00 89.69 328 VAL A CA 1
ATOM 2494 C C . VAL A 1 328 ? -22.138 9.884 14.222 1.00 89.69 328 VAL A C 1
ATOM 2496 O O . VAL A 1 328 ? -22.156 9.098 13.272 1.00 89.69 328 VAL A O 1
ATOM 2499 N N . ASP A 1 329 ? -22.057 11.201 14.048 1.00 87.94 329 ASP A N 1
ATOM 2500 C CA . ASP A 1 329 ? -22.000 11.829 12.726 1.00 87.94 329 ASP A CA 1
ATOM 2501 C C . ASP A 1 329 ? -20.684 11.505 11.983 1.00 87.94 329 ASP A C 1
ATOM 2503 O O . ASP A 1 329 ? -20.697 11.065 10.828 1.00 87.94 329 ASP A O 1
ATOM 2507 N N . GLU A 1 330 ? -19.540 11.565 12.680 1.00 86.12 330 GLU A N 1
ATOM 2508 C CA . GLU A 1 330 ? -18.237 11.080 12.188 1.00 86.12 330 GLU A CA 1
ATOM 2509 C C . GLU A 1 330 ? -18.303 9.594 11.777 1.00 86.12 330 GLU A C 1
ATOM 2511 O O . GLU A 1 330 ? -17.757 9.184 10.740 1.00 86.12 330 GLU A O 1
ATOM 2516 N N . LEU A 1 331 ? -19.011 8.766 12.554 1.00 81.31 331 LEU A N 1
ATOM 2517 C CA . LEU A 1 331 ? -19.188 7.343 12.254 1.00 81.31 331 LEU A CA 1
ATOM 2518 C C . LEU A 1 331 ? -20.008 7.125 10.986 1.00 81.31 331 LEU A C 1
ATOM 2520 O O . LEU A 1 331 ? -19.670 6.269 10.166 1.00 81.31 331 LEU A O 1
ATOM 2524 N N . ASN A 1 332 ? -21.069 7.904 10.794 1.00 86.81 332 ASN A N 1
ATOM 2525 C CA . ASN A 1 332 ? -21.909 7.809 9.607 1.00 86.81 332 ASN A CA 1
ATOM 2526 C C . ASN A 1 332 ? -21.157 8.218 8.335 1.00 86.81 332 ASN A C 1
ATOM 2528 O O . ASN A 1 332 ? -21.272 7.535 7.313 1.00 86.81 332 ASN A O 1
ATOM 2532 N N . ILE A 1 333 ? -20.329 9.262 8.405 1.00 82.94 333 ILE A N 1
ATOM 2533 C CA . ILE A 1 333 ? -19.492 9.711 7.283 1.00 82.94 333 ILE A CA 1
ATOM 2534 C C . ILE A 1 333 ? -18.413 8.664 6.957 1.00 82.94 333 ILE A C 1
ATOM 2536 O O . ILE A 1 333 ? -18.231 8.284 5.796 1.00 82.94 333 ILE A O 1
ATOM 2540 N N . SER A 1 334 ? -17.749 8.112 7.976 1.00 76.62 334 SER A N 1
ATOM 2541 C CA . SER A 1 334 ? -16.681 7.117 7.796 1.00 76.62 334 SER A CA 1
ATOM 2542 C C . SER A 1 334 ? -17.164 5.749 7.293 1.00 76.62 334 SER A C 1
ATOM 2544 O O . SER A 1 334 ? -16.365 5.012 6.711 1.00 76.62 334 SER A O 1
ATOM 2546 N N . LYS A 1 335 ? -18.450 5.386 7.441 1.00 77.44 335 LYS A N 1
ATOM 2547 C CA . LYS A 1 335 ? -19.015 4.138 6.873 1.00 77.44 335 LYS A CA 1
ATOM 2548 C C . LYS A 1 335 ? -18.778 4.033 5.364 1.00 77.44 335 LYS A C 1
ATOM 2550 O O . LYS A 1 335 ? -18.323 2.995 4.888 1.00 77.44 335 LYS A O 1
ATOM 2555 N N . LYS A 1 336 ? -19.017 5.117 4.615 1.00 66.94 336 LYS A N 1
ATOM 2556 C CA . LYS A 1 336 ? -18.863 5.153 3.146 1.00 66.94 336 LYS A CA 1
ATOM 2557 C C . LYS A 1 336 ? -17.406 5.006 2.688 1.00 66.94 336 LYS A C 1
ATOM 2559 O O . LYS A 1 336 ? -17.159 4.536 1.578 1.00 66.94 336 LYS A O 1
ATOM 2564 N N . PHE A 1 337 ? -16.451 5.424 3.520 1.00 62.56 337 PHE A N 1
ATOM 2565 C CA . PHE A 1 337 ? -15.015 5.235 3.290 1.00 62.56 337 PHE A CA 1
ATOM 2566 C C . PHE A 1 337 ? -14.583 3.803 3.644 1.00 62.56 337 PHE A C 1
ATOM 2568 O O . PHE A 1 337 ? -13.939 3.129 2.844 1.00 62.56 337 PHE A O 1
ATOM 2575 N N . ARG A 1 338 ? -15.011 3.296 4.807 1.00 61.44 338 ARG A N 1
ATOM 2576 C CA . ARG A 1 338 ? -14.628 1.969 5.313 1.00 61.44 338 ARG A CA 1
ATOM 2577 C C . ARG A 1 338 ? -15.201 0.811 4.502 1.00 61.44 338 ARG A C 1
ATOM 2579 O O . ARG A 1 338 ? -14.509 -0.184 4.341 1.00 61.44 338 ARG A O 1
ATOM 2586 N N . GLN A 1 339 ? -16.386 0.963 3.908 1.00 56.22 339 GLN A N 1
ATOM 2587 C CA . GLN A 1 339 ? -16.945 -0.024 2.971 1.00 56.22 339 GLN A CA 1
ATOM 2588 C C . GLN A 1 339 ? -16.049 -0.283 1.748 1.00 56.22 339 GLN A C 1
ATOM 2590 O O . GLN A 1 339 ? -16.103 -1.370 1.182 1.00 56.22 339 GLN A O 1
ATOM 2595 N N . VAL A 1 340 ? -15.209 0.681 1.352 1.00 51.50 340 VAL A N 1
ATOM 2596 C CA . VAL A 1 340 ? -14.250 0.496 0.251 1.00 51.50 340 VAL A CA 1
ATOM 2597 C C . VAL A 1 340 ? -12.996 -0.263 0.713 1.00 51.50 340 VAL A C 1
ATOM 2599 O O . VAL A 1 340 ? -12.353 -0.923 -0.094 1.00 51.50 340 VAL A O 1
ATOM 2602 N N . GLN A 1 341 ? -12.671 -0.217 2.010 1.00 45.59 341 GLN A N 1
ATOM 2603 C CA . GLN A 1 341 ? -11.481 -0.841 2.608 1.00 45.59 341 GLN A CA 1
ATOM 2604 C C . GLN A 1 341 ? -11.728 -2.275 3.113 1.00 45.59 341 GLN A C 1
ATOM 2606 O O . GLN A 1 341 ? -10.797 -3.071 3.180 1.00 45.59 341 GLN A O 1
ATOM 2611 N N . THR A 1 342 ? -12.965 -2.626 3.481 1.00 44.38 342 THR A N 1
ATOM 2612 C CA . THR A 1 342 ? -13.291 -3.905 4.143 1.00 44.38 342 THR A CA 1
ATOM 2613 C C . THR A 1 342 ? -13.815 -5.000 3.216 1.00 44.38 342 THR A C 1
ATOM 2615 O O . THR A 1 342 ? -14.422 -5.962 3.689 1.00 44.38 342 THR A O 1
ATOM 2618 N N . SER A 1 343 ? -13.537 -4.942 1.914 1.00 41.50 343 SER A N 1
ATOM 2619 C CA . SER A 1 343 ? -13.774 -6.069 0.999 1.00 41.50 343 SER A CA 1
ATOM 2620 C C . SER A 1 343 ? -12.753 -7.205 1.215 1.00 41.50 343 SER A C 1
ATOM 2622 O O . SER A 1 343 ? -12.102 -7.675 0.288 1.00 41.50 343 SER A O 1
ATOM 2624 N N . SER A 1 344 ? -12.596 -7.672 2.459 1.00 44.28 344 SER A N 1
ATOM 2625 C CA . SER A 1 344 ? -11.904 -8.930 2.742 1.00 44.28 344 SER A CA 1
ATOM 2626 C C . SER A 1 344 ? -12.841 -10.088 2.380 1.00 44.28 344 SER A C 1
ATOM 2628 O O . SER A 1 344 ? -13.965 -10.130 2.894 1.00 44.28 344 SER A O 1
ATOM 2630 N N . PRO A 1 345 ? -12.435 -11.028 1.509 1.00 50.66 345 PRO A N 1
ATOM 2631 C CA . PRO A 1 345 ? -13.270 -12.172 1.167 1.00 50.66 345 PRO A CA 1
ATOM 2632 C C . PRO A 1 345 ? -13.514 -13.045 2.406 1.00 50.66 345 PRO A C 1
ATOM 2634 O O . PRO A 1 345 ? -12.577 -13.382 3.134 1.00 50.66 345 PRO A O 1
ATOM 2637 N N . THR A 1 346 ? -14.770 -13.427 2.638 1.00 57.25 346 THR A N 1
ATOM 2638 C CA . THR A 1 346 ? -15.176 -14.389 3.675 1.00 57.25 346 THR A CA 1
ATOM 2639 C C . THR A 1 346 ? -14.442 -15.724 3.518 1.00 57.25 346 THR A C 1
ATOM 2641 O O . THR A 1 346 ? -14.219 -16.170 2.393 1.00 57.25 346 THR A O 1
ATOM 2644 N N . GLY A 1 347 ? -14.094 -16.379 4.631 1.00 63.50 347 GLY A N 1
ATOM 2645 C CA . GLY A 1 347 ? -13.445 -17.697 4.620 1.00 63.50 347 GLY A CA 1
ATOM 2646 C C . GLY A 1 347 ? -11.915 -17.660 4.557 1.00 63.50 347 GLY A C 1
ATOM 2647 O O . GLY A 1 347 ? -11.296 -18.672 4.224 1.00 63.50 347 GLY A O 1
ATOM 2648 N N . ASN A 1 348 ? -11.290 -16.507 4.839 1.00 73.31 348 ASN A N 1
ATOM 2649 C CA . ASN A 1 348 ? -9.837 -16.322 4.798 1.00 73.31 348 ASN A CA 1
ATOM 2650 C C . ASN A 1 348 ? -9.102 -16.572 6.119 1.00 73.31 348 ASN A C 1
ATOM 2652 O O . ASN A 1 348 ? -9.622 -16.301 7.197 1.00 73.31 348 ASN A O 1
ATOM 2656 N N . LEU A 1 349 ? -7.868 -17.083 6.002 1.00 80.00 349 LEU A N 1
ATOM 2657 C CA . LEU A 1 349 ? -6.906 -17.178 7.098 1.00 80.00 349 LEU A CA 1
ATOM 2658 C C . LEU A 1 349 ? -6.135 -15.857 7.205 1.00 80.00 349 LEU A C 1
ATOM 2660 O O . LEU A 1 349 ? -5.446 -15.448 6.267 1.00 80.00 349 LEU A O 1
ATOM 2664 N N . VAL A 1 350 ? -6.249 -15.209 8.357 1.00 81.38 350 VAL A N 1
ATOM 2665 C CA . VAL A 1 350 ? -5.517 -14.005 8.742 1.00 81.38 350 VAL A CA 1
ATOM 2666 C C . VAL A 1 350 ? -4.479 -14.407 9.782 1.00 81.38 350 VAL A C 1
ATOM 2668 O O . VAL A 1 350 ? -4.821 -14.843 10.882 1.00 81.38 350 VAL A O 1
ATOM 2671 N N . ALA A 1 351 ? -3.204 -14.275 9.430 1.00 81.44 351 ALA A N 1
ATOM 2672 C CA . ALA A 1 351 ? -2.099 -14.603 10.317 1.00 81.44 351 ALA A CA 1
ATOM 2673 C C . ALA A 1 351 ? -1.559 -13.329 10.976 1.00 81.44 351 ALA A C 1
ATOM 2675 O O . ALA A 1 351 ? -1.116 -12.405 10.292 1.00 81.44 351 ALA A O 1
ATOM 2676 N N . ILE A 1 352 ? -1.577 -13.281 12.304 1.00 80.94 352 ILE A N 1
ATOM 2677 C CA . ILE A 1 352 ? -1.088 -12.154 13.095 1.00 80.94 352 ILE A CA 1
ATOM 2678 C C . ILE A 1 352 ? 0.294 -12.521 13.630 1.00 80.94 352 ILE A C 1
ATOM 2680 O O . ILE A 1 352 ? 0.436 -13.394 14.486 1.00 80.94 352 ILE A O 1
ATOM 2684 N N . VAL A 1 353 ? 1.323 -11.847 13.120 1.00 79.94 353 VAL A N 1
ATOM 2685 C CA . VAL A 1 353 ? 2.725 -12.166 13.417 1.00 79.94 353 VAL A CA 1
ATOM 2686 C C . VAL A 1 353 ? 3.403 -10.965 14.063 1.00 79.94 353 VAL A C 1
ATOM 2688 O O . VAL A 1 353 ? 3.270 -9.831 13.605 1.00 79.94 353 VAL A O 1
ATOM 2691 N N . GLY A 1 354 ? 4.155 -11.204 15.132 1.00 75.25 354 GLY A N 1
ATOM 2692 C CA . GLY A 1 354 ? 4.903 -10.160 15.830 1.00 75.25 354 GLY A CA 1
ATOM 2693 C C . GLY A 1 354 ? 5.713 -10.710 17.006 1.00 75.25 354 GLY A C 1
ATOM 2694 O O . GLY A 1 354 ? 5.435 -11.823 17.469 1.00 75.25 354 GLY A O 1
ATOM 2695 N N . PRO A 1 355 ? 6.694 -9.950 17.523 1.00 74.69 355 PRO A N 1
ATOM 2696 C CA . PRO A 1 355 ? 7.526 -10.368 18.656 1.00 74.69 355 PRO A CA 1
ATOM 2697 C C . PRO A 1 355 ? 6.703 -10.624 19.932 1.00 74.69 355 PRO A C 1
ATOM 2699 O O . PRO A 1 355 ? 5.537 -10.231 20.034 1.00 74.69 355 PRO A O 1
ATOM 2702 N N . VAL A 1 356 ? 7.279 -11.324 20.914 1.00 78.31 356 VAL A N 1
ATOM 2703 C CA . VAL A 1 356 ? 6.665 -11.484 22.249 1.00 78.31 356 VAL A CA 1
ATOM 2704 C C . VAL A 1 356 ? 6.392 -10.102 22.851 1.00 78.31 356 VAL A C 1
ATOM 2706 O O . VAL A 1 356 ? 7.192 -9.188 22.681 1.00 78.31 356 VAL A O 1
ATOM 2709 N N . GLY A 1 357 ? 5.212 -9.912 23.449 1.00 72.44 357 GLY A N 1
ATOM 2710 C CA . GLY A 1 357 ? 4.785 -8.609 23.976 1.00 72.44 357 GLY A CA 1
ATOM 2711 C C . GLY A 1 357 ? 4.217 -7.616 22.948 1.00 72.44 357 GLY A C 1
ATOM 2712 O O . GLY A 1 357 ? 3.847 -6.511 23.318 1.00 72.44 357 GLY A O 1
ATOM 2713 N N . SER A 1 358 ? 4.065 -7.986 21.668 1.00 73.81 358 SER A N 1
ATOM 2714 C CA . SER A 1 358 ? 3.506 -7.098 20.625 1.00 73.81 358 SER A CA 1
ATOM 2715 C C . SER A 1 358 ? 1.989 -6.865 20.671 1.00 73.81 358 SER A C 1
ATOM 2717 O O . SER A 1 358 ? 1.438 -6.340 19.706 1.00 73.81 358 SER A O 1
ATOM 2719 N N . GLY A 1 359 ? 1.293 -7.326 21.712 1.00 76.50 359 GLY A N 1
ATOM 2720 C CA . GLY A 1 359 ? -0.161 -7.168 21.841 1.00 76.50 359 GLY A CA 1
ATOM 2721 C C . GLY A 1 359 ? -1.016 -8.074 20.939 1.00 76.50 359 GLY A C 1
ATOM 2722 O O . GLY A 1 359 ? -2.169 -7.745 20.689 1.00 76.50 359 GLY A O 1
ATOM 2723 N N . LYS A 1 360 ? -0.494 -9.212 20.447 1.00 82.12 360 LYS A N 1
ATOM 2724 C CA . LYS A 1 360 ? -1.270 -10.197 19.650 1.00 82.12 360 LYS A CA 1
ATOM 2725 C C . LYS A 1 360 ? -2.496 -10.722 20.403 1.00 82.12 360 LYS A C 1
ATOM 2727 O O . LYS A 1 360 ? -3.608 -10.626 19.894 1.00 82.12 360 LYS A O 1
ATOM 2732 N N . SER A 1 361 ? -2.291 -11.204 21.627 1.00 84.69 361 SER A N 1
ATOM 2733 C CA . SER A 1 361 ? -3.359 -11.688 22.504 1.00 84.69 361 SER A CA 1
ATOM 2734 C C . SER A 1 361 ? -4.368 -10.584 22.811 1.00 84.69 361 SER A C 1
ATOM 2736 O O . SER A 1 361 ? -5.567 -10.796 22.699 1.00 84.69 361 SER A O 1
ATOM 2738 N N . THR A 1 362 ? -3.897 -9.364 23.094 1.00 82.25 362 THR A N 1
ATOM 2739 C CA . THR A 1 362 ? -4.754 -8.185 23.311 1.00 82.25 362 THR A CA 1
ATOM 2740 C C . THR A 1 362 ? -5.586 -7.842 22.076 1.00 82.25 362 THR A C 1
ATOM 2742 O O . THR A 1 362 ? -6.758 -7.506 22.198 1.00 82.25 362 THR A O 1
ATOM 2745 N N . PHE A 1 363 ? -5.019 -7.967 20.875 1.00 81.62 363 PHE A N 1
ATOM 2746 C CA . PHE A 1 363 ? -5.747 -7.769 19.623 1.00 81.62 363 PHE A CA 1
ATOM 2747 C C . PHE A 1 363 ? -6.845 -8.826 19.431 1.00 81.62 363 PHE A C 1
ATOM 2749 O O . PHE A 1 363 ? -7.977 -8.480 19.096 1.00 81.62 363 PHE A O 1
ATOM 2756 N N . LEU A 1 364 ? -6.540 -10.104 19.686 1.00 84.56 364 LEU A N 1
ATOM 2757 C CA . LEU A 1 364 ? -7.529 -11.183 19.630 1.00 84.56 364 LEU A CA 1
ATOM 2758 C C . LEU A 1 364 ? -8.624 -11.017 20.696 1.00 84.56 364 LEU A C 1
ATOM 2760 O O . LEU A 1 364 ? -9.797 -11.201 20.389 1.00 84.56 364 LEU A O 1
ATOM 2764 N N . LYS A 1 365 ? -8.278 -10.605 21.919 1.00 82.94 365 LYS A N 1
ATOM 2765 C CA . LYS A 1 365 ? -9.250 -10.296 22.982 1.00 82.94 365 LYS A CA 1
ATOM 2766 C C . LYS A 1 365 ? -10.091 -9.060 22.670 1.00 82.94 365 LYS A C 1
ATOM 2768 O O . LYS A 1 365 ? -11.273 -9.023 22.991 1.00 82.94 365 LYS A O 1
ATOM 2773 N N . GLY A 1 366 ? -9.521 -8.082 21.969 1.00 80.69 366 GLY A N 1
ATOM 2774 C CA . GLY A 1 366 ? -10.268 -6.980 21.366 1.00 80.69 366 GLY A CA 1
ATOM 2775 C C . GLY A 1 366 ? -11.301 -7.490 20.361 1.00 80.69 366 GLY A C 1
ATOM 2776 O O . GLY A 1 366 ? -12.467 -7.127 20.467 1.00 80.69 366 GLY A O 1
ATOM 2777 N N . LEU A 1 367 ? -10.909 -8.399 19.454 1.00 79.06 367 LEU A N 1
ATOM 2778 C CA . LEU A 1 367 ? -11.835 -9.090 18.540 1.00 79.06 367 LEU A CA 1
ATOM 2779 C C . LEU A 1 367 ? -12.912 -9.892 19.286 1.00 79.06 367 LEU A C 1
ATOM 2781 O O . LEU A 1 367 ? -14.048 -9.942 18.832 1.00 79.06 367 LEU A O 1
ATOM 2785 N N . ALA A 1 368 ? -12.579 -10.495 20.426 1.00 80.62 368 ALA A N 1
ATOM 2786 C CA . ALA A 1 368 ? -13.539 -11.197 21.274 1.00 80.62 368 ALA A CA 1
ATOM 2787 C C . ALA A 1 368 ? -14.512 -10.261 22.020 1.00 80.62 368 ALA A C 1
ATOM 2789 O O . ALA A 1 368 ? -15.521 -10.721 22.545 1.00 80.62 368 ALA A O 1
ATOM 2790 N N . GLY A 1 369 ? -14.229 -8.954 22.060 1.00 77.38 369 GLY A N 1
ATOM 2791 C CA . GLY A 1 369 ? -14.982 -7.975 22.845 1.00 77.38 369 GLY A CA 1
ATOM 2792 C C . GLY A 1 369 ? -14.600 -7.925 24.330 1.00 77.38 369 GLY A C 1
ATOM 2793 O O . GLY A 1 369 ? -15.267 -7.239 25.096 1.00 77.38 369 GLY A O 1
ATOM 2794 N N . GLU A 1 370 ? -13.531 -8.611 24.745 1.00 77.38 370 GLU A N 1
ATOM 2795 C CA . GLU A 1 370 ? -13.060 -8.656 26.140 1.00 77.38 370 GLU A CA 1
ATOM 2796 C C . GLU A 1 370 ? -12.162 -7.470 26.515 1.00 77.38 370 GLU A C 1
ATOM 2798 O O . GLU A 1 370 ? -12.016 -7.136 27.688 1.00 77.38 370 GLU A O 1
ATOM 2803 N N . THR A 1 371 ? -11.523 -6.831 25.531 1.00 75.12 371 THR A N 1
ATOM 2804 C CA . THR A 1 371 ? -10.684 -5.643 25.751 1.00 75.12 371 THR A CA 1
ATOM 2805 C C . THR A 1 371 ? -11.385 -4.400 25.199 1.00 75.12 371 THR A C 1
ATOM 2807 O O . THR A 1 371 ? -11.740 -4.394 24.017 1.00 75.12 371 THR A O 1
ATOM 2810 N N . PRO A 1 372 ? -11.575 -3.333 26.003 1.00 63.53 372 PRO A N 1
ATOM 2811 C CA . PRO A 1 372 ? -12.226 -2.118 25.535 1.00 63.53 372 PRO A CA 1
ATOM 2812 C C . PRO A 1 372 ? -11.386 -1.441 24.449 1.00 63.53 372 PRO A C 1
ATOM 2814 O O . PRO A 1 372 ? -10.176 -1.253 24.584 1.00 63.53 372 PRO A O 1
ATOM 2817 N N . VAL A 1 373 ? -12.042 -1.046 23.362 1.00 60.00 373 VAL A N 1
ATOM 2818 C CA . VAL A 1 373 ? -11.406 -0.299 22.275 1.00 60.00 373 VAL A CA 1
ATOM 2819 C C . VAL A 1 373 ? -11.317 1.168 22.694 1.00 60.00 373 VAL A C 1
ATOM 2821 O O . VAL A 1 373 ? -12.303 1.896 22.625 1.00 60.00 373 VAL A O 1
ATOM 2824 N N . LEU A 1 374 ? -10.136 1.601 23.145 1.00 54.75 374 LEU A N 1
ATOM 2825 C CA . LEU A 1 374 ? -9.893 2.986 23.577 1.00 54.75 374 LEU A CA 1
ATOM 2826 C C . LEU A 1 374 ? -9.970 3.986 22.410 1.00 54.75 374 LEU A C 1
ATOM 2828 O O . LEU A 1 374 ? -10.454 5.103 22.572 1.00 54.75 374 LEU A O 1
ATOM 2832 N N . GLN A 1 375 ? -9.504 3.579 21.225 1.00 44.72 375 GLN A N 1
ATOM 2833 C CA . GLN A 1 375 ? -9.508 4.386 20.006 1.00 44.72 375 GLN A CA 1
ATOM 2834 C C . GLN A 1 375 ? -9.677 3.479 18.778 1.00 44.72 375 GLN A C 1
ATOM 2836 O O . GLN A 1 375 ? -9.075 2.410 18.694 1.00 44.72 375 GLN A O 1
ATOM 2841 N N . GLY A 1 376 ? -10.496 3.909 17.815 1.00 50.16 376 GLY A N 1
ATOM 2842 C CA . GLY A 1 376 ? -10.888 3.102 16.653 1.00 50.16 376 GLY A CA 1
ATOM 2843 C C . GLY A 1 376 ? -12.291 2.508 16.796 1.00 50.16 376 GLY A C 1
ATOM 2844 O O . GLY A 1 376 ? -13.008 2.817 17.742 1.00 50.16 376 GLY A O 1
ATOM 2845 N N . GLU A 1 377 ? -12.712 1.701 15.823 1.00 47.44 377 GLU A N 1
ATOM 2846 C CA . GLU A 1 377 ? -13.978 0.968 15.892 1.00 47.44 377 GLU A CA 1
ATOM 2847 C C . GLU A 1 377 ? -13.810 -0.448 15.372 1.00 47.44 377 GLU A C 1
ATOM 2849 O O . GLU A 1 377 ? -13.197 -0.669 14.325 1.00 47.44 377 GLU A O 1
ATOM 2854 N N . LEU A 1 378 ? -14.419 -1.386 16.086 1.00 59.03 378 LEU A N 1
ATOM 2855 C CA . LEU A 1 378 ? -14.444 -2.792 15.741 1.00 59.03 378 LEU A CA 1
ATOM 2856 C C . LEU A 1 378 ? -15.873 -3.180 15.346 1.00 59.03 378 LEU A C 1
ATOM 2858 O O . LEU A 1 378 ? -16.772 -3.201 16.182 1.00 59.03 378 LEU A O 1
ATOM 2862 N N . PHE A 1 379 ? -16.084 -3.479 14.063 1.00 61.47 379 PHE A N 1
ATOM 2863 C CA . PHE A 1 379 ? -17.358 -3.993 13.563 1.00 61.47 379 PHE A CA 1
ATOM 2864 C C . PHE A 1 379 ? -17.225 -5.479 13.246 1.00 61.47 379 PHE A C 1
ATOM 2866 O O . PHE A 1 379 ? -16.507 -5.860 12.320 1.00 61.47 379 PHE A O 1
ATOM 2873 N N . ILE A 1 380 ? -17.948 -6.314 13.989 1.00 68.38 380 ILE A N 1
ATOM 2874 C CA . ILE A 1 380 ? -17.999 -7.757 13.766 1.00 68.38 380 ILE A CA 1
ATOM 2875 C C . ILE A 1 380 ? -19.414 -8.117 13.334 1.00 68.38 380 ILE A C 1
ATOM 2877 O O . ILE A 1 380 ? -20.376 -7.913 14.072 1.00 68.38 380 ILE A O 1
ATOM 2881 N N . LYS A 1 381 ? -19.539 -8.647 12.113 1.00 65.56 381 LYS A N 1
ATOM 2882 C CA . LYS A 1 381 ? -20.831 -9.034 11.526 1.00 65.56 381 LYS A CA 1
ATOM 2883 C C . LYS A 1 381 ? -21.532 -10.135 12.335 1.00 65.56 381 LYS A C 1
ATOM 2885 O O . LYS A 1 381 ? -22.755 -10.136 12.420 1.00 65.56 381 LYS A O 1
ATOM 2890 N N . TYR A 1 382 ? -20.764 -11.058 12.912 1.00 73.88 382 TYR A N 1
ATOM 2891 C CA . TYR A 1 382 ? -21.260 -12.177 13.714 1.00 73.88 382 TYR A CA 1
ATOM 2892 C C . TYR A 1 382 ? -20.806 -12.000 15.165 1.00 73.88 382 TYR A C 1
ATOM 2894 O O . TYR A 1 382 ? -19.607 -11.970 15.417 1.00 73.88 382 TYR A O 1
ATOM 2902 N N . ARG A 1 383 ? -21.743 -11.870 16.113 1.00 66.12 383 ARG A N 1
ATOM 2903 C CA . ARG A 1 383 ? -21.410 -11.707 17.545 1.00 66.12 383 ARG A CA 1
ATOM 2904 C C . ARG A 1 383 ? -20.794 -12.961 18.167 1.00 66.12 383 ARG A C 1
ATOM 2906 O O . ARG A 1 383 ? -19.999 -12.849 19.089 1.00 66.12 383 ARG A O 1
ATOM 2913 N N . ASP A 1 384 ? -21.131 -14.128 17.632 1.00 78.25 384 ASP A N 1
ATOM 2914 C CA . ASP A 1 384 ? -20.611 -15.405 18.102 1.00 78.25 384 ASP A CA 1
ATOM 2915 C C . ASP A 1 384 ? -19.319 -15.777 17.372 1.00 78.25 384 ASP A C 1
ATOM 2917 O O . ASP A 1 384 ? -19.309 -15.955 16.148 1.00 78.25 384 ASP A O 1
ATOM 2921 N N . LEU A 1 385 ? -18.250 -15.987 18.136 1.00 86.88 385 LEU A N 1
ATOM 2922 C CA . LEU A 1 385 ? -16.964 -16.474 17.646 1.00 86.88 385 LEU A CA 1
ATOM 2923 C C . LEU A 1 385 ? -16.452 -17.631 18.500 1.00 86.88 385 LEU A C 1
ATOM 2925 O O . LEU A 1 385 ? -16.792 -17.761 19.675 1.00 86.88 385 LEU A O 1
ATOM 2929 N N . ALA A 1 386 ? -15.640 -18.487 17.891 1.00 89.25 386 ALA A N 1
ATOM 2930 C CA . ALA A 1 386 ? -14.872 -19.488 18.614 1.00 89.25 386 ALA A CA 1
ATOM 2931 C C . ALA A 1 386 ? -13.539 -18.871 19.053 1.00 89.25 386 ALA A C 1
ATOM 2933 O O . ALA A 1 386 ? -12.876 -18.211 18.254 1.00 89.25 386 ALA A O 1
ATOM 2934 N N . PHE A 1 387 ? -13.136 -19.091 20.302 1.00 88.81 387 PHE A N 1
ATOM 2935 C CA . PHE A 1 387 ? -11.887 -18.556 20.840 1.00 88.81 387 PHE A CA 1
ATOM 2936 C C . PHE A 1 387 ? -11.065 -19.665 21.493 1.00 88.81 387 PHE A C 1
ATOM 2938 O O . PHE A 1 387 ? -11.595 -20.460 22.270 1.00 88.81 387 PHE A O 1
ATOM 2945 N N . CYS A 1 388 ? -9.774 -19.715 21.177 1.00 88.88 388 CYS A N 1
ATOM 2946 C CA . CYS A 1 388 ? -8.807 -20.593 21.817 1.00 88.88 388 CYS A CA 1
ATOM 2947 C C . CYS A 1 388 ? -7.658 -19.746 22.373 1.00 88.88 388 CYS A C 1
ATOM 2949 O O . CYS A 1 388 ? -6.872 -19.189 21.605 1.00 88.88 388 CYS A O 1
ATOM 2951 N N . GLU A 1 389 ? -7.590 -19.644 23.702 1.00 85.31 389 GLU A N 1
ATOM 2952 C CA . GLU A 1 389 ? -6.527 -18.937 24.423 1.00 85.31 389 GLU A CA 1
ATOM 2953 C C . GLU A 1 389 ? -5.178 -19.666 24.342 1.00 85.31 389 GLU A C 1
ATOM 2955 O O . GLU A 1 389 ? -5.127 -20.881 24.132 1.00 85.31 389 GLU A O 1
ATOM 2960 N N . GLN A 1 390 ? -4.096 -18.914 24.578 1.00 84.06 390 GLN A N 1
ATOM 2961 C CA . GLN A 1 390 ? -2.732 -19.441 24.685 1.00 84.06 390 GLN A CA 1
ATOM 2962 C C . GLN A 1 390 ? -2.612 -20.483 25.803 1.00 84.06 390 GLN A C 1
ATOM 2964 O O . GLN A 1 390 ? -1.982 -21.526 25.631 1.00 84.06 390 GLN A O 1
ATOM 2969 N N . THR A 1 391 ? -3.249 -20.223 26.946 1.00 80.88 391 THR A N 1
ATOM 2970 C CA . THR A 1 391 ? -3.388 -21.182 28.042 1.00 80.88 391 THR A CA 1
ATOM 2971 C C . THR A 1 391 ? -4.776 -21.822 27.985 1.00 80.88 391 THR A C 1
ATOM 2973 O O . THR A 1 391 ? -5.762 -21.162 28.309 1.00 80.88 391 THR A O 1
ATOM 2976 N N . PRO A 1 392 ? -4.892 -23.095 27.577 1.00 75.62 392 PRO A N 1
ATOM 2977 C CA . PRO A 1 392 ? -6.177 -23.760 27.388 1.00 75.62 392 PRO A CA 1
ATOM 2978 C C . PRO A 1 392 ? -6.913 -23.9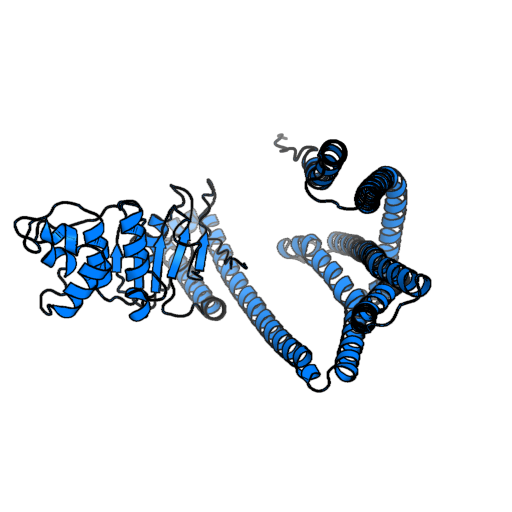49 28.723 1.00 75.62 392 PRO A C 1
ATOM 2980 O O . PRO A 1 392 ? -6.421 -24.638 29.619 1.00 75.62 392 PRO A O 1
ATOM 2983 N N . TRP A 1 393 ? -8.130 -23.416 28.834 1.00 76.00 393 TRP A N 1
ATOM 2984 C CA . TRP A 1 393 ? -9.022 -23.734 29.949 1.00 76.00 393 TRP A CA 1
ATOM 2985 C C . TRP A 1 393 ? -9.887 -24.960 29.628 1.00 76.00 393 TRP A C 1
ATOM 2987 O O . TRP A 1 393 ? -10.615 -24.989 28.631 1.00 76.00 393 TRP A O 1
ATOM 2997 N N . LEU A 1 394 ? -9.809 -25.976 30.489 1.00 77.69 394 LEU A N 1
ATOM 2998 C CA . LEU A 1 394 ? -10.625 -27.188 30.431 1.00 77.69 394 LEU A CA 1
ATOM 2999 C C . LEU A 1 394 ? -11.387 -27.328 31.749 1.00 77.69 394 LEU A C 1
ATOM 3001 O O . LEU A 1 394 ? -10.810 -27.166 32.823 1.00 77.69 394 LEU A O 1
ATOM 3005 N N . ALA A 1 395 ? -12.673 -27.651 31.666 1.00 76.38 395 ALA A N 1
ATOM 3006 C CA . ALA A 1 395 ? -13.475 -27.983 32.834 1.00 76.38 395 ALA A CA 1
ATOM 3007 C C . ALA A 1 395 ? -13.119 -29.391 33.335 1.00 76.38 395 ALA A C 1
ATOM 3009 O O . ALA A 1 395 ? -12.778 -30.267 32.533 1.00 76.38 395 ALA A O 1
ATOM 3010 N N . SER A 1 396 ? -13.283 -29.635 34.641 1.00 78.88 396 SER A N 1
ATOM 3011 C CA . SER A 1 396 ? -13.134 -30.953 35.283 1.00 78.88 396 SER A CA 1
ATOM 3012 C C . SER A 1 396 ? -14.253 -31.922 34.866 1.00 78.88 396 SER A C 1
ATOM 3014 O O . SER A 1 396 ? -15.101 -32.314 35.663 1.00 78.88 396 SER A O 1
ATOM 3016 N N . ARG A 1 397 ? -14.286 -32.267 33.579 1.00 83.56 397 ARG A N 1
ATOM 3017 C CA . ARG A 1 397 ? -15.246 -33.156 32.912 1.00 83.56 397 ARG A CA 1
ATOM 3018 C C . ARG A 1 397 ? -14.496 -34.092 31.964 1.00 83.56 397 ARG A C 1
ATOM 3020 O O . ARG A 1 397 ? -13.267 -34.041 31.856 1.00 83.56 397 ARG A O 1
ATOM 3027 N N . THR A 1 398 ? -15.224 -34.964 31.269 1.00 86.38 398 THR A N 1
ATOM 3028 C CA . THR A 1 398 ? -14.608 -35.852 30.278 1.00 86.38 398 THR A CA 1
ATOM 3029 C C . THR A 1 398 ? -14.025 -35.051 29.106 1.00 86.38 398 THR A C 1
ATOM 3031 O O . THR A 1 398 ? -14.422 -33.910 28.844 1.00 86.38 398 THR A O 1
ATOM 3034 N N . ILE A 1 399 ? -13.071 -35.635 28.373 1.00 85.25 399 ILE A N 1
ATOM 3035 C CA . ILE A 1 399 ? -12.513 -35.008 27.158 1.00 85.25 399 ILE A CA 1
ATOM 3036 C C . ILE A 1 399 ? -13.615 -34.721 26.145 1.00 85.25 399 ILE A C 1
ATOM 3038 O O . ILE A 1 399 ? -13.626 -33.663 25.519 1.00 85.25 399 ILE A O 1
ATOM 3042 N N . ARG A 1 400 ? -14.550 -35.665 25.995 1.00 86.75 400 ARG A N 1
ATOM 3043 C CA . ARG A 1 400 ? -15.703 -35.505 25.114 1.00 86.75 400 ARG A CA 1
ATOM 3044 C C . ARG A 1 400 ? -16.500 -34.252 25.474 1.00 86.75 400 ARG A C 1
ATOM 3046 O O . ARG A 1 400 ? -16.723 -33.426 24.595 1.00 86.75 400 ARG A O 1
ATOM 3053 N N . ASP A 1 401 ? -16.860 -34.083 26.742 1.00 85.38 401 ASP A N 1
ATOM 3054 C CA . ASP A 1 401 ? -17.696 -32.957 27.178 1.00 85.38 401 ASP A CA 1
ATOM 3055 C C . ASP A 1 401 ? -16.971 -31.614 27.031 1.00 85.38 401 ASP A C 1
ATOM 3057 O O . ASP A 1 401 ? -17.583 -30.602 26.694 1.00 85.38 401 ASP A O 1
ATOM 3061 N N . ASN A 1 402 ? -15.648 -31.605 27.214 1.00 84.69 402 ASN A N 1
ATOM 3062 C CA . ASN A 1 402 ? -14.825 -30.423 26.968 1.00 84.69 402 ASN A CA 1
ATOM 3063 C C . ASN A 1 402 ? -14.790 -30.013 25.486 1.00 84.69 402 ASN A C 1
ATOM 3065 O O . ASN A 1 402 ? -14.781 -28.820 25.191 1.00 84.69 402 ASN A O 1
ATOM 3069 N N . ILE A 1 403 ? -14.775 -30.975 24.556 1.00 86.94 403 ILE A N 1
ATOM 3070 C CA . ILE A 1 403 ? -14.768 -30.701 23.107 1.00 86.94 403 ILE A CA 1
ATOM 3071 C C . ILE A 1 403 ? -16.150 -30.246 22.625 1.00 86.94 403 ILE A C 1
ATOM 3073 O O . ILE A 1 403 ? -16.238 -29.305 21.841 1.00 86.94 403 ILE A O 1
ATOM 3077 N N . ILE A 1 404 ? -17.222 -30.890 23.096 1.00 84.44 404 ILE A N 1
ATOM 3078 C CA . ILE A 1 404 ? -18.606 -30.560 22.711 1.00 84.44 404 ILE A CA 1
ATOM 3079 C C . ILE A 1 404 ? -19.010 -29.178 23.252 1.00 84.44 404 ILE A C 1
ATOM 3081 O O . ILE A 1 404 ? -19.711 -28.417 22.576 1.00 84.44 404 ILE A O 1
ATOM 3085 N N . GLY A 1 405 ? -18.529 -28.837 24.453 1.00 77.00 405 GLY A N 1
ATOM 3086 C CA . GLY A 1 405 ? -18.900 -27.618 25.164 1.00 77.00 405 GLY A CA 1
ATOM 3087 C C . GLY A 1 405 ? -20.335 -27.659 25.699 1.00 77.00 405 GLY A C 1
ATOM 3088 O O . GLY A 1 405 ? -21.119 -28.545 25.374 1.00 77.00 405 GLY A O 1
ATOM 3089 N N . GLU A 1 406 ? -20.693 -26.685 26.537 1.00 65.88 406 GLU A N 1
ATOM 3090 C CA . GLU A 1 406 ? -21.995 -26.667 27.229 1.00 65.88 406 GLU A CA 1
ATOM 3091 C C . GLU A 1 406 ? -23.181 -26.412 26.294 1.00 65.88 406 GLU A C 1
ATOM 3093 O O . GLU A 1 406 ? -24.278 -26.904 26.533 1.00 65.88 406 GLU A O 1
ATOM 3098 N N . THR A 1 407 ? -22.953 -25.692 25.197 1.00 56.12 407 THR A N 1
ATOM 3099 C CA . THR A 1 407 ? -24.005 -25.275 24.260 1.00 56.12 407 THR A CA 1
ATOM 3100 C C . THR A 1 407 ? -24.446 -26.388 23.300 1.00 56.12 407 THR A C 1
ATOM 3102 O O . THR A 1 407 ? -25.496 -26.255 22.683 1.00 56.12 407 THR A O 1
ATOM 3105 N N . SER A 1 408 ? -23.688 -27.487 23.177 1.00 56.09 408 SER A N 1
ATOM 3106 C CA . SER A 1 408 ? -23.931 -28.539 22.167 1.00 56.09 408 SER A CA 1
ATOM 3107 C C . SER A 1 408 ? -24.259 -29.915 22.768 1.00 56.09 408 SER A C 1
ATOM 3109 O O . SER A 1 408 ? -24.258 -30.919 22.059 1.00 56.09 408 SER A O 1
ATOM 3111 N N . LEU A 1 409 ? -24.535 -29.990 24.076 1.00 55.03 409 LEU A N 1
ATOM 3112 C CA . LEU A 1 409 ? -24.809 -31.256 24.776 1.00 55.03 409 LEU A CA 1
ATOM 3113 C C . LEU A 1 409 ? -26.097 -31.955 24.301 1.00 55.03 409 LEU A C 1
ATOM 3115 O O . LEU A 1 409 ? -26.214 -33.168 24.458 1.00 55.03 409 LEU A O 1
ATOM 3119 N N . SER A 1 410 ? -27.040 -31.224 23.697 1.00 49.97 410 SER A N 1
ATOM 3120 C CA . SER A 1 410 ? -28.300 -31.769 23.170 1.00 49.97 410 SER A CA 1
ATOM 3121 C C . SER A 1 410 ? -28.200 -32.351 21.750 1.00 49.97 410 SER A C 1
ATOM 3123 O O . SER A 1 410 ? -29.105 -33.070 21.338 1.00 49.97 410 SER A O 1
ATOM 3125 N N . GLU A 1 411 ? -27.115 -32.093 21.009 1.00 64.44 411 GLU A N 1
ATOM 3126 C CA . GLU A 1 411 ? -26.941 -32.487 19.598 1.00 64.44 411 GLU A CA 1
ATOM 3127 C C . GLU A 1 411 ? -25.562 -33.124 19.360 1.00 64.44 411 GLU A C 1
ATOM 3129 O O . GLU A 1 411 ? -24.696 -32.586 18.666 1.00 64.44 411 GLU A O 1
ATOM 3134 N N . PHE A 1 412 ? -25.317 -34.292 19.956 1.00 80.50 412 PHE A N 1
ATOM 3135 C CA . PHE A 1 412 ? -24.052 -34.992 19.743 1.00 80.50 412 PHE A CA 1
ATOM 3136 C C . PHE A 1 412 ? -23.936 -35.547 18.311 1.00 80.50 412 PHE A C 1
ATOM 3138 O O . PHE A 1 412 ? -24.450 -36.620 17.991 1.00 80.50 412 PHE A O 1
ATOM 3145 N N . ASP A 1 413 ? -23.189 -34.845 17.456 1.00 84.69 413 ASP A N 1
ATOM 3146 C CA . ASP A 1 413 ? -22.811 -35.323 16.123 1.00 84.69 413 ASP A CA 1
ATOM 3147 C C . ASP A 1 413 ? -21.556 -36.209 16.209 1.00 84.69 413 ASP A C 1
ATOM 3149 O O . ASP A 1 413 ? -20.417 -35.728 16.241 1.00 84.69 413 ASP A O 1
ATOM 3153 N N . ALA A 1 414 ? -21.774 -37.526 16.247 1.00 86.69 414 ALA A N 1
ATOM 3154 C CA . ALA A 1 414 ? -20.709 -38.523 16.338 1.00 86.69 414 ALA A CA 1
ATOM 3155 C C . ALA A 1 414 ? -19.755 -38.500 15.129 1.00 86.69 414 ALA A C 1
ATOM 3157 O O . ALA A 1 414 ? -18.546 -38.690 15.292 1.00 86.69 414 ALA A O 1
ATOM 3158 N N . LYS A 1 415 ? -20.276 -38.242 13.920 1.00 89.81 415 LYS A N 1
ATOM 3159 C CA . LYS A 1 415 ? -19.467 -38.200 12.690 1.00 89.81 415 LYS A CA 1
ATOM 3160 C C . LYS A 1 415 ? -18.558 -36.978 12.699 1.00 89.81 415 LYS A C 1
ATOM 3162 O O . LYS A 1 415 ? -17.367 -37.074 12.391 1.00 89.81 415 LYS A O 1
ATOM 3167 N N . TRP A 1 416 ? -19.100 -35.835 13.104 1.00 90.50 416 TRP A N 1
ATOM 3168 C CA . TRP A 1 416 ? -18.320 -34.614 13.239 1.00 90.50 416 TRP A CA 1
ATOM 3169 C C . TRP A 1 416 ? -17.282 -34.696 14.335 1.00 90.50 416 TRP A C 1
ATOM 3171 O O . TRP A 1 416 ? -16.137 -34.319 14.112 1.00 90.50 416 TRP A O 1
ATOM 3181 N N . TYR A 1 417 ? -17.659 -35.244 15.487 1.00 89.62 417 TYR A N 1
ATOM 3182 C CA . TYR A 1 417 ? -16.737 -35.445 16.591 1.00 89.62 417 TYR A CA 1
ATOM 3183 C C . TYR A 1 417 ? -15.524 -36.269 16.146 1.00 89.62 417 TYR A C 1
ATOM 3185 O O . TYR A 1 417 ? -14.393 -35.833 16.345 1.00 89.62 417 TYR A O 1
ATOM 3193 N N . SER A 1 418 ? -15.747 -37.394 15.453 1.00 90.31 418 SER A N 1
ATOM 3194 C CA . SER A 1 418 ? -14.656 -38.197 14.885 1.00 90.31 418 SER A CA 1
ATOM 3195 C C . SER A 1 418 ? -13.801 -37.392 13.904 1.00 90.31 418 SER A C 1
ATOM 3197 O O . SER A 1 418 ? -12.580 -37.451 13.970 1.00 90.31 418 SER A O 1
ATOM 3199 N N . THR A 1 419 ? -14.427 -36.599 13.030 1.00 91.44 419 THR A N 1
ATOM 3200 C CA . THR A 1 419 ? -13.710 -35.775 12.041 1.00 91.44 419 THR A CA 1
ATOM 3201 C C . THR A 1 419 ? -12.806 -34.738 12.717 1.00 91.44 419 THR A C 1
ATOM 3203 O O . THR A 1 419 ? -11.664 -34.549 12.306 1.00 91.44 419 THR A O 1
ATOM 3206 N N . VAL A 1 420 ? -13.297 -34.076 13.769 1.00 90.81 420 VAL A N 1
ATOM 3207 C CA . VAL A 1 420 ? -12.544 -33.063 14.523 1.00 90.81 420 VAL A CA 1
ATOM 3208 C C . VAL A 1 420 ? -11.402 -33.694 15.318 1.00 90.81 420 VAL A C 1
ATOM 3210 O O . VAL A 1 420 ? -10.297 -33.154 15.317 1.00 90.81 420 VAL A O 1
ATOM 3213 N N . VAL A 1 421 ? -11.648 -34.838 15.964 1.00 90.06 421 VAL A N 1
ATOM 3214 C CA . VAL A 1 421 ? -10.632 -35.585 16.723 1.00 90.06 421 VAL A CA 1
ATOM 3215 C C . VAL A 1 421 ? -9.478 -36.010 15.814 1.00 90.06 421 VAL A C 1
ATOM 3217 O O . VAL A 1 421 ? -8.323 -35.761 16.160 1.00 90.06 421 VAL A O 1
ATOM 3220 N N . THR A 1 422 ? -9.783 -36.547 14.631 1.00 90.44 422 THR A N 1
ATOM 3221 C CA . THR A 1 422 ? -8.767 -36.923 13.642 1.00 90.44 422 THR A CA 1
ATOM 3222 C C . THR A 1 422 ? -8.048 -35.708 13.064 1.00 90.44 422 THR A C 1
ATOM 3224 O O . THR A 1 422 ? -6.825 -35.707 12.969 1.00 90.44 422 THR A O 1
ATOM 3227 N N . ALA A 1 423 ? -8.761 -34.621 12.747 1.00 88.62 423 ALA A N 1
ATOM 3228 C CA . ALA A 1 423 ? -8.128 -33.404 12.234 1.00 88.62 423 ALA A CA 1
ATOM 3229 C C . ALA A 1 423 ? -7.160 -32.754 13.243 1.00 88.62 423 ALA A C 1
ATOM 3231 O O . ALA A 1 423 ? -6.179 -32.135 12.835 1.00 88.62 423 ALA A O 1
ATOM 3232 N N . CYS A 1 424 ? -7.424 -32.902 14.545 1.00 89.19 424 CYS A N 1
ATOM 3233 C CA . CYS A 1 424 ? -6.570 -32.393 15.620 1.00 89.19 424 CYS A CA 1
ATOM 3234 C C . CYS A 1 424 ? -5.513 -33.408 16.101 1.00 89.19 424 CYS A C 1
ATOM 3236 O O . CYS A 1 424 ? -4.870 -33.138 17.112 1.00 89.19 424 CYS A O 1
ATOM 3238 N N . GLU A 1 425 ? -5.340 -34.550 15.418 1.00 88.00 425 GLU A N 1
ATOM 3239 C CA . GLU A 1 425 ? -4.385 -35.620 15.774 1.00 88.00 425 GLU A CA 1
ATOM 3240 C C . GLU A 1 425 ? -4.561 -36.173 17.208 1.00 88.00 425 GLU A C 1
ATOM 3242 O O . GLU A 1 425 ? -3.622 -36.649 17.842 1.00 88.00 425 GLU A O 1
ATOM 3247 N N . LEU A 1 426 ? -5.790 -36.148 17.739 1.00 85.56 426 LEU A N 1
ATOM 3248 C CA . LEU A 1 426 ? -6.090 -36.604 19.105 1.00 85.56 426 LEU A CA 1
ATOM 3249 C C . LEU A 1 426 ? -6.309 -38.126 19.209 1.00 85.56 426 LEU A C 1
ATOM 3251 O O . LEU A 1 426 ? -6.394 -38.659 20.316 1.00 85.56 426 LEU A O 1
ATOM 3255 N N . ASP A 1 427 ? -6.403 -38.842 18.085 1.00 85.94 427 ASP A N 1
ATOM 3256 C CA . ASP A 1 427 ? -6.726 -40.277 18.040 1.00 85.94 427 ASP A CA 1
ATOM 3257 C C . ASP A 1 427 ? -5.715 -41.148 18.803 1.00 85.94 427 ASP A C 1
ATOM 3259 O O . ASP A 1 427 ? -6.094 -42.069 19.533 1.00 85.94 427 ASP A O 1
ATOM 3263 N N . LEU A 1 428 ? -4.419 -40.865 18.644 1.00 82.69 428 LEU A N 1
ATOM 3264 C CA . LEU A 1 428 ? -3.343 -41.605 19.309 1.00 82.69 428 LEU A CA 1
ATOM 3265 C C . LEU A 1 428 ? -3.336 -41.352 20.820 1.00 82.69 428 LEU A C 1
ATOM 3267 O O . LEU A 1 428 ? -3.190 -42.296 21.599 1.00 82.69 428 LEU A O 1
ATOM 3271 N N . ASP A 1 429 ? -3.550 -40.103 21.231 1.00 82.38 429 ASP A N 1
ATOM 3272 C CA . ASP A 1 429 ? -3.610 -39.715 22.640 1.00 82.38 429 ASP A CA 1
ATOM 3273 C C . ASP A 1 429 ? -4.802 -40.356 23.347 1.00 82.38 429 ASP A C 1
ATOM 3275 O O . ASP A 1 429 ? -4.672 -40.873 24.456 1.00 82.38 429 ASP A O 1
ATOM 3279 N N . LEU A 1 430 ? -5.961 -40.385 22.689 1.00 84.69 430 LEU A N 1
ATOM 3280 C CA . LEU A 1 430 ? -7.173 -40.988 23.235 1.00 84.69 430 LEU A CA 1
ATOM 3281 C C . LEU A 1 430 ? -7.051 -42.508 23.366 1.00 84.69 430 LEU A C 1
ATOM 3283 O O . LEU A 1 430 ? -7.535 -43.062 24.348 1.00 84.69 430 LEU A O 1
ATOM 3287 N N . LYS A 1 431 ? -6.362 -43.189 22.444 1.00 86.06 431 LYS A N 1
ATOM 3288 C CA . LYS A 1 431 ? -6.100 -44.638 22.550 1.00 86.06 431 LYS A CA 1
ATOM 3289 C C . LYS A 1 431 ? -5.160 -45.000 23.699 1.00 86.06 431 LYS A C 1
ATOM 3291 O O . LYS A 1 431 ? -5.258 -46.098 24.235 1.00 86.06 431 LYS A O 1
ATOM 3296 N N . ARG A 1 432 ? -4.245 -44.099 24.066 1.00 83.81 432 ARG A N 1
ATOM 3297 C CA . ARG A 1 432 ? -3.289 -44.307 25.167 1.00 83.81 432 ARG A CA 1
ATOM 3298 C C . ARG A 1 432 ? -3.911 -44.106 26.547 1.00 83.81 432 ARG A C 1
ATOM 3300 O O . ARG A 1 432 ? -3.339 -44.554 27.536 1.00 83.81 432 ARG A O 1
ATOM 3307 N N . MET A 1 433 ? -5.054 -43.427 26.636 1.00 81.75 433 MET A N 1
ATOM 3308 C CA . MET A 1 433 ? -5.706 -43.155 27.914 1.00 81.75 433 MET A CA 1
ATOM 3309 C C . MET A 1 433 ? -6.581 -44.333 28.366 1.00 81.75 433 MET A C 1
ATOM 3311 O O . MET A 1 433 ? -7.368 -44.842 27.568 1.00 81.75 433 MET A O 1
ATOM 3315 N N . PRO A 1 434 ? -6.541 -44.719 29.656 1.00 77.06 434 PRO A N 1
ATOM 3316 C CA . PRO A 1 434 ? -7.232 -45.909 30.161 1.00 77.06 434 PRO A CA 1
ATOM 3317 C C . PRO A 1 434 ? -8.762 -45.855 30.009 1.00 77.06 434 PRO A C 1
ATOM 3319 O O . P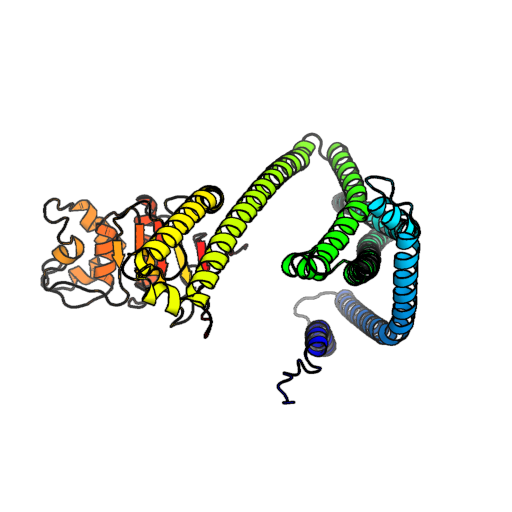RO A 1 434 ? -9.397 -46.892 29.862 1.00 77.06 434 PRO A O 1
ATOM 3322 N N . ALA A 1 435 ? -9.359 -44.657 29.992 1.00 81.19 435 ALA A N 1
ATOM 3323 C CA . ALA A 1 435 ? -10.793 -44.454 29.759 1.00 81.19 435 ALA A CA 1
ATOM 3324 C C . ALA A 1 435 ? -11.096 -43.746 28.419 1.00 81.19 435 ALA A C 1
ATOM 3326 O O . ALA A 1 435 ? -12.224 -43.302 28.180 1.00 81.19 435 ALA A O 1
ATOM 3327 N N . GLY A 1 436 ? -10.097 -43.608 27.538 1.00 84.50 436 GLY A N 1
ATOM 3328 C CA . GLY A 1 436 ? -10.200 -42.928 26.247 1.00 84.50 436 GLY A CA 1
ATOM 3329 C C . GLY A 1 436 ? -10.906 -41.572 26.318 1.00 84.50 436 GLY A C 1
ATOM 3330 O O . GLY A 1 436 ? -10.541 -40.706 27.110 1.00 84.50 436 GLY A O 1
ATOM 3331 N N . HIS A 1 437 ? -11.971 -41.400 25.532 1.00 83.94 437 HIS A N 1
ATOM 3332 C CA . HIS A 1 437 ? -12.782 -40.172 25.492 1.00 83.94 437 HIS A CA 1
ATOM 3333 C C . HIS A 1 437 ? -13.506 -39.841 26.810 1.00 83.94 437 HIS A C 1
ATOM 3335 O O . HIS A 1 437 ? -13.896 -38.689 27.009 1.00 83.94 437 HIS A O 1
ATOM 3341 N N . LYS A 1 438 ? -13.704 -40.835 27.690 1.00 83.25 438 LYS A N 1
ATOM 3342 C CA . LYS A 1 438 ? -14.333 -40.675 29.013 1.00 83.25 438 LYS A CA 1
ATOM 3343 C C . LYS A 1 438 ? -13.326 -40.307 30.104 1.00 83.25 438 LYS A C 1
ATOM 3345 O O . LYS A 1 438 ? -13.724 -40.087 31.243 1.00 83.25 438 LYS A O 1
ATOM 3350 N N . THR A 1 439 ? -12.038 -40.238 29.772 1.00 83.56 439 THR A N 1
ATOM 3351 C CA . THR A 1 439 ? -10.996 -39.860 30.728 1.00 83.56 439 THR A CA 1
ATOM 3352 C C . THR A 1 439 ? -11.260 -38.451 31.253 1.00 83.56 439 THR A C 1
ATOM 3354 O O . THR A 1 439 ? -11.505 -37.526 30.473 1.00 83.56 439 THR A O 1
ATOM 3357 N N . LEU A 1 440 ? -11.220 -38.300 32.576 1.00 80.75 440 LEU A N 1
ATOM 3358 C CA . LEU A 1 440 ? -11.246 -37.004 33.247 1.00 80.75 440 LEU A CA 1
ATOM 3359 C C . LEU A 1 440 ? -9.885 -36.339 33.058 1.00 80.75 440 LEU A C 1
ATOM 3361 O O . LEU A 1 440 ? -8.851 -36.963 33.290 1.00 80.75 440 LEU A O 1
ATOM 3365 N N . VAL A 1 441 ? -9.874 -35.096 32.586 1.00 72.25 441 VAL A N 1
ATOM 3366 C CA . VAL A 1 441 ? -8.638 -34.429 32.166 1.00 72.25 441 VAL A CA 1
ATOM 3367 C C . VAL A 1 441 ? -8.431 -33.102 32.876 1.00 72.25 441 VAL A C 1
ATOM 3369 O O . VAL A 1 441 ? -9.366 -32.321 33.019 1.00 72.25 441 VAL A O 1
ATOM 3372 N N . GLY A 1 442 ? -7.165 -32.839 33.217 1.00 58.94 442 GLY A N 1
ATOM 3373 C CA . GLY A 1 442 ? -6.609 -31.511 33.482 1.00 58.94 442 GLY A CA 1
ATOM 3374 C C . GLY A 1 442 ? -5.760 -30.989 32.307 1.00 58.94 442 GLY A C 1
ATOM 3375 O O . GLY A 1 442 ? -5.219 -31.772 31.525 1.00 58.94 442 GLY A O 1
ATOM 3376 N N . SER A 1 443 ? -5.728 -29.660 32.169 1.00 50.84 443 SER A N 1
ATOM 3377 C CA . SER A 1 443 ? -4.963 -28.794 31.242 1.00 50.84 443 SER A CA 1
ATOM 3378 C C . SER A 1 443 ? -4.007 -29.459 30.223 1.00 50.84 443 SER A C 1
ATOM 3380 O O . SER A 1 443 ? -2.848 -29.687 30.545 1.00 50.84 443 SER A O 1
ATOM 3382 N N . ASN A 1 444 ? -4.444 -29.652 28.964 1.00 58.41 444 ASN A N 1
ATOM 3383 C CA . ASN A 1 444 ? -3.578 -29.912 27.790 1.00 58.41 444 ASN A CA 1
ATOM 3384 C C . ASN A 1 444 ? -4.086 -29.125 26.554 1.00 58.41 444 ASN A C 1
ATOM 3386 O O . ASN A 1 444 ? -5.291 -29.102 26.301 1.00 58.41 444 ASN A O 1
ATOM 3390 N N . GLY A 1 445 ? -3.181 -28.545 25.748 1.00 56.47 445 GLY A N 1
ATOM 3391 C CA . GLY A 1 445 ? -3.481 -27.603 24.641 1.00 56.47 445 GLY A CA 1
ATOM 3392 C C . GLY A 1 445 ? -4.205 -28.153 23.413 1.00 56.47 445 GLY A C 1
ATOM 3393 O O . GLY A 1 445 ? -5.136 -27.514 22.927 1.00 56.47 445 GLY A O 1
ATOM 3394 N N . ALA A 1 446 ? -3.868 -29.360 22.948 1.00 61.19 446 ALA A N 1
ATOM 3395 C CA . ALA A 1 446 ? -4.477 -29.951 21.745 1.00 61.19 446 ALA A CA 1
ATOM 3396 C C . ALA A 1 446 ? -6.015 -30.082 21.837 1.00 61.19 446 ALA A C 1
ATOM 3398 O O . ALA A 1 446 ? -6.737 -29.977 20.846 1.00 61.19 446 ALA A O 1
ATOM 3399 N N . LYS A 1 447 ? -6.532 -30.257 23.060 1.00 74.12 447 LYS A N 1
ATOM 3400 C CA . LYS A 1 447 ? -7.960 -30.451 23.352 1.00 74.12 447 LYS A CA 1
ATOM 3401 C C . LYS A 1 447 ? -8.775 -29.158 23.192 1.00 74.12 447 LYS A C 1
ATOM 3403 O O . LYS A 1 447 ? -9.962 -29.226 22.884 1.00 74.12 447 LYS A O 1
ATOM 3408 N N . ALA A 1 448 ? -8.148 -27.989 23.347 1.00 76.06 448 ALA A N 1
ATOM 3409 C CA . ALA A 1 448 ? -8.813 -26.692 23.203 1.00 76.06 448 ALA A CA 1
ATOM 3410 C C . ALA A 1 448 ? -9.035 -26.298 21.731 1.00 76.06 448 ALA A C 1
ATOM 3412 O O . ALA A 1 448 ? -10.081 -25.738 21.398 1.00 76.06 448 ALA A O 1
ATOM 3413 N N . ILE A 1 449 ? -8.119 -26.680 20.829 1.00 86.44 449 ILE A N 1
ATOM 3414 C CA . ILE A 1 449 ? -8.287 -26.487 19.377 1.00 86.44 449 ILE A CA 1
ATOM 3415 C C . ILE A 1 449 ? -9.519 -27.258 18.888 1.00 86.44 449 ILE A C 1
ATOM 3417 O O . ILE A 1 449 ? -10.372 -26.694 18.203 1.00 86.44 449 ILE A O 1
ATOM 3421 N N . ALA A 1 450 ? -9.655 -28.522 19.304 1.00 88.31 450 ALA A N 1
ATOM 3422 C CA . ALA A 1 450 ? -10.798 -29.359 18.951 1.00 88.31 450 ALA A CA 1
ATOM 3423 C C . ALA A 1 450 ? -12.134 -28.735 19.388 1.00 88.31 450 ALA A C 1
ATOM 3425 O O . ALA A 1 450 ? -13.089 -28.748 18.615 1.00 88.31 450 ALA A O 1
ATOM 3426 N N . ARG A 1 451 ? -12.194 -28.116 20.575 1.00 87.50 451 ARG A N 1
ATOM 3427 C CA . ARG A 1 451 ? -13.383 -27.392 21.057 1.00 87.50 451 ARG A CA 1
ATOM 3428 C C . ARG A 1 451 ? -13.758 -26.218 20.146 1.00 87.50 451 ARG A C 1
ATOM 3430 O O . ARG A 1 451 ? -14.916 -26.087 19.755 1.00 87.50 451 ARG A O 1
ATOM 3437 N N . ALA A 1 452 ? -12.787 -25.381 19.777 1.00 88.25 452 ALA A N 1
ATOM 3438 C CA . ALA A 1 452 ? -13.026 -24.228 18.906 1.00 88.25 452 ALA A CA 1
ATOM 3439 C C . ALA A 1 452 ? -13.492 -24.647 17.499 1.00 88.25 452 ALA A C 1
ATOM 3441 O O . ALA A 1 452 ? -14.374 -24.015 16.917 1.00 88.25 452 ALA A O 1
ATOM 3442 N N . VAL A 1 453 ? -12.939 -25.742 16.972 1.00 89.62 453 VAL A N 1
ATOM 3443 C CA . VAL A 1 453 ? -13.319 -26.299 15.667 1.00 89.62 453 VAL A CA 1
ATOM 3444 C C . VAL A 1 453 ? -14.701 -26.961 15.713 1.00 89.62 453 VAL A C 1
ATOM 3446 O O . VAL A 1 453 ? -15.507 -26.771 14.798 1.00 89.62 453 VAL A O 1
ATOM 3449 N N . TYR A 1 454 ? -15.007 -27.705 16.782 1.00 90.06 454 TYR A N 1
ATOM 3450 C CA . TYR A 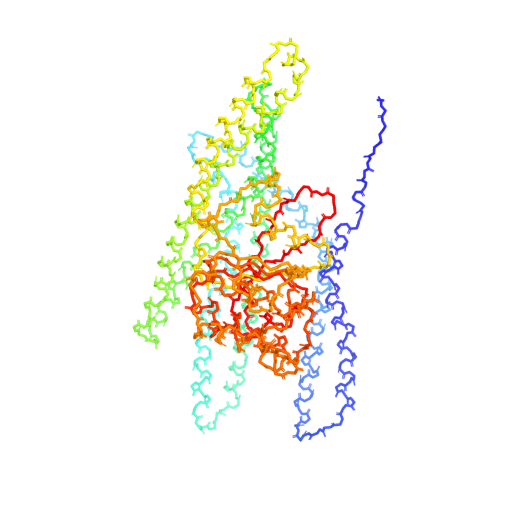1 454 ? -16.287 -28.398 16.938 1.00 90.06 454 TYR A CA 1
ATOM 3451 C C . TYR A 1 454 ? -17.471 -27.424 16.948 1.00 90.06 454 TYR A C 1
ATOM 3453 O O . TYR A 1 454 ? -18.508 -27.734 16.366 1.00 90.06 454 TYR A O 1
ATOM 3461 N N . ALA A 1 455 ? -17.282 -26.221 17.504 1.00 87.62 455 ALA A N 1
ATOM 3462 C CA . ALA A 1 455 ? -18.304 -25.180 17.621 1.00 87.62 455 ALA A CA 1
ATOM 3463 C C . ALA A 1 455 ? -18.821 -24.599 16.285 1.00 87.62 455 ALA A C 1
ATOM 3465 O O . ALA A 1 455 ? -19.817 -23.876 16.298 1.00 87.62 455 ALA A O 1
ATOM 3466 N N . ARG A 1 456 ? -18.156 -24.870 15.144 1.00 88.06 456 ARG A N 1
ATOM 3467 C CA . ARG A 1 456 ? -18.581 -24.463 13.781 1.00 88.06 456 ARG A CA 1
ATOM 3468 C C . ARG A 1 456 ? -19.001 -22.981 13.656 1.00 88.06 456 ARG A C 1
ATOM 3470 O O . ARG A 1 456 ? -19.951 -22.651 12.949 1.00 88.06 456 ARG A O 1
ATOM 3477 N N . LYS A 1 457 ? -18.304 -22.066 14.337 1.00 88.31 457 LYS A N 1
ATOM 3478 C CA . LYS A 1 457 ? -18.590 -20.622 14.258 1.00 88.31 457 LYS A CA 1
ATOM 3479 C C . LYS A 1 457 ? -18.042 -20.013 12.959 1.00 88.31 457 LYS A C 1
ATOM 3481 O O . LYS A 1 457 ? -17.047 -20.482 12.413 1.00 88.31 457 LYS A O 1
ATOM 3486 N N . TYR A 1 458 ? -18.665 -18.932 12.482 1.00 85.88 458 TYR A N 1
ATOM 3487 C CA . TYR A 1 458 ? -18.237 -18.214 11.268 1.00 85.88 458 TYR A CA 1
ATOM 3488 C C . TYR A 1 458 ? -16.895 -17.485 11.425 1.00 85.88 458 TYR A C 1
ATOM 3490 O O . TYR A 1 458 ? -16.238 -17.179 10.428 1.00 85.88 458 TYR A O 1
ATOM 3498 N N . ILE A 1 459 ? -16.505 -17.191 12.667 1.00 88.38 459 ILE A N 1
ATOM 3499 C CA . ILE A 1 459 ? -15.238 -16.557 13.028 1.00 88.38 459 ILE A CA 1
ATOM 3500 C C . ILE A 1 459 ? -14.583 -17.403 14.118 1.00 88.38 459 ILE A C 1
ATOM 3502 O O . ILE A 1 459 ? -15.245 -17.767 15.094 1.00 88.38 459 ILE A O 1
ATOM 3506 N N . ALA A 1 460 ? -13.296 -17.702 13.957 1.00 90.12 460 ALA A N 1
ATOM 3507 C CA . ALA A 1 460 ? -12.516 -18.442 14.940 1.00 90.12 460 ALA A CA 1
ATOM 3508 C C . ALA A 1 460 ? -11.149 -17.783 15.185 1.00 90.12 460 ALA A C 1
ATOM 3510 O O . ALA A 1 460 ? -10.414 -17.490 14.240 1.00 90.12 460 ALA A O 1
ATOM 3511 N N . CYS A 1 461 ? -10.815 -17.567 16.455 1.00 90.81 461 CYS A N 1
ATOM 3512 C CA . CYS A 1 461 ? -9.590 -16.928 16.924 1.00 90.81 461 CYS A CA 1
ATOM 3513 C C . CYS A 1 461 ? -8.717 -17.937 17.680 1.00 90.81 461 CYS A C 1
ATOM 3515 O O . CYS A 1 461 ? -9.198 -18.627 18.578 1.00 90.81 461 CYS A O 1
ATOM 3517 N N . PHE A 1 462 ? -7.432 -17.992 17.338 1.00 90.38 462 PHE A N 1
ATOM 3518 C CA . PHE A 1 462 ? -6.456 -18.912 17.915 1.00 90.38 462 PHE A CA 1
ATOM 3519 C C . PHE A 1 462 ? -5.216 -18.137 18.362 1.00 90.38 462 PHE A C 1
ATOM 3521 O O . PHE A 1 462 ? -4.508 -17.568 17.527 1.00 90.38 462 PHE A O 1
ATOM 3528 N N . ASP A 1 463 ? -4.959 -18.119 19.670 1.00 90.31 463 ASP A N 1
ATOM 3529 C CA . ASP A 1 463 ? -3.835 -17.404 20.274 1.00 90.31 463 ASP A CA 1
ATOM 3530 C C . ASP A 1 463 ? -2.669 -18.354 20.568 1.00 90.31 463 ASP A C 1
ATOM 3532 O O . ASP A 1 463 ? -2.689 -19.091 21.544 1.00 90.31 463 ASP A O 1
ATOM 3536 N N . ASP A 1 464 ? -1.682 -18.395 19.671 1.00 86.25 464 ASP A N 1
ATOM 3537 C CA . ASP A 1 464 ? -0.453 -19.198 19.776 1.00 86.25 464 ASP A CA 1
ATOM 3538 C C . ASP A 1 464 ? -0.658 -20.692 20.107 1.00 86.25 464 ASP A C 1
ATOM 3540 O O . ASP A 1 464 ? 0.184 -21.353 20.701 1.00 86.25 464 ASP A O 1
ATOM 3544 N N . VAL A 1 465 ? -1.769 -21.270 19.652 1.00 85.69 465 VAL A N 1
ATOM 3545 C CA . VAL A 1 465 ? -2.215 -22.630 20.022 1.00 85.69 465 VAL A CA 1
ATOM 3546 C C . VAL A 1 465 ? -1.304 -23.770 19.548 1.00 85.69 465 VAL A C 1
ATOM 3548 O O . VAL A 1 465 ? -1.425 -24.899 20.018 1.00 85.69 465 VAL A O 1
ATOM 3551 N N . LEU A 1 466 ? -0.412 -23.500 18.592 1.00 84.44 466 LEU A N 1
ATOM 3552 C CA . LEU A 1 466 ? 0.506 -24.492 18.025 1.00 84.44 466 LEU A CA 1
ATOM 3553 C C . LEU A 1 466 ? 1.856 -24.543 18.749 1.00 84.44 466 LEU A C 1
ATOM 3555 O O . LEU A 1 466 ? 2.621 -25.470 18.501 1.00 84.44 466 LEU A O 1
ATOM 3559 N N . SER A 1 467 ? 2.172 -23.578 19.621 1.00 80.56 467 SER A N 1
ATOM 3560 C CA . SER A 1 467 ? 3.472 -23.529 20.306 1.00 80.56 467 SER A CA 1
ATOM 3561 C C . SER A 1 467 ? 3.632 -24.613 21.375 1.00 80.56 467 SER A C 1
ATOM 3563 O O . SER A 1 467 ? 4.753 -25.018 21.670 1.00 80.56 467 SER A O 1
ATOM 3565 N N . GLY A 1 468 ? 2.520 -25.124 21.911 1.00 73.56 468 GLY A N 1
ATOM 3566 C CA . GLY A 1 468 ? 2.495 -26.228 22.875 1.00 73.56 468 GLY A CA 1
ATOM 3567 C C . GLY A 1 468 ? 2.514 -27.633 22.259 1.00 73.56 468 GLY A C 1
ATOM 3568 O O . GLY A 1 468 ? 2.372 -28.605 22.997 1.00 73.56 468 GLY A O 1
ATOM 3569 N N . LEU A 1 469 ? 2.637 -27.757 20.932 1.00 79.81 469 LEU A N 1
ATOM 3570 C CA . LEU A 1 469 ? 2.696 -29.033 20.212 1.00 79.81 469 LEU A CA 1
ATOM 3571 C C . LEU A 1 469 ? 4.121 -29.302 19.717 1.00 79.81 469 LEU A C 1
ATOM 3573 O O . LEU A 1 469 ? 4.864 -28.375 19.393 1.00 79.81 469 LEU A O 1
ATOM 3577 N N . ASP A 1 470 ? 4.497 -30.575 19.595 1.00 83.62 470 ASP A N 1
ATOM 3578 C CA . ASP A 1 470 ? 5.728 -30.931 18.896 1.00 83.62 470 ASP A CA 1
ATOM 3579 C C . ASP A 1 470 ? 5.636 -30.552 17.406 1.00 83.62 470 ASP A C 1
ATOM 3581 O O . ASP A 1 470 ? 4.557 -30.488 16.813 1.00 83.62 470 ASP A O 1
ATOM 3585 N N . ASN A 1 471 ? 6.784 -30.308 16.774 1.00 81.19 471 ASN A N 1
ATOM 3586 C CA . ASN A 1 471 ? 6.837 -29.803 15.400 1.00 81.19 471 ASN A CA 1
ATOM 3587 C C . ASN A 1 471 ? 6.155 -30.721 14.368 1.00 81.19 471 ASN A C 1
ATOM 3589 O O . ASN A 1 471 ? 5.694 -30.225 13.337 1.00 81.19 471 ASN A O 1
ATOM 3593 N N . ALA A 1 472 ? 6.124 -32.041 14.588 1.00 83.81 472 ALA A N 1
ATOM 3594 C CA . ALA A 1 472 ? 5.491 -32.971 13.655 1.00 83.81 472 ALA A CA 1
ATOM 3595 C C . ALA A 1 472 ? 3.964 -32.882 13.773 1.00 83.81 472 ALA A C 1
ATOM 3597 O O . ALA A 1 472 ? 3.286 -32.650 12.768 1.00 83.81 472 ALA A O 1
ATOM 3598 N N . THR A 1 473 ? 3.442 -32.947 14.999 1.00 85.00 473 THR A N 1
ATOM 3599 C CA . THR A 1 473 ? 2.010 -32.801 15.289 1.00 85.00 473 THR A CA 1
ATOM 3600 C C . THR A 1 473 ? 1.494 -31.418 14.897 1.00 85.00 473 THR A C 1
ATOM 3602 O O . THR A 1 473 ? 0.473 -31.312 14.221 1.00 85.00 473 THR A O 1
ATOM 3605 N N . ALA A 1 474 ? 2.229 -30.344 15.206 1.00 84.38 474 ALA A N 1
ATOM 3606 C CA . ALA A 1 474 ? 1.853 -28.976 14.846 1.00 84.38 474 ALA A CA 1
ATOM 3607 C C . ALA A 1 474 ? 1.649 -28.802 13.330 1.00 84.38 474 ALA A C 1
ATOM 3609 O O . ALA A 1 474 ? 0.708 -28.134 12.899 1.00 84.38 474 ALA A O 1
ATOM 3610 N N . ARG A 1 475 ? 2.495 -29.433 12.502 1.00 84.44 475 ARG A N 1
ATOM 3611 C CA . ARG A 1 475 ? 2.364 -29.401 11.034 1.00 84.44 475 ARG A CA 1
ATOM 3612 C C . ARG A 1 475 ? 1.133 -30.152 10.542 1.00 84.44 475 ARG A C 1
ATOM 3614 O O . ARG A 1 475 ? 0.460 -29.666 9.633 1.00 84.44 475 ARG A O 1
ATOM 3621 N N . LEU A 1 476 ? 0.858 -31.326 11.108 1.00 85.69 476 LEU A N 1
ATOM 3622 C CA . LEU A 1 476 ? -0.305 -32.134 10.740 1.00 85.69 476 LEU A CA 1
ATOM 3623 C C . LEU A 1 476 ? -1.604 -31.416 11.111 1.00 85.69 476 LEU A C 1
ATOM 3625 O O . LEU A 1 476 ? -2.442 -31.186 10.238 1.00 85.69 476 LEU A O 1
ATOM 3629 N N . VAL A 1 477 ? -1.706 -30.937 12.353 1.00 88.56 477 VAL A N 1
ATOM 3630 C CA . VAL A 1 477 ? -2.846 -30.144 12.833 1.00 88.56 477 VAL A CA 1
ATOM 3631 C C . VAL A 1 477 ? -3.027 -28.888 11.982 1.00 88.56 477 VAL A C 1
ATOM 3633 O O . VAL A 1 477 ? -4.142 -28.585 11.559 1.00 88.56 477 VAL A O 1
ATOM 3636 N N . PHE A 1 478 ? -1.943 -28.177 11.648 1.00 88.25 478 PHE A N 1
ATOM 3637 C CA . PHE A 1 478 ? -2.040 -27.002 10.785 1.00 88.25 478 PHE A CA 1
ATOM 3638 C C . PHE A 1 478 ? -2.625 -27.337 9.411 1.00 88.25 478 PHE A C 1
ATOM 3640 O O . PHE A 1 478 ? -3.548 -26.661 8.960 1.00 88.25 478 PHE A O 1
ATOM 3647 N N . ASN A 1 479 ? -2.145 -28.395 8.758 1.00 87.50 479 ASN A N 1
ATOM 3648 C CA . ASN A 1 479 ? -2.637 -28.794 7.439 1.00 87.50 479 ASN A CA 1
ATOM 3649 C C . ASN A 1 479 ? -4.101 -29.256 7.471 1.00 87.50 479 ASN A C 1
ATOM 3651 O O . ASN A 1 479 ? -4.877 -28.880 6.589 1.00 87.50 479 ASN A O 1
ATOM 3655 N N . ASN A 1 480 ? -4.478 -30.030 8.490 1.00 88.50 480 ASN A N 1
ATOM 3656 C CA . ASN A 1 480 ? -5.810 -30.618 8.618 1.00 88.50 480 ASN A CA 1
ATOM 3657 C C . ASN A 1 480 ? -6.870 -29.597 9.068 1.00 88.50 480 ASN A C 1
ATOM 3659 O O . ASN A 1 480 ? -8.029 -29.701 8.664 1.00 88.50 480 ASN A O 1
ATOM 3663 N N . VAL A 1 481 ? -6.495 -28.588 9.863 1.00 89.12 481 VAL A N 1
ATOM 3664 C CA . VAL A 1 481 ? -7.432 -27.602 10.434 1.00 89.12 481 VAL A CA 1
ATOM 3665 C C . VAL A 1 481 ? -7.387 -26.260 9.699 1.00 89.12 481 VAL A C 1
ATOM 3667 O O . VAL A 1 481 ? -8.429 -25.777 9.247 1.00 89.12 481 VAL A O 1
ATOM 3670 N N . PHE A 1 482 ? -6.197 -25.668 9.563 1.00 87.25 482 PHE A N 1
ATOM 3671 C CA . PHE A 1 482 ? -5.986 -24.295 9.074 1.00 87.25 482 PHE A CA 1
ATOM 3672 C C . PHE A 1 482 ? -5.578 -24.212 7.598 1.00 87.25 482 PHE A C 1
ATOM 3674 O O . PHE A 1 482 ? -5.658 -23.142 6.993 1.00 87.25 482 PHE A O 1
ATOM 3681 N N . GLY A 1 483 ? -5.122 -25.324 7.021 1.00 81.25 483 GLY A N 1
ATOM 3682 C CA . GLY A 1 483 ? -4.608 -25.393 5.660 1.00 81.25 483 GLY A CA 1
ATOM 3683 C C . GLY A 1 483 ? -5.653 -25.089 4.575 1.00 81.25 483 GLY A C 1
ATOM 3684 O O . GLY A 1 483 ? -6.852 -24.988 4.840 1.00 81.25 483 GLY A O 1
ATOM 3685 N N . PRO A 1 484 ? -5.227 -25.004 3.302 1.00 76.38 484 PRO A N 1
ATOM 3686 C CA . PRO A 1 484 ? -6.111 -24.671 2.181 1.00 76.38 484 PRO A CA 1
ATOM 3687 C C . PRO A 1 484 ? -7.199 -25.728 1.941 1.00 76.38 484 PRO A C 1
ATOM 3689 O O . PRO A 1 484 ? -8.284 -25.392 1.479 1.00 76.38 484 PRO A O 1
ATOM 3692 N N . ALA A 1 485 ? -6.920 -26.989 2.280 1.00 80.88 485 ALA A N 1
ATOM 3693 C CA . ALA A 1 485 ? -7.891 -28.085 2.283 1.00 80.88 485 ALA A CA 1
ATOM 3694 C C . ALA A 1 485 ? -8.392 -28.429 3.699 1.00 80.88 485 ALA A C 1
ATOM 3696 O O . ALA A 1 485 ? -9.071 -29.446 3.868 1.00 80.88 485 ALA A O 1
ATOM 3697 N N . GLY A 1 486 ? -8.038 -27.602 4.687 1.00 85.31 486 GLY A N 1
ATOM 3698 C CA . GLY A 1 486 ? -8.319 -27.803 6.098 1.00 85.31 486 GLY A CA 1
ATOM 3699 C C . GLY A 1 486 ? -9.790 -27.605 6.444 1.00 85.31 486 GLY A C 1
ATOM 3700 O O . GLY A 1 486 ? -10.574 -27.008 5.701 1.00 85.31 486 GLY A O 1
ATOM 3701 N N . LEU A 1 487 ? -10.175 -28.131 7.595 1.00 88.56 487 LEU A N 1
ATOM 3702 C CA . LEU A 1 487 ? -11.561 -28.259 8.014 1.00 88.56 487 LEU A CA 1
ATOM 3703 C C . LEU A 1 487 ? -12.258 -26.895 8.194 1.00 88.56 487 LEU A C 1
ATOM 3705 O O . LEU A 1 487 ? -13.372 -26.720 7.704 1.00 88.56 487 LEU A O 1
ATOM 3709 N N . LEU A 1 488 ? -11.590 -25.890 8.775 1.00 87.56 488 LEU A N 1
ATOM 3710 C CA . LEU A 1 488 ? -12.171 -24.545 8.936 1.00 87.56 488 LEU A CA 1
ATOM 3711 C C . LEU A 1 488 ? -12.367 -23.821 7.596 1.00 87.56 488 LEU A C 1
ATOM 3713 O O . LEU A 1 488 ? -13.345 -23.095 7.413 1.00 87.56 488 LEU A O 1
ATOM 3717 N N . ARG A 1 489 ? -11.478 -24.070 6.629 1.00 83.50 489 ARG A N 1
ATOM 3718 C CA . ARG A 1 489 ? -11.568 -23.515 5.273 1.00 83.50 489 ARG A CA 1
ATOM 3719 C C . ARG A 1 489 ? -12.772 -24.080 4.520 1.00 83.50 489 ARG A C 1
ATOM 3721 O O . ARG A 1 489 ? -13.490 -23.325 3.872 1.00 83.50 489 ARG A O 1
ATOM 3728 N N . ARG A 1 490 ? -13.029 -25.388 4.653 1.00 84.75 490 ARG A N 1
ATOM 3729 C CA . ARG A 1 490 ? -14.204 -26.061 4.064 1.00 84.75 490 ARG A CA 1
ATOM 3730 C C . ARG A 1 490 ? -15.526 -25.563 4.648 1.00 84.75 490 ARG A C 1
ATOM 3732 O O . ARG A 1 490 ? -16.518 -25.522 3.934 1.00 84.75 490 ARG A O 1
ATOM 3739 N N . LEU A 1 491 ? -15.527 -25.163 5.919 1.00 85.12 491 LEU A N 1
ATOM 3740 C CA . LEU A 1 491 ? -16.690 -24.565 6.580 1.00 85.12 491 LEU A CA 1
ATOM 3741 C C . LEU A 1 491 ? -16.934 -23.094 6.190 1.00 85.12 491 LEU A C 1
ATOM 3743 O O . LEU A 1 491 ? -17.913 -22.508 6.641 1.00 85.12 491 LEU A O 1
ATOM 3747 N N . GLY A 1 492 ? -16.051 -22.469 5.400 1.00 83.81 492 GLY A N 1
ATOM 3748 C CA . GLY A 1 492 ? -16.143 -21.040 5.086 1.00 83.81 492 GLY A CA 1
ATOM 3749 C C . GLY A 1 492 ? -15.885 -20.127 6.293 1.00 83.81 492 GLY A C 1
ATOM 3750 O O . GLY A 1 492 ? -16.307 -18.971 6.293 1.00 83.81 492 GLY A O 1
ATOM 3751 N N . CYS A 1 493 ? -15.202 -20.635 7.324 1.00 85.44 493 CYS A N 1
ATOM 3752 C CA . CYS A 1 493 ? -14.869 -19.891 8.535 1.00 85.44 493 CYS A CA 1
ATOM 3753 C C . CYS A 1 493 ? -13.732 -18.891 8.268 1.00 85.44 493 CYS A C 1
ATOM 3755 O O . CYS A 1 493 ? -12.737 -19.222 7.617 1.00 85.44 493 CYS A O 1
ATOM 3757 N N . THR A 1 494 ? -13.861 -17.669 8.786 1.00 85.50 494 THR A N 1
ATOM 3758 C CA . THR A 1 494 ? -12.764 -16.690 8.813 1.00 85.50 494 THR A CA 1
ATOM 3759 C C . THR A 1 494 ? -11.901 -16.940 10.047 1.00 85.50 494 THR A C 1
ATOM 3761 O O . THR A 1 494 ? -12.401 -16.944 11.171 1.00 85.50 494 THR A O 1
ATOM 3764 N N . ILE A 1 495 ? -10.600 -17.136 9.840 1.00 87.56 495 ILE A N 1
ATOM 3765 C CA . ILE A 1 495 ? -9.681 -17.630 10.869 1.00 87.56 495 ILE A CA 1
ATOM 3766 C C . ILE A 1 495 ? -8.683 -16.529 11.225 1.00 87.56 495 ILE A C 1
ATOM 3768 O O . ILE A 1 495 ? -7.985 -16.037 10.343 1.00 87.56 495 ILE A O 1
ATOM 3772 N N . PHE A 1 496 ? -8.561 -16.192 12.507 1.00 87.88 496 PHE A N 1
ATOM 3773 C CA . PHE A 1 496 ? -7.494 -15.343 13.034 1.00 87.88 496 PHE A CA 1
ATOM 3774 C C . PHE A 1 496 ? -6.510 -16.202 13.826 1.00 87.88 496 PHE A C 1
ATOM 3776 O O . PHE A 1 496 ? -6.864 -16.747 14.868 1.00 87.88 496 PHE A O 1
ATOM 3783 N N . LEU A 1 497 ? -5.278 -16.328 13.336 1.00 88.00 497 LEU A N 1
ATOM 3784 C CA . LEU A 1 497 ? -4.222 -17.113 13.978 1.00 88.00 497 LEU A CA 1
ATOM 3785 C C . LEU A 1 497 ? -3.086 -16.189 14.415 1.00 88.00 497 LEU A C 1
ATOM 3787 O O . LEU A 1 497 ? -2.365 -15.658 13.569 1.00 88.00 497 LEU A O 1
ATOM 3791 N N . ALA A 1 498 ? -2.903 -16.012 15.721 1.00 87.88 498 ALA A N 1
ATOM 3792 C CA . ALA A 1 498 ? -1.725 -15.353 16.268 1.00 87.88 498 ALA A CA 1
ATOM 3793 C C . ALA A 1 498 ? -0.603 -16.372 16.477 1.00 87.88 498 ALA A C 1
ATOM 3795 O O . ALA A 1 498 ? -0.821 -17.431 17.058 1.00 87.88 498 ALA A O 1
ATOM 3796 N N . THR A 1 499 ? 0.603 -16.064 16.000 1.00 81.81 499 THR A N 1
ATOM 3797 C CA . THR A 1 499 ? 1.777 -16.917 16.231 1.00 81.81 499 THR A CA 1
ATOM 3798 C C . THR A 1 499 ? 3.079 -16.121 16.202 1.00 81.81 499 THR A C 1
ATOM 3800 O O . THR A 1 499 ? 3.190 -15.075 15.553 1.00 81.81 499 THR A O 1
ATOM 3803 N N . HIS A 1 500 ? 4.084 -16.626 16.914 1.00 73.81 500 HIS A N 1
ATOM 3804 C CA . HIS A 1 500 ? 5.451 -16.108 16.891 1.00 73.81 500 HIS A CA 1
ATOM 3805 C C . HIS A 1 500 ? 6.305 -16.692 15.754 1.00 73.81 500 HIS A C 1
ATOM 3807 O O . HIS A 1 500 ? 7.271 -16.058 15.326 1.00 73.81 500 HIS A O 1
ATOM 3813 N N . GLY A 1 501 ? 5.958 -17.880 15.248 1.00 62.09 501 GLY A N 1
ATOM 3814 C CA . GLY A 1 501 ? 6.749 -18.608 14.256 1.00 62.09 501 GLY A CA 1
ATOM 3815 C C . GLY A 1 501 ? 6.280 -18.368 12.820 1.00 62.09 501 GLY A C 1
ATOM 3816 O O . GLY A 1 501 ? 5.156 -18.702 12.458 1.00 62.09 501 GLY A O 1
ATOM 3817 N N . SER A 1 502 ? 7.167 -17.877 11.950 1.00 55.75 502 SER A N 1
ATOM 3818 C CA . SER A 1 502 ? 6.906 -17.745 10.503 1.00 55.75 502 SER A CA 1
ATOM 3819 C C . SER A 1 502 ? 6.891 -19.085 9.747 1.00 55.75 502 SER A C 1
ATOM 3821 O O . SER A 1 502 ? 6.507 -19.128 8.577 1.00 55.75 502 SER A O 1
ATOM 3823 N N . MET A 1 503 ? 7.289 -20.180 10.407 1.00 53.53 503 MET A N 1
ATOM 3824 C CA . MET A 1 503 ? 7.565 -21.478 9.780 1.00 53.53 503 MET A CA 1
ATOM 3825 C C . MET A 1 503 ? 6.347 -22.089 9.069 1.00 53.53 503 MET A C 1
ATOM 3827 O O . MET A 1 503 ? 6.494 -22.684 8.004 1.00 53.53 503 MET A O 1
ATOM 3831 N N . TYR A 1 504 ? 5.146 -21.916 9.626 1.00 60.28 504 TYR A N 1
ATOM 3832 C CA . TYR A 1 504 ? 3.909 -22.516 9.103 1.00 60.28 504 TYR A CA 1
ATOM 3833 C C . TYR A 1 504 ? 3.220 -21.648 8.038 1.00 60.28 504 TYR A C 1
ATOM 3835 O O . TYR A 1 504 ? 2.491 -22.148 7.186 1.00 60.28 504 TYR A O 1
ATOM 3843 N N . ILE A 1 505 ? 3.480 -20.339 8.063 1.00 56.94 505 ILE A N 1
ATOM 3844 C CA . ILE A 1 505 ? 2.781 -19.329 7.255 1.00 56.94 505 ILE A CA 1
ATOM 3845 C C . ILE A 1 505 ? 3.388 -19.224 5.849 1.00 56.94 505 ILE A C 1
ATOM 3847 O O . ILE A 1 505 ? 2.678 -18.936 4.889 1.00 56.94 505 ILE A O 1
ATOM 3851 N N . ALA A 1 506 ? 4.689 -19.497 5.708 1.00 49.41 506 ALA A N 1
ATOM 3852 C CA . ALA A 1 506 ? 5.434 -19.232 4.479 1.00 49.41 506 ALA A CA 1
ATOM 3853 C C . ALA A 1 506 ? 5.105 -20.164 3.300 1.00 49.41 506 ALA A C 1
ATOM 3855 O O . ALA A 1 506 ? 5.456 -19.835 2.171 1.00 49.41 506 ALA A O 1
ATOM 3856 N N . HIS A 1 507 ? 4.493 -21.333 3.526 1.00 46.66 507 HIS A N 1
ATOM 3857 C CA . HIS A 1 507 ? 4.616 -22.408 2.539 1.00 46.66 507 HIS A CA 1
ATOM 3858 C C . HIS A 1 507 ? 3.416 -22.688 1.628 1.00 46.66 507 HIS A C 1
ATOM 3860 O O . HIS A 1 507 ? 3.679 -23.166 0.527 1.00 46.66 507 HIS A O 1
ATOM 3866 N N . ARG A 1 508 ? 2.135 -22.482 1.991 1.00 48.38 508 ARG A N 1
ATOM 3867 C CA . ARG A 1 508 ? 1.035 -23.080 1.174 1.00 48.38 508 ARG A CA 1
ATOM 3868 C C . ARG A 1 508 ? -0.311 -22.350 1.105 1.00 48.38 508 ARG A C 1
ATOM 3870 O O . ARG A 1 508 ? -1.230 -22.848 0.463 1.00 48.38 508 ARG A O 1
ATOM 3877 N N . THR A 1 509 ? -0.435 -21.160 1.675 1.00 48.56 509 THR A N 1
ATOM 3878 C CA . THR A 1 509 ? -1.619 -20.293 1.525 1.00 48.56 509 THR A CA 1
ATOM 3879 C C . THR A 1 509 ? -1.138 -18.869 1.290 1.00 48.56 509 THR A C 1
ATOM 3881 O O . THR A 1 509 ? -0.020 -18.555 1.679 1.00 48.56 509 THR A O 1
ATOM 3884 N N . ALA A 1 510 ? -1.948 -17.998 0.692 1.00 51.94 510 ALA A N 1
ATOM 3885 C CA . ALA A 1 510 ? -1.725 -16.553 0.753 1.00 51.94 510 ALA A CA 1
ATOM 3886 C C . ALA A 1 510 ? -2.539 -15.985 1.933 1.00 51.94 510 ALA A C 1
ATOM 3888 O O . ALA A 1 510 ? -3.606 -15.414 1.698 1.00 51.94 510 ALA A O 1
ATOM 3889 N N . PRO A 1 511 ? -2.149 -16.222 3.205 1.00 58.50 511 PRO A N 1
ATOM 3890 C CA . PRO A 1 511 ? -2.854 -15.626 4.320 1.00 58.50 511 PRO A CA 1
ATOM 3891 C C . PRO A 1 511 ? -2.617 -14.121 4.299 1.00 58.50 511 PRO A C 1
ATOM 3893 O O . PRO A 1 511 ? -1.548 -13.642 3.912 1.00 58.50 511 PRO A O 1
ATOM 3896 N N . ILE A 1 512 ? -3.611 -13.372 4.755 1.00 56.84 512 ILE A N 1
ATOM 3897 C CA . ILE A 1 512 ? -3.422 -11.949 5.016 1.00 56.84 512 ILE A CA 1
ATOM 3898 C C . ILE A 1 512 ? -2.536 -11.852 6.258 1.00 56.84 512 ILE A C 1
ATOM 3900 O O . ILE A 1 512 ? -2.937 -12.289 7.337 1.00 56.84 512 ILE A O 1
ATOM 3904 N N . ILE A 1 513 ? -1.317 -11.331 6.101 1.00 57.75 513 ILE A N 1
ATOM 3905 C CA . ILE A 1 513 ? -0.372 -11.186 7.211 1.00 57.75 513 ILE A CA 1
ATOM 3906 C C . ILE A 1 513 ? -0.557 -9.808 7.839 1.00 57.75 513 ILE A C 1
ATOM 3908 O O . ILE A 1 513 ? -0.297 -8.788 7.204 1.00 57.75 513 ILE A O 1
ATOM 3912 N N . LEU A 1 514 ? -0.945 -9.787 9.111 1.00 57.53 514 LEU A N 1
ATOM 3913 C CA . LEU A 1 514 ? -0.952 -8.588 9.941 1.00 57.53 514 LEU A CA 1
ATOM 3914 C C . LEU A 1 514 ? 0.307 -8.587 10.811 1.00 57.53 514 LEU A C 1
ATOM 3916 O O . LEU A 1 514 ? 0.447 -9.406 11.721 1.00 57.53 514 LEU A O 1
ATOM 3920 N N . LYS A 1 515 ? 1.243 -7.675 10.524 1.00 56.03 515 LYS A N 1
ATOM 3921 C CA . LYS A 1 515 ? 2.453 -7.491 11.338 1.00 56.03 515 LYS A CA 1
ATOM 3922 C C . LYS A 1 515 ? 2.198 -6.481 12.452 1.00 56.03 515 LYS A C 1
ATOM 3924 O O . LYS A 1 515 ? 2.073 -5.290 12.182 1.00 56.03 515 LYS A O 1
ATOM 3929 N N . LEU A 1 516 ? 2.185 -6.943 13.701 1.00 54.09 516 LEU A N 1
ATOM 3930 C CA . LEU A 1 516 ? 2.132 -6.064 14.872 1.00 54.09 516 LEU A CA 1
ATOM 3931 C C . LEU A 1 516 ? 3.558 -5.666 15.276 1.00 54.09 516 LEU A C 1
ATOM 3933 O O . LEU A 1 516 ? 4.371 -6.522 15.632 1.00 54.09 516 LEU A O 1
ATOM 3937 N N . LYS A 1 517 ? 3.871 -4.366 15.221 1.00 46.31 517 LYS A N 1
ATOM 3938 C CA . LYS A 1 517 ? 5.122 -3.805 15.754 1.00 46.31 517 LYS A CA 1
ATOM 3939 C C . LYS A 1 517 ? 4.899 -3.324 17.187 1.00 46.31 517 LYS A C 1
ATOM 3941 O O . LYS A 1 517 ? 3.928 -2.624 17.451 1.00 46.31 517 LYS A O 1
ATOM 3946 N N . VAL A 1 518 ? 5.824 -3.659 18.085 1.00 36.31 518 VAL A N 1
ATOM 3947 C CA . VAL A 1 518 ? 5.930 -2.999 19.394 1.00 36.31 518 VAL A CA 1
ATOM 3948 C C . VAL A 1 518 ? 6.462 -1.591 19.134 1.00 36.31 518 VAL A C 1
ATOM 3950 O O . VAL A 1 518 ? 7.554 -1.448 18.585 1.00 36.31 518 VAL A O 1
ATOM 3953 N N . ARG A 1 519 ? 5.700 -0.557 19.492 1.00 30.59 519 ARG A N 1
ATOM 3954 C CA . ARG A 1 519 ? 6.194 0.821 19.558 1.00 30.59 519 ARG A CA 1
ATOM 3955 C C . ARG A 1 519 ? 5.960 1.292 20.992 1.00 30.59 519 ARG A C 1
ATOM 3957 O O . ARG A 1 519 ? 4.819 1.382 21.428 1.00 30.59 519 ARG A O 1
ATOM 3964 N N . VAL A 1 520 ? 7.039 1.460 21.748 1.00 26.11 520 VAL A N 1
ATOM 3965 C CA . VAL A 1 520 ? 6.988 1.943 23.133 1.00 26.11 520 VAL A CA 1
ATOM 3966 C C . VAL A 1 520 ? 6.799 3.466 23.072 1.00 26.11 520 VAL A C 1
ATOM 3968 O O . VAL A 1 520 ? 7.554 4.121 22.361 1.00 26.11 520 VAL A O 1
ATOM 3971 N N . ASN A 1 521 ? 5.795 3.985 23.791 1.00 24.94 521 ASN A N 1
ATOM 3972 C CA . ASN A 1 521 ? 5.464 5.405 24.044 1.00 24.94 521 ASN A CA 1
ATOM 3973 C C . ASN A 1 521 ? 4.484 6.193 23.144 1.00 24.94 521 ASN A C 1
ATOM 3975 O O . ASN A 1 521 ? 4.334 7.387 23.372 1.00 24.94 521 ASN A O 1
ATOM 3979 N N . GLU A 1 522 ? 3.695 5.588 22.251 1.00 25.83 522 GLU A N 1
ATOM 3980 C CA . GLU A 1 522 ? 2.582 6.315 21.601 1.00 25.83 522 GLU A CA 1
ATOM 3981 C C . GLU A 1 522 ? 1.308 5.468 21.502 1.00 25.83 522 GLU A C 1
ATOM 3983 O O . GLU A 1 522 ? 1.359 4.249 21.327 1.00 25.83 522 GLU A O 1
ATOM 3988 N N . ILE A 1 523 ? 0.158 6.134 21.642 1.00 27.67 523 ILE A N 1
ATOM 3989 C CA . ILE A 1 523 ? -1.191 5.559 21.600 1.00 27.67 523 ILE A CA 1
ATOM 3990 C C . ILE A 1 523 ? -1.347 4.665 20.359 1.00 27.67 523 ILE A C 1
ATOM 3992 O O . ILE A 1 523 ? -0.985 5.035 19.241 1.00 27.67 523 ILE A O 1
ATOM 3996 N N . ILE A 1 524 ? -1.863 3.454 20.585 1.00 26.92 524 ILE A N 1
ATOM 3997 C CA . ILE A 1 524 ? -1.893 2.345 19.628 1.00 26.92 524 ILE A CA 1
ATOM 3998 C C . ILE A 1 524 ? -2.703 2.721 18.376 1.00 26.92 524 ILE A C 1
ATOM 4000 O O . ILE A 1 524 ? -3.924 2.594 18.345 1.00 26.92 524 ILE A O 1
ATOM 4004 N N . HIS A 1 525 ? -2.012 3.106 17.303 1.00 28.50 525 HIS A N 1
ATOM 4005 C CA . HIS A 1 525 ? -2.556 3.094 15.947 1.00 28.50 525 HIS A CA 1
ATOM 4006 C C . HIS A 1 525 ? -2.124 1.797 15.239 1.00 28.50 525 HIS A C 1
ATOM 4008 O O . HIS A 1 525 ? -0.943 1.648 14.904 1.00 28.50 525 HIS A O 1
ATOM 4014 N N . PRO A 1 526 ? -3.034 0.836 14.978 1.00 30.28 526 PRO A N 1
ATOM 4015 C CA . PRO A 1 526 ? -2.704 -0.322 14.158 1.00 30.28 526 PRO A CA 1
ATOM 4016 C C . PRO A 1 526 ? -2.419 0.143 12.723 1.00 30.28 526 PRO A C 1
ATOM 4018 O O . PRO A 1 526 ? -3.318 0.531 11.981 1.00 30.28 526 PRO A O 1
ATOM 4021 N N . SER A 1 527 ? -1.148 0.110 12.326 1.00 26.83 527 SER A N 1
ATOM 4022 C CA . SER A 1 527 ? -0.736 0.312 10.937 1.00 26.83 527 SER A CA 1
ATOM 4023 C C . SER A 1 527 ? -0.903 -1.009 10.188 1.00 26.83 527 SER A C 1
ATOM 4025 O O . SER A 1 527 ? -0.117 -1.942 10.341 1.00 26.83 527 SER A O 1
ATOM 4027 N N . ILE A 1 528 ? -1.968 -1.108 9.393 1.00 34.59 528 ILE A N 1
ATOM 4028 C CA . ILE A 1 528 ? -2.234 -2.265 8.535 1.00 34.59 528 ILE A CA 1
ATOM 4029 C C . ILE A 1 528 ? -1.275 -2.191 7.341 1.00 34.59 528 ILE A C 1
ATOM 4031 O O . ILE A 1 528 ? -1.523 -1.469 6.380 1.00 34.59 528 ILE A O 1
ATOM 4035 N N . GLN A 1 529 ? -0.166 -2.928 7.391 1.00 28.73 529 GLN A N 1
ATOM 4036 C CA . GLN A 1 529 ? 0.655 -3.191 6.208 1.00 28.73 529 GLN A CA 1
ATOM 4037 C C . GLN A 1 529 ? 0.274 -4.554 5.628 1.00 28.73 529 GLN A C 1
ATOM 4039 O O . GLN A 1 529 ? 0.723 -5.591 6.114 1.00 28.73 529 GLN A O 1
ATOM 4044 N N . MET A 1 530 ? -0.561 -4.549 4.586 1.00 29.05 530 MET A N 1
ATOM 4045 C CA . MET A 1 530 ? -0.836 -5.737 3.775 1.00 29.05 530 MET A CA 1
ATOM 4046 C C . MET A 1 530 ? 0.370 -6.007 2.870 1.00 29.05 530 MET A C 1
ATOM 4048 O O . MET A 1 530 ? 0.549 -5.354 1.848 1.00 29.05 530 MET A O 1
ATOM 4052 N N . GLY A 1 531 ? 1.221 -6.953 3.263 1.00 27.92 531 GLY A N 1
ATOM 4053 C CA . GLY A 1 531 ? 2.291 -7.463 2.409 1.00 27.92 531 GLY A CA 1
ATOM 4054 C C . GLY A 1 531 ? 1.847 -8.748 1.719 1.00 27.92 531 GLY A C 1
ATOM 4055 O O . GLY A 1 531 ? 1.727 -9.776 2.383 1.00 27.92 531 GLY A O 1
ATOM 4056 N N . GLN A 1 532 ? 1.632 -8.713 0.403 1.00 27.31 532 GLN A N 1
ATOM 4057 C CA . GLN A 1 532 ? 1.658 -9.935 -0.402 1.00 27.31 532 GLN A CA 1
ATOM 4058 C C . GLN A 1 532 ? 3.126 -10.316 -0.623 1.00 27.31 532 GLN A C 1
ATOM 4060 O O . GLN A 1 532 ? 3.902 -9.524 -1.154 1.00 27.31 532 GLN A O 1
ATOM 4065 N N . TYR A 1 533 ? 3.526 -11.507 -0.176 1.00 27.14 533 TYR A N 1
ATOM 4066 C CA . TYR A 1 533 ? 4.830 -12.063 -0.530 1.00 27.14 533 TYR A CA 1
ATOM 4067 C C . TYR A 1 533 ? 4.744 -12.516 -1.992 1.00 27.14 533 TYR A C 1
ATOM 4069 O O . TYR A 1 533 ? 4.178 -13.570 -2.286 1.00 27.14 533 TYR A O 1
ATOM 4077 N N . ASN A 1 534 ? 5.241 -11.690 -2.913 1.00 24.41 534 ASN A N 1
ATOM 4078 C CA . ASN A 1 534 ? 5.508 -12.141 -4.273 1.00 24.41 534 ASN A CA 1
ATOM 4079 C C . ASN A 1 534 ? 6.721 -13.077 -4.238 1.00 24.41 534 ASN A C 1
ATOM 4081 O O . ASN A 1 534 ? 7.690 -12.806 -3.527 1.00 24.41 534 ASN A O 1
ATOM 4085 N N . LYS A 1 535 ? 6.589 -14.205 -4.941 1.00 27.88 535 LYS A N 1
ATOM 4086 C CA . LYS A 1 535 ? 7.623 -15.234 -5.088 1.00 27.88 535 LYS A CA 1
ATOM 4087 C C . LYS A 1 535 ? 8.913 -14.688 -5.678 1.00 27.88 535 LYS A C 1
ATOM 4089 O O . LYS A 1 535 ? 8.812 -13.809 -6.562 1.00 27.88 535 LYS A O 1
#

pLDDT: mean 71.59, std 17.31, range [24.41, 93.0]